Protein AF-0000000066929109 (afdb_homodimer)

Sequence (754 aa):
MVSIEKGKKKDKMALNTTTTSNSHLFMMFAVGGIIIHLLLTFYFVPSYQVCSEEYQYNDTKLSNIIRHSNGDYEYKIAVITDLDHHSKVKDSKKPKWESYMRYGKLIINKDKSLAKVFWDEDVISITSDISAGGRGMELSDLKVFDGNLVTIDDRTGLLYKIKKNKAYPWVFLNDGSGDTLKGIKGEWITVKDKHLYVGGLGKEWTTTEGVFVNHHPMFVKVISPSGSVKHVNWTDNFINIRKSVGIIYPGYMIHESVQWSDIHQKWFFMPRRASNETYTEATDEFMGTNYMIIANEDFTKIEYKQIGSRGDGARGYSAFQFVPETDDDIIVTLKSEEKDGVPVASYLSVYSLSNEKALLNETPLSGTFKYEGIEFVMVSIEKGKKKDKMALNTTTTSNSHLFMMFAVGGIIIHLLLTFYFVPSYQVCSEEYQYNDTKLSNIIRHSNGDYEYKIAVITDLDHHSKVKDSKKPKWESYMRYGKLIINKDKSLAKVFWDEDVISITSDISAGGRGMELSDLKVFDGNLVTIDDRTGLLYKIKKNKAYPWVFLNDGSGDTLKGIKGEWITVKDKHLYVGGLGKEWTTTEGVFVNHHPMFVKVISPSGSVKHVNWTDNFINIRKSVGIIYPGYMIHESVQWSDIHQKWFFMPRRASNETYTEATDEFMGTNYMIIANEDFTKIEYKQIGSRGDGARGYSAFQFVPETDDDIIVTLKSEEKDGVPVASYLSVYSLSNEKALLNETPLSGTFKYEGIEFV

Radius of gyration: 35.95 Å; Cα contacts (8 Å, |Δi|>4): 1919; chains: 2; bounding box: 114×108×117 Å

pLDDT: mean 87.83, std 21.03, range [16.97, 98.94]

Secondary structure (DSSP, 8-state):
---------------S-GGGGHHHHHHHHHHHHHHHHHHHHHHHS-S-----------------EEE-TTS-EEEEEEEEE--GGGGBPTT-SS--EEEEEEEEEEEE-TTSS-EEEEEEEEEEEEEESEEETTB---EEEEEEETTEEEEEETTT-EEEEEETTEEEEEEE-BSTTS-SSSB----EEEEETTEEEEE---S-EE-TT--EEESGGGEEEEE-TT--EEEEE-HHHHHHHHHTTT--TTSEEE-S-EEEETTTTEEEE--SEEESSPP-HHHHTT-B--EEEEEETTSSSEEEEE-S--TTS-EEEEEEEEPTTTTT-EEEEEEEEEETTEEEEEEEEEEETTTTEEEEEEEEPSSS--EEEEEE-/---------------SGGGGGHHHHHHHHHHHHHHHHHHHHHHHS-S-----------------EEE-TTS-EEEEEEEEE--GGGGBPTT-SS--EEEEEEEEEEEE-TTSS-EEEEEEEEEEEEEESEEETTB---EEEEEEETTEEEEEETTT-EEEEEETTEEEEEEE-BSTTS-SSSB----EEEEETTEEEEE---S-EE-TT--EEESGGGEEEEE-TT--EEEEE-HHHHHHHHHTTT--TTSEEE-S-EEEETTTTEEEE--SEEESSPP-HHHHTT-B--EEEEEETTSSSEEEEE-S--TTS-EEEEEEEEPTTTTT-EEEEEEEEEETTEEEEEEEEEEETTTTEEEEEEEEPSSS--EEEEEE-

Nearest PDB structures (foldseek):
  1s1d-assembly2_B  TM=9.808E-01  e=3.689E-43  Homo sapiens
  2h2u-assembly1_A  TM=9.792E-01  e=1.980E-42  Homo sapiens
  6v8i-assembly1_FH  TM=2.679E-01  e=2.490E-05  Dubowvirus dv80alpha
  6ww7-assembly1_A  TM=2.827E-01  e=1.375E-03  Homo sapiens
  7txr-assembly1_A  TM=2.826E-01  e=1.958E-02  Homo sapiens

Solvent-accessible surface area (backbone atoms only — not comparable to full-atom values): 38379 Å² total; per-residue (Å²): 138,95,76,83,84,77,80,79,87,82,83,77,85,79,79,78,83,76,74,75,68,59,61,63,52,51,51,48,46,50,52,46,48,51,49,48,49,52,48,45,53,60,63,64,43,66,72,74,50,77,60,68,71,73,80,76,81,38,80,58,75,61,58,44,75,46,75,43,94,85,48,26,38,36,34,30,34,38,36,28,19,33,45,61,86,66,7,56,49,78,91,48,95,49,53,34,14,29,23,45,34,37,42,31,40,40,36,33,40,61,83,68,62,40,44,50,77,49,70,52,87,64,72,42,71,33,52,44,39,50,26,26,51,79,34,23,40,28,26,19,25,36,37,80,52,65,55,32,43,32,34,29,18,32,51,45,13,35,28,27,38,53,55,94,72,34,42,27,54,55,41,44,38,41,19,33,83,54,81,34,75,47,34,20,50,32,22,24,45,33,57,56,93,80,23,41,38,37,29,20,40,40,35,70,38,50,48,82,84,48,48,82,75,48,58,40,34,19,25,33,39,41,29,43,87,56,43,26,61,44,60,41,83,36,51,67,55,41,50,51,56,40,42,70,76,72,29,51,85,67,16,47,43,35,35,20,18,45,41,55,35,85,81,77,53,30,38,40,35,27,36,17,27,50,38,70,50,65,62,36,77,79,62,51,48,44,21,18,38,29,46,38,37,39,22,38,82,85,58,82,50,72,48,72,48,73,51,84,76,42,78,83,8,42,39,17,29,22,22,56,41,62,39,85,95,45,81,67,33,33,34,39,38,27,27,27,27,50,56,96,88,35,57,54,28,19,27,39,31,28,37,31,63,86,75,69,40,66,29,24,67,79,37,75,50,89,62,57,50,28,42,17,15,42,36,65,51,132,89,71,79,77,75,89,88,82,85,94,85,78,90,70,77,78,79,70,70,68,60,62,60,54,53,50,48,51,51,51,47,49,51,49,47,49,51,48,45,54,60,62,65,42,67,71,75,50,77,61,68,70,72,80,78,81,39,81,58,74,60,57,44,75,46,74,44,94,85,47,27,38,36,33,32,32,38,36,29,20,33,46,61,85,66,7,56,50,78,92,49,96,49,53,34,14,28,23,46,34,38,43,31,39,39,36,33,40,63,83,67,64,41,45,50,77,46,70,53,88,63,72,41,71,33,53,44,39,52,25,27,51,79,35,22,40,27,27,19,26,37,36,81,53,65,55,33,42,33,35,29,18,32,50,46,13,36,28,26,37,52,55,93,72,33,42,26,52,54,39,43,37,41,18,34,82,53,82,33,76,47,34,21,50,31,21,23,48,33,58,56,93,82,22,41,36,37,29,20,40,40,35,71,38,50,49,82,85,48,48,83,76,48,59,40,34,20,24,33,38,40,29,43,87,56,43,26,58,44,60,40,84,36,52,67,55,39,51,51,55,39,40,69,76,71,29,50,83,67,16,46,42,33,36,20,17,45,40,54,35,82,80,77,53,28,38,40,36,28,37,18,29,50,38,70,50,66,60,37,78,79,62,51,48,43,21,19,38,30,47,38,36,39,23,38,82,85,58,84,48,70,47,72,48,74,51,85,75,41,78,84,7,40,39,17,30,22,21,59,41,62,40,83,95,45,81,67,35,33,35,40,37,28,26,27,29,49,57,97,86,35,56,54,26,19,30,39,31,28,36,30,63,87,74,69,41,66,29,24,66,78,37,74,49,89,62,57,50,30,42,16,14,41,37,66,50

Structure (mmCIF, N/CA/C/O backbone):
data_AF-0000000066929109-model_v1
#
loop_
_entity.id
_entity.type
_entity.pdbx_description
1 polymer Apyrase
#
loop_
_atom_site.group_PDB
_atom_site.id
_atom_site.type_symbol
_atom_site.label_atom_id
_atom_site.label_alt_id
_atom_site.label_comp_id
_atom_site.label_asym_id
_atom_site.label_entity_id
_atom_site.label_seq_id
_atom_site.pdbx_PDB_ins_code
_atom_site.Cartn_x
_atom_site.Cartn_y
_atom_site.Cartn_z
_atom_site.occupancy
_atom_site.B_iso_or_equiv
_atom_site.auth_seq_id
_atom_site.auth_comp_id
_atom_site.auth_asym_id
_atom_site.auth_atom_id
_atom_site.pdbx_PDB_model_num
ATOM 1 N N . MET A 1 1 ? -87.812 -70.875 49.156 1 21.67 1 MET A N 1
ATOM 2 C CA . MET A 1 1 ? -88.25 -69.5 48.969 1 21.67 1 MET A CA 1
ATOM 3 C C . MET A 1 1 ? -87.062 -68.625 48.656 1 21.67 1 MET A C 1
ATOM 5 O O . MET A 1 1 ? -86.375 -68.125 49.562 1 21.67 1 MET A O 1
ATOM 9 N N . VAL A 1 2 ? -86.125 -68.75 47.656 1 23.39 2 VAL A N 1
ATOM 10 C CA . VAL A 1 2 ? -84.75 -68.625 47.25 1 23.39 2 VAL A CA 1
ATOM 11 C C . VAL A 1 2 ? -84.5 -67.25 46.688 1 23.39 2 VAL A C 1
ATOM 13 O O . VAL A 1 2 ? -85.062 -66.875 45.625 1 23.39 2 VAL A O 1
ATOM 16 N N . SER A 1 3 ? -84.188 -66.062 47.469 1 19.03 3 SER A N 1
ATOM 17 C CA . SER A 1 3 ? -84.188 -64.625 47.688 1 19.03 3 SER A CA 1
ATOM 18 C C . SER A 1 3 ? -83.188 -63.906 46.844 1 19.03 3 SER A C 1
ATOM 20 O O . SER A 1 3 ? -83.5 -62.906 46.188 1 19.03 3 SER A O 1
ATOM 22 N N . ILE A 1 4 ? -81.75 -63.844 47.031 1 19.91 4 ILE A N 1
ATOM 23 C CA . ILE A 1 4 ? -81 -62.688 47.469 1 19.91 4 ILE A CA 1
ATOM 24 C C . ILE A 1 4 ? -80.312 -62.031 46.25 1 19.91 4 ILE A C 1
ATOM 26 O O . ILE A 1 4 ? -79.25 -61.406 46.375 1 19.91 4 ILE A O 1
ATOM 30 N N . GLU A 1 5 ? -80.812 -62.031 45 1 20.17 5 GLU A N 1
ATOM 31 C CA . GLU A 1 5 ? -79.938 -61.844 43.812 1 20.17 5 GLU A CA 1
ATOM 32 C C . GLU A 1 5 ? -79.688 -60.375 43.531 1 20.17 5 GLU A C 1
ATOM 34 O O . GLU A 1 5 ? -80.5 -59.656 43 1 20.17 5 GLU A O 1
ATOM 39 N N . LYS A 1 6 ? -78.875 -59.531 44.406 1 22.86 6 LYS A N 1
ATOM 40 C CA . LYS A 1 6 ? -78.812 -58.125 44.688 1 22.86 6 LYS A CA 1
ATOM 41 C C . LYS A 1 6 ? -78 -57.375 43.625 1 22.86 6 LYS A C 1
ATOM 43 O O . LYS A 1 6 ? -77.625 -56.219 43.812 1 22.86 6 LYS A O 1
ATOM 48 N N . GLY A 1 7 ? -77.562 -57.844 42.344 1 19.78 7 GLY A N 1
ATOM 49 C CA . GLY A 1 7 ? -76.375 -57.406 41.625 1 19.78 7 GLY A CA 1
ATOM 50 C C . GLY A 1 7 ? -76.562 -56.125 40.844 1 19.78 7 GLY A C 1
ATOM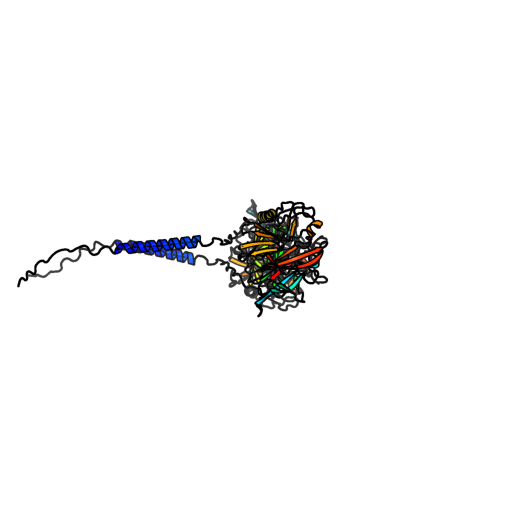 51 O O . GLY A 1 7 ? -76.062 -55.969 39.75 1 19.78 7 GLY A O 1
ATOM 52 N N . LYS A 1 8 ? -77.438 -55.125 41.25 1 21.33 8 LYS A N 1
ATOM 53 C CA . LYS A 1 8 ? -77.938 -54.25 40.156 1 21.33 8 LYS A CA 1
ATOM 54 C C . LYS A 1 8 ? -76.75 -53.562 39.469 1 21.33 8 LYS A C 1
ATOM 56 O O . LYS A 1 8 ? -75.688 -53.438 40 1 21.33 8 LYS A O 1
ATOM 61 N N . LYS A 1 9 ? -76.75 -52.062 39.031 1 22.72 9 LYS A N 1
ATOM 62 C CA . LYS A 1 9 ? -77.125 -51.281 37.844 1 22.72 9 LYS A CA 1
ATOM 63 C C . LYS A 1 9 ? -76 -50.281 37.5 1 22.72 9 LYS A C 1
ATOM 65 O O . LYS A 1 9 ? -75.875 -49.25 38.094 1 22.72 9 LYS A O 1
ATOM 70 N N . LYS A 1 10 ? -74.625 -50.719 37.094 1 19.73 10 LYS A N 1
ATOM 71 C CA . LYS A 1 10 ? -73.375 -49.938 37.125 1 19.73 10 LYS A CA 1
ATOM 72 C C . LYS A 1 10 ? -73.438 -48.781 36.156 1 19.73 10 LYS A C 1
ATOM 74 O O . LYS A 1 10 ? -72.938 -47.688 36.438 1 19.73 10 LYS A O 1
ATOM 79 N N . ASP A 1 11 ? -73.812 -48.75 34.812 1 20.11 11 ASP A N 1
ATOM 80 C CA . ASP A 1 11 ? -72.875 -48.406 33.781 1 20.11 11 ASP A CA 1
ATOM 81 C C . ASP A 1 11 ? -73 -46.938 33.344 1 20.11 11 ASP A C 1
ATOM 83 O O . ASP A 1 11 ? -72.5 -46.531 32.312 1 20.11 11 ASP A O 1
ATOM 87 N N . LYS A 1 12 ? -73.812 -45.969 33.969 1 20.91 12 LYS A N 1
ATOM 88 C CA . LYS A 1 12 ? -74.375 -44.938 33.062 1 20.91 12 LYS A CA 1
ATOM 89 C C . LYS A 1 12 ? -73.25 -44.094 32.531 1 20.91 12 LYS A C 1
ATOM 91 O O . LYS A 1 12 ? -73.188 -43.812 31.312 1 20.91 12 LYS A O 1
ATOM 96 N N . MET A 1 13 ? -72.562 -43 33.219 1 20.2 13 MET A N 1
ATOM 97 C CA . MET A 1 13 ? -72.75 -41.562 32.906 1 20.2 13 MET A CA 1
ATOM 98 C C . MET A 1 13 ? -71.5 -41 32.219 1 20.2 13 MET A C 1
ATOM 100 O O . MET A 1 13 ? -70.562 -40.594 32.906 1 20.2 13 MET A O 1
ATOM 104 N N . ALA A 1 14 ? -70.688 -41.594 31.406 1 23.89 14 ALA A N 1
ATOM 105 C CA . ALA A 1 14 ? -69.312 -41.094 31.125 1 23.89 14 ALA A CA 1
ATOM 106 C C . ALA A 1 14 ? -69.375 -39.875 30.188 1 23.89 14 ALA A C 1
ATOM 108 O O . ALA A 1 14 ? -68.375 -39.594 29.5 1 23.89 14 ALA A O 1
ATOM 109 N N . LEU A 1 15 ? -70.375 -39.031 30.031 1 21.59 15 LEU A N 1
ATOM 110 C CA . LEU A 1 15 ? -70.438 -38.312 28.75 1 21.59 15 LEU A CA 1
ATOM 111 C C . LEU A 1 15 ? -69.312 -37.25 28.703 1 21.59 15 LEU A C 1
ATOM 113 O O . LEU A 1 15 ? -68.688 -37.094 27.672 1 21.59 15 LEU A O 1
ATOM 117 N N . ASN A 1 16 ? -69.25 -36.25 29.641 1 22.45 16 ASN A N 1
ATOM 118 C CA . ASN A 1 16 ? -69.25 -34.875 29.188 1 22.45 16 ASN A CA 1
ATOM 119 C C . ASN A 1 16 ? -67.875 -34.344 28.797 1 22.45 16 ASN A C 1
ATOM 121 O O . ASN A 1 16 ? -67.75 -33.688 27.781 1 22.45 16 ASN A O 1
ATOM 125 N N . THR A 1 17 ? -66.812 -34.156 29.703 1 25.39 17 THR A N 1
ATOM 126 C CA . THR A 1 17 ? -66.125 -32.844 29.891 1 25.39 17 THR A CA 1
ATOM 127 C C . THR A 1 17 ? -64.938 -32.719 29 1 25.39 17 THR A C 1
ATOM 129 O O . THR A 1 17 ? -64.062 -31.875 29.234 1 25.39 17 THR A O 1
ATOM 132 N N . THR A 1 18 ? -64.625 -33.438 27.906 1 26.64 18 THR A N 1
ATOM 133 C CA . THR A 1 18 ? -63.219 -33.594 27.547 1 26.64 18 THR A CA 1
ATOM 134 C C . THR A 1 18 ? -62.688 -32.375 26.781 1 26.64 18 THR A C 1
ATOM 136 O O . THR A 1 18 ? -61.562 -32.344 26.328 1 26.64 18 THR A O 1
ATOM 139 N N . THR A 1 19 ? -63.5 -31.266 26.453 1 29.94 19 THR A N 1
ATOM 140 C CA . THR A 1 19 ? -63.031 -30.641 25.219 1 29.94 19 THR A CA 1
ATOM 141 C C . THR A 1 19 ? -61.906 -29.672 25.5 1 29.94 19 THR A C 1
ATOM 143 O O . THR A 1 19 ? -61.312 -29.109 24.562 1 29.94 19 THR A O 1
ATOM 146 N N . THR A 1 20 ? -61.719 -29.141 26.75 1 31.92 20 THR A N 1
ATOM 147 C CA . THR A 1 20 ? -61.094 -27.812 26.797 1 31.92 20 THR A CA 1
ATOM 148 C C . THR A 1 20 ? -59.594 -27.922 26.641 1 31.92 20 THR A C 1
ATOM 150 O O . THR A 1 20 ? -58.875 -26.906 26.672 1 31.92 20 THR A O 1
ATOM 153 N N . SER A 1 21 ? -58.969 -29.141 26.719 1 37.78 21 SER A N 1
ATOM 154 C CA . SER A 1 21 ? -57.531 -29.172 27.016 1 37.78 21 SER A CA 1
ATOM 155 C C . SER A 1 21 ? -56.719 -28.859 25.766 1 37.78 21 SER A C 1
ATOM 157 O O . SER A 1 21 ? -55.469 -28.875 25.812 1 37.78 21 SER A O 1
ATOM 159 N N . ASN A 1 22 ? -57.469 -28.734 24.547 1 42.78 22 ASN A N 1
ATOM 160 C CA . ASN A 1 22 ? -56.625 -28.828 23.344 1 42.78 22 ASN A CA 1
ATOM 161 C C . ASN A 1 22 ? -55.938 -27.516 23.031 1 42.78 22 ASN A C 1
ATOM 163 O O . ASN A 1 22 ? -55 -27.469 22.219 1 42.78 22 ASN A O 1
ATOM 167 N N . SER A 1 23 ? -56.531 -26.406 23.625 1 50.28 23 SER A N 1
ATOM 168 C CA . SER A 1 23 ? -56.031 -25.141 23.094 1 50.28 23 SER A CA 1
ATOM 169 C C . SER A 1 23 ? -54.656 -24.797 23.703 1 50.28 23 SER A C 1
ATOM 171 O O . SER A 1 23 ? -53.812 -24.203 23.047 1 50.28 23 SER A O 1
ATOM 173 N N . HIS A 1 24 ? -54.469 -25.281 24.969 1 50.16 24 HIS A N 1
ATOM 174 C CA . HIS A 1 24 ? -53.219 -24.938 25.625 1 50.16 24 HIS A CA 1
ATOM 175 C C . HIS A 1 24 ? -52.062 -25.719 25 1 50.16 24 HIS A C 1
ATOM 177 O O . HIS A 1 24 ? -50.906 -25.234 25 1 50.16 24 HIS A O 1
ATOM 183 N N . LEU A 1 25 ? -52.406 -26.938 24.438 1 52.41 25 LEU A N 1
ATOM 184 C CA . LEU A 1 25 ? -51.375 -27.781 23.844 1 52.41 25 LEU A CA 1
ATOM 185 C C . LEU A 1 25 ? -50.906 -27.188 22.531 1 52.41 25 LEU A C 1
ATOM 187 O O . LEU A 1 25 ? -49.688 -27.203 22.25 1 52.41 25 LEU A O 1
ATOM 191 N N . PHE A 1 26 ? -51.906 -26.547 21.891 1 57.62 26 PHE A N 1
ATOM 192 C CA . PHE A 1 26 ? -51.531 -25.969 20.594 1 57.62 26 PHE A CA 1
ATOM 193 C C . PHE A 1 26 ? -50.625 -24.75 20.797 1 57.62 26 PHE A C 1
ATOM 195 O O . PHE A 1 26 ? -49.688 -24.547 20.031 1 57.62 26 PHE A O 1
ATOM 202 N N . MET A 1 27 ? -50.938 -24.016 21.891 1 57.47 27 MET A N 1
ATOM 203 C CA . MET A 1 27 ? -50.125 -22.828 22.156 1 57.47 27 MET A CA 1
ATOM 204 C C . MET A 1 27 ? -48.719 -23.203 22.625 1 57.47 27 MET A C 1
ATOM 206 O O . MET A 1 27 ? -47.75 -22.562 22.266 1 57.47 27 MET A O 1
ATOM 210 N N . MET A 1 28 ? -48.656 -24.328 23.297 1 58.12 28 MET A N 1
ATOM 211 C CA . MET A 1 28 ? -47.375 -24.812 23.75 1 58.12 28 MET A CA 1
ATOM 212 C C . MET A 1 28 ? -46.531 -25.312 22.562 1 58.12 28 MET A C 1
ATOM 214 O O . MET A 1 28 ? -45.344 -25.078 22.5 1 58.12 28 MET A O 1
ATOM 218 N N . PHE A 1 29 ? -47.25 -25.922 21.625 1 61.75 29 PHE A N 1
ATOM 219 C CA . PHE A 1 29 ? -46.531 -26.406 20.453 1 61.75 29 PHE A CA 1
ATOM 220 C C . PHE A 1 29 ? -46.094 -25.234 19.578 1 61.75 29 PHE A C 1
ATOM 222 O O . PHE A 1 29 ? -45 -25.25 19.016 1 61.75 29 PHE A O 1
ATOM 229 N N . ALA A 1 30 ? -47 -24.234 19.547 1 60.62 30 ALA A N 1
ATOM 230 C CA . ALA A 1 30 ? -46.625 -23.062 18.75 1 60.62 30 ALA A CA 1
ATOM 231 C C . ALA A 1 30 ? -45.438 -22.312 19.375 1 60.62 30 ALA A C 1
ATOM 233 O O . ALA A 1 30 ? -44.5 -21.922 18.672 1 60.62 30 ALA A O 1
ATOM 234 N N . VAL A 1 31 ? -45.5 -22.219 20.719 1 61.34 31 VAL A N 1
ATOM 235 C CA . VAL A 1 31 ? -44.406 -21.547 21.422 1 61.34 31 VAL A CA 1
ATOM 236 C C . VAL A 1 31 ? -43.125 -22.406 21.344 1 61.34 31 VAL A C 1
ATOM 238 O O . VAL A 1 31 ? -42.031 -21.906 21.109 1 61.34 31 VAL A O 1
ATOM 241 N N . GLY A 1 32 ? -43.312 -23.766 21.438 1 60.75 32 GLY A N 1
ATOM 242 C CA . GLY A 1 32 ? -42.188 -24.656 21.266 1 60.75 32 GLY A CA 1
ATOM 243 C C . GLY A 1 32 ? -41.625 -24.641 19.875 1 60.75 32 GLY A C 1
ATOM 244 O O . GLY A 1 32 ? -40.406 -24.688 19.703 1 60.75 32 GLY A O 1
ATOM 245 N N . GLY A 1 33 ? -42.5 -24.594 18.891 1 61.09 33 GLY A N 1
ATOM 246 C CA . GLY A 1 33 ? -42.031 -24.484 17.516 1 61.09 33 GLY A CA 1
ATOM 247 C C . GLY A 1 33 ? -41.281 -23.188 17.234 1 61.09 33 GLY A C 1
ATOM 248 O O . GLY A 1 33 ? -40.25 -23.203 16.531 1 61.09 33 GLY A O 1
ATOM 249 N N . ILE A 1 34 ? -41.812 -22.094 17.812 1 62.97 34 ILE A N 1
ATOM 250 C CA . ILE A 1 34 ? -41.125 -20.812 17.656 1 62.97 34 ILE A CA 1
ATOM 251 C C . ILE A 1 34 ? -39.781 -20.844 18.391 1 62.97 34 ILE A C 1
ATOM 253 O O . ILE A 1 34 ? -38.781 -20.375 17.859 1 62.97 34 ILE A O 1
ATOM 257 N N . ILE A 1 35 ? -39.75 -21.5 19.562 1 62.03 35 ILE A N 1
ATOM 258 C CA . ILE A 1 35 ? -38.5 -21.625 20.297 1 62.03 35 ILE A CA 1
ATOM 259 C C . ILE A 1 35 ? -37.531 -22.531 19.531 1 62.03 35 ILE A C 1
ATOM 261 O O . ILE A 1 35 ? -36.344 -22.219 19.391 1 62.03 35 ILE A O 1
ATOM 265 N N . ILE A 1 36 ? -38.062 -23.609 18.984 1 62.66 36 ILE A N 1
ATOM 266 C CA . ILE A 1 36 ? -37.219 -24.5 18.203 1 62.66 36 ILE A CA 1
ATOM 267 C C . ILE A 1 36 ? -36.75 -23.797 16.922 1 62.66 36 ILE A C 1
ATOM 269 O O . ILE A 1 36 ? -35.594 -23.906 16.531 1 62.66 36 ILE A O 1
ATOM 273 N N . HIS A 1 37 ? -37.656 -23.109 16.266 1 61.06 37 HIS A N 1
ATOM 274 C CA . HIS A 1 37 ? -37.281 -22.328 15.102 1 61.06 37 HIS A CA 1
ATOM 275 C C . HIS A 1 37 ? -36.25 -21.266 15.469 1 61.06 37 HIS A C 1
ATOM 277 O O . HIS A 1 37 ? -35.281 -21.062 14.734 1 61.06 37 HIS A O 1
ATOM 283 N N . LEU A 1 38 ? -36.406 -20.578 16.562 1 55.53 38 LEU A N 1
ATOM 284 C CA . LEU A 1 38 ? -35.438 -19.609 17.047 1 55.53 38 LEU A CA 1
ATOM 285 C C . LEU A 1 38 ? -34.125 -20.312 17.406 1 55.53 38 LEU A C 1
ATOM 287 O O . LEU A 1 38 ? -33.031 -19.812 17.078 1 55.53 38 LEU A O 1
ATOM 291 N N . LEU A 1 39 ? -34.219 -21.453 18.016 1 55.69 39 LEU A N 1
ATOM 292 C CA . LEU A 1 39 ? -33.031 -22.203 18.344 1 55.69 39 LEU A CA 1
ATOM 293 C C . LEU A 1 39 ? -32.344 -22.75 17.078 1 55.69 39 LEU A C 1
ATOM 295 O O . LEU A 1 39 ? -31.125 -22.719 16.953 1 55.69 39 LEU A O 1
ATOM 299 N N . LEU A 1 40 ? -33.094 -23.25 16.141 1 52.56 40 LEU A N 1
ATOM 300 C CA . LEU A 1 40 ? -32.562 -23.734 14.875 1 52.56 40 LEU A CA 1
ATOM 301 C C . LEU A 1 40 ? -31.969 -22.594 14.047 1 52.56 40 LEU A C 1
ATOM 303 O O . LEU A 1 40 ? -30.922 -22.734 13.414 1 52.56 40 LEU A O 1
ATOM 307 N N . THR A 1 41 ? -32.688 -21.484 13.961 1 49.31 41 THR A N 1
ATOM 308 C CA . THR A 1 41 ? -32.094 -20.312 13.312 1 49.31 41 THR A CA 1
ATOM 309 C C . THR A 1 41 ? -30.797 -19.891 14.008 1 49.31 41 THR A C 1
ATOM 311 O O . THR A 1 41 ? -29.812 -19.531 13.344 1 49.31 41 THR A O 1
ATOM 314 N N . PHE A 1 42 ? -30.797 -19.969 15.32 1 47.12 42 PHE A N 1
ATOM 315 C CA . PHE A 1 42 ? -29.562 -19.656 16.031 1 47.12 42 PHE A CA 1
ATOM 316 C C . PHE A 1 42 ? -28.516 -20.75 15.781 1 47.12 42 PHE A C 1
ATOM 318 O O . PHE A 1 42 ? -27.328 -20.453 15.695 1 47.12 42 PHE A O 1
ATOM 325 N N . TYR A 1 43 ? -28.922 -21.984 15.758 1 41.94 43 TYR A N 1
ATOM 326 C CA . TYR A 1 43 ? -27.984 -23.094 15.547 1 41.94 43 TYR A CA 1
ATOM 327 C C . TYR A 1 43 ? -27.5 -23.109 14.102 1 41.94 43 TYR A C 1
ATOM 329 O O . TYR A 1 43 ? -26.359 -23.5 13.836 1 41.94 43 TYR A O 1
ATOM 337 N N . PHE A 1 44 ? -28.391 -23.016 13.133 1 39.56 44 PHE A N 1
ATOM 338 C CA . PHE A 1 44 ? -27.969 -23.125 11.742 1 39.56 44 PHE A CA 1
ATOM 339 C C . PHE A 1 44 ? -27.422 -21.797 11.242 1 39.56 44 PHE A C 1
ATOM 341 O O . PHE A 1 44 ? -27.156 -21.641 10.047 1 39.56 44 PHE A O 1
ATOM 348 N N . VAL A 1 45 ? -27.594 -20.703 11.953 1 35.44 45 VAL A N 1
ATOM 349 C CA . VAL A 1 45 ? -26.766 -19.594 11.516 1 35.44 45 VAL A CA 1
ATOM 350 C C . VAL A 1 45 ? -25.297 -20.016 11.484 1 35.44 45 VAL A C 1
ATOM 352 O O . VAL A 1 45 ? -24.734 -20.344 12.523 1 35.44 45 VAL A O 1
ATOM 355 N N . PRO A 1 46 ? -24.953 -20.703 10.43 1 33.16 46 PRO A N 1
ATOM 356 C CA . PRO A 1 46 ? -23.5 -20.906 10.398 1 33.16 46 PRO A CA 1
ATOM 357 C C . PRO A 1 46 ? -22.734 -19.719 10.984 1 33.16 46 PRO A C 1
ATOM 359 O O . PRO A 1 46 ? -23.109 -18.562 10.766 1 33.16 46 PRO A O 1
ATOM 362 N N . SER A 1 47 ? -22.266 -19.875 12.234 1 31.75 47 SER A N 1
ATOM 363 C CA . SER A 1 47 ? -21.266 -19 12.844 1 31.75 47 SER A CA 1
ATOM 364 C C . SER A 1 47 ? -20.188 -18.594 11.836 1 31.75 47 SER A C 1
ATOM 366 O O . SER A 1 47 ? -19.156 -18.047 12.211 1 31.75 47 SER A O 1
ATOM 368 N N . TYR A 1 48 ? -20.203 -19.234 10.609 1 32.22 48 TYR A N 1
ATOM 369 C CA . TYR A 1 48 ? -19.062 -18.75 9.836 1 32.22 48 TYR A CA 1
ATOM 370 C C . TYR A 1 48 ? -19.141 -17.234 9.664 1 32.22 48 TYR A C 1
ATOM 372 O O . TYR A 1 48 ? -19.391 -16.734 8.57 1 32.22 48 TYR A O 1
ATOM 380 N N . GLN A 1 49 ? -20.031 -16.578 10.344 1 31.38 49 GLN A N 1
ATOM 381 C CA . GLN A 1 49 ? -19.766 -15.156 10.25 1 31.38 49 GLN A CA 1
ATOM 382 C C . GLN A 1 49 ? -18.281 -14.859 10.438 1 31.38 49 GLN A C 1
ATOM 384 O O . GLN A 1 49 ? -17.719 -15.141 11.492 1 31.38 49 GLN A O 1
ATOM 389 N N . VAL A 1 50 ? -17.438 -15.188 9.492 1 35.12 50 VAL A N 1
ATOM 390 C CA . VAL A 1 50 ? -16.203 -14.422 9.648 1 35.12 50 VAL A CA 1
ATOM 391 C C . VAL A 1 50 ? -16.484 -13.18 10.492 1 35.12 50 VAL A C 1
ATOM 393 O O . VAL A 1 50 ? -17.188 -12.266 10.055 1 35.12 50 VAL A O 1
ATOM 396 N N . CYS A 1 51 ? -17.078 -13.312 1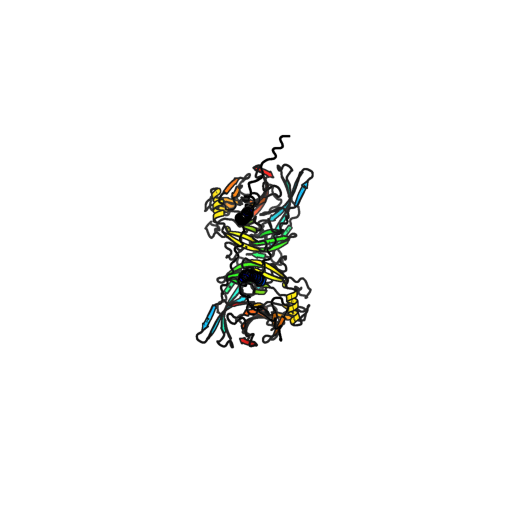1.648 1 35.31 51 CYS A N 1
ATOM 397 C CA . CYS A 1 51 ? -17.141 -12.195 12.586 1 35.31 51 CYS A CA 1
ATOM 398 C C . CYS A 1 51 ? -15.992 -11.219 12.352 1 35.31 51 CYS A C 1
ATOM 400 O O . CYS A 1 51 ? -14.82 -11.586 12.492 1 35.31 51 CYS A O 1
ATOM 402 N N . SER A 1 52 ? -16.078 -10.477 11.359 1 45.78 52 SER A N 1
ATOM 403 C CA . SER A 1 52 ? -15.133 -9.367 11.344 1 45.78 52 SER A CA 1
ATOM 404 C C . SER A 1 52 ? -14.688 -9 12.758 1 45.78 52 SER A C 1
ATOM 406 O O . SER A 1 52 ? -15.516 -8.633 13.594 1 45.78 52 SER A O 1
ATOM 408 N N . GLU A 1 53 ? -14.039 -9.914 13.453 1 52.31 53 GLU A N 1
ATOM 409 C CA . GLU A 1 53 ? -13.469 -9.398 14.688 1 52.31 53 GLU A CA 1
ATOM 410 C C . GLU A 1 53 ? -13.32 -7.879 14.641 1 52.31 53 GLU A C 1
ATOM 412 O O . GLU A 1 53 ? -12.68 -7.344 13.734 1 52.31 53 GLU A O 1
ATOM 417 N N . GLU A 1 54 ? -14.359 -7.246 15.039 1 65.62 54 GLU A N 1
ATOM 418 C CA . GLU A 1 54 ? -14.344 -5.793 15.172 1 65.62 54 GLU A CA 1
ATOM 419 C C . GLU A 1 54 ? -12.984 -5.293 15.641 1 65.62 54 GLU A C 1
ATOM 421 O O . GLU A 1 54 ? -12.453 -5.766 16.656 1 65.62 54 GLU A O 1
ATOM 426 N N . TYR A 1 55 ? -12.203 -4.816 14.75 1 81.62 55 TYR A N 1
ATOM 427 C CA . TYR A 1 55 ? -10.922 -4.219 15.109 1 81.62 55 TYR A CA 1
ATOM 428 C C . TYR A 1 55 ? -11.07 -3.295 16.312 1 81.62 55 TYR A C 1
ATOM 430 O O . TYR A 1 55 ? -11.969 -2.453 16.359 1 81.62 55 TYR A O 1
ATOM 438 N N . GLN A 1 56 ? -10.414 -3.66 17.391 1 87.31 56 GLN A N 1
ATOM 439 C CA . GLN A 1 56 ? -10.391 -2.779 18.562 1 87.31 56 GLN A CA 1
ATOM 440 C C . GLN A 1 56 ? -9.383 -1.65 18.375 1 87.31 56 GLN A C 1
ATOM 442 O O . GLN A 1 56 ? -8.18 -1.897 18.297 1 87.31 56 GLN A O 1
ATOM 447 N N . TYR A 1 57 ? -9.891 -0.451 18.312 1 94.5 57 TYR A N 1
ATOM 448 C CA . TYR A 1 57 ? -9.055 0.729 18.141 1 94.5 57 TYR A CA 1
ATOM 449 C C . TYR A 1 57 ? -8.141 0.932 19.344 1 94.5 57 TYR A C 1
ATOM 451 O O . TYR A 1 57 ? -8.594 0.868 20.5 1 94.5 57 TYR A O 1
ATOM 459 N N . ASN A 1 58 ? -6.832 1.101 19.125 1 95.25 58 ASN A N 1
ATOM 460 C CA . ASN A 1 58 ? -5.863 1.411 20.172 1 95.25 58 ASN A CA 1
ATOM 461 C C . ASN A 1 58 ? -5.836 2.904 20.484 1 95.25 58 ASN A C 1
ATOM 463 O O . ASN A 1 58 ? -5.23 3.686 19.75 1 95.25 58 ASN A O 1
ATOM 467 N N . ASP A 1 59 ? -6.336 3.305 21.609 1 92.12 59 ASP A N 1
ATOM 468 C CA . ASP A 1 59 ? -6.484 4.719 21.938 1 92.12 59 ASP A CA 1
ATOM 469 C C . ASP A 1 59 ? -5.289 5.219 22.75 1 92.12 59 ASP A C 1
ATOM 471 O O . ASP A 1 59 ? -5.34 6.301 23.328 1 92.12 59 ASP A O 1
ATOM 475 N N . THR A 1 60 ? -4.238 4.41 22.75 1 89.75 60 THR A N 1
ATOM 476 C CA . THR A 1 60 ? -3.049 4.832 23.469 1 89.75 60 THR A CA 1
ATOM 477 C C . THR A 1 60 ? -2.541 6.172 22.953 1 89.75 60 THR A C 1
ATOM 479 O O . THR A 1 60 ? -2.363 6.344 21.734 1 89.75 60 THR A O 1
ATOM 482 N N . LYS A 1 61 ? -2.381 7.125 23.906 1 89.06 61 LYS A N 1
ATOM 483 C CA . LYS A 1 61 ? -1.775 8.406 23.547 1 89.06 61 LYS A CA 1
ATOM 484 C C . LYS A 1 61 ? -0.252 8.32 23.594 1 89.06 61 LYS A C 1
ATOM 486 O O . LYS A 1 61 ? 0.319 7.684 24.469 1 89.06 61 LYS A O 1
ATOM 491 N N . LEU A 1 62 ? 0.393 8.836 22.656 1 93.81 62 LEU A N 1
ATOM 492 C CA . LEU A 1 62 ? 1.851 8.789 22.609 1 93.81 62 LEU A CA 1
ATOM 493 C C . LEU A 1 62 ? 2.449 10.031 23.266 1 93.81 62 LEU A C 1
ATOM 495 O O . LEU A 1 62 ? 3.646 10.078 23.547 1 93.81 62 LEU A O 1
ATOM 499 N N . SER A 1 63 ? 1.604 10.992 23.578 1 94 63 SER A N 1
ATOM 500 C CA . SER A 1 63 ? 2.102 12.25 24.109 1 94 63 SER A CA 1
ATOM 501 C C . SER A 1 63 ? 2.648 12.078 25.516 1 94 63 SER A C 1
ATOM 503 O O . SER A 1 63 ? 1.994 11.477 26.375 1 94 63 SER A O 1
ATOM 505 N N . ASN A 1 64 ? 3.811 12.531 25.703 1 94.06 64 ASN A N 1
ATOM 506 C CA . ASN A 1 64 ? 4.422 12.641 27.031 1 94.06 64 ASN A CA 1
ATOM 507 C C . ASN A 1 64 ? 4.309 14.062 27.578 1 94.06 64 ASN A C 1
ATOM 509 O O . ASN A 1 64 ? 4.879 15 27.016 1 94.06 64 ASN A O 1
ATOM 513 N N . ILE A 1 65 ? 3.609 14.188 28.656 1 96.62 65 ILE A N 1
ATOM 514 C CA . ILE A 1 65 ? 3.367 15.484 29.281 1 96.62 65 ILE A CA 1
ATOM 515 C C . ILE A 1 65 ? 3.904 15.484 30.719 1 96.62 65 ILE A C 1
ATOM 517 O O . ILE A 1 65 ? 3.555 14.609 31.516 1 96.62 65 ILE A O 1
ATOM 521 N N . ILE A 1 66 ? 4.781 16.406 31 1 97.62 66 ILE A N 1
ATOM 522 C CA . ILE A 1 66 ? 5.328 16.562 32.344 1 97.62 66 ILE A CA 1
ATOM 523 C C . ILE A 1 66 ? 4.836 17.875 32.938 1 97.62 66 ILE A C 1
ATOM 525 O O . ILE A 1 66 ? 4.938 18.938 32.312 1 97.62 66 ILE A O 1
ATOM 529 N N . ARG A 1 67 ? 4.344 17.797 34.094 1 96.94 67 ARG A N 1
ATOM 530 C CA . ARG A 1 67 ? 3.996 19 34.875 1 96.94 67 ARG A CA 1
ATOM 531 C C . ARG A 1 67 ? 5.082 19.328 35.875 1 96.94 67 ARG A C 1
ATOM 533 O O . ARG A 1 67 ? 5.328 18.562 36.812 1 96.94 67 ARG A O 1
ATOM 540 N N . HIS A 1 68 ? 5.594 20.5 35.719 1 97.06 68 HIS A N 1
ATOM 541 C CA . HIS A 1 68 ? 6.668 20.906 36.594 1 97.06 68 HIS A CA 1
ATOM 542 C C . HIS A 1 68 ? 6.113 21.469 37.906 1 97.06 68 HIS A C 1
ATOM 544 O O . HIS A 1 68 ? 4.934 21.828 37.969 1 97.06 68 HIS A O 1
ATOM 550 N N . SER A 1 69 ? 7.023 21.547 38.812 1 96.75 69 SER A N 1
ATOM 551 C CA . SER A 1 69 ? 6.633 22.016 40.156 1 96.75 69 SER A CA 1
ATOM 552 C C . SER A 1 69 ? 6.129 23.453 40.094 1 96.75 69 SER A C 1
ATOM 554 O O . SER A 1 69 ? 5.262 23.828 40.906 1 96.75 69 SER A O 1
ATOM 556 N N . ASN A 1 70 ? 6.602 24.156 39.219 1 96.75 70 ASN A N 1
ATOM 557 C CA . ASN A 1 70 ? 6.207 25.562 39.125 1 96.75 70 ASN A CA 1
ATOM 558 C C . ASN A 1 70 ? 4.898 25.719 38.344 1 96.75 70 ASN A C 1
ATOM 560 O O . ASN A 1 70 ? 4.422 26.844 38.156 1 96.75 70 ASN A O 1
ATOM 564 N N . GLY A 1 71 ? 4.355 24.641 37.844 1 96.88 71 GLY A N 1
ATOM 565 C CA . GLY A 1 71 ? 3.07 24.672 37.188 1 96.88 71 GLY A CA 1
ATOM 566 C C . GLY A 1 71 ? 3.197 24.641 35.656 1 96.88 71 GLY A C 1
ATOM 567 O O . GLY A 1 71 ? 2.195 24.516 34.969 1 96.88 71 GLY A O 1
ATOM 568 N N . ASP A 1 72 ? 4.355 24.719 35.156 1 97.81 72 ASP A N 1
ATOM 569 C CA . ASP A 1 72 ? 4.59 24.688 33.719 1 97.81 72 ASP A CA 1
ATOM 570 C C . ASP A 1 72 ? 4.32 23.297 33.125 1 97.81 72 ASP A C 1
ATOM 572 O O . ASP A 1 72 ? 4.434 22.297 33.844 1 97.81 72 ASP A O 1
ATOM 576 N N . TYR A 1 73 ? 3.898 23.312 31.891 1 98.19 73 TYR A N 1
ATOM 577 C CA . TYR A 1 73 ? 3.713 22.062 31.172 1 98.19 73 TYR A CA 1
ATOM 578 C C . TYR A 1 73 ? 4.812 21.859 30.141 1 98.19 73 TYR A C 1
ATOM 580 O O . TYR A 1 73 ? 5.176 22.797 29.422 1 98.19 73 TYR A O 1
ATOM 588 N N . GLU A 1 74 ? 5.332 20.656 30.141 1 98.56 74 GLU A N 1
ATOM 589 C CA . GLU A 1 74 ? 6.328 20.266 29.141 1 98.56 74 GLU A CA 1
ATOM 590 C C . GLU A 1 74 ? 5.805 19.141 28.25 1 98.56 74 GLU A C 1
ATOM 592 O O . GLU A 1 74 ? 5.297 18.141 28.75 1 98.56 74 GLU A O 1
ATOM 597 N N . TYR A 1 75 ? 5.879 19.391 26.969 1 98.62 75 TYR A N 1
ATOM 598 C CA . TYR A 1 75 ? 5.434 18.422 25.969 1 98.62 75 TYR A CA 1
ATOM 599 C C . TYR A 1 75 ? 6.598 17.953 25.109 1 98.62 75 TYR A C 1
ATOM 601 O O . TYR A 1 75 ? 7.441 18.75 24.703 1 98.62 75 TYR A O 1
ATOM 609 N N . LYS A 1 76 ? 6.633 16.672 24.859 1 98.56 76 LYS A N 1
ATOM 610 C CA . LYS A 1 76 ? 7.57 16.172 23.859 1 98.56 76 LYS A CA 1
ATOM 611 C C . LYS A 1 76 ? 6.969 16.234 22.453 1 98.56 76 LYS A C 1
ATOM 613 O O . LYS A 1 76 ? 5.82 15.828 22.25 1 98.56 76 LYS A O 1
ATOM 618 N N . ILE A 1 77 ? 7.758 16.766 21.516 1 98.19 77 ILE A N 1
ATOM 619 C CA . ILE A 1 77 ? 7.254 16.875 20.141 1 98.19 77 ILE A CA 1
ATOM 620 C C . ILE A 1 77 ? 8.227 16.219 19.172 1 98.19 77 ILE A C 1
ATOM 622 O O . ILE A 1 77 ? 9.422 16.094 19.469 1 98.19 77 ILE A O 1
ATOM 626 N N . ALA A 1 78 ? 7.715 15.727 18.109 1 98.19 78 ALA A N 1
ATOM 627 C CA . ALA A 1 78 ? 8.469 15.227 16.969 1 98.19 78 ALA A CA 1
ATOM 628 C C . ALA A 1 78 ? 8.133 16 15.703 1 98.19 78 ALA A C 1
ATOM 630 O O . ALA A 1 78 ? 6.973 16.344 15.469 1 98.19 78 ALA A O 1
ATOM 631 N N . VAL A 1 79 ? 9.156 16.312 14.922 1 97.88 79 VAL A N 1
ATOM 632 C CA . VAL A 1 79 ? 8.969 16.922 13.609 1 97.88 79 VAL A CA 1
ATOM 633 C C . VAL A 1 79 ? 9.656 16.078 12.547 1 97.88 79 VAL A C 1
ATOM 635 O O . VAL A 1 79 ? 10.57 15.305 12.852 1 97.88 79 VAL A O 1
ATOM 638 N N . ILE A 1 80 ? 9.188 16.172 11.305 1 97.88 80 ILE A N 1
ATOM 639 C CA . ILE A 1 80 ? 9.727 15.344 10.227 1 97.88 80 ILE A CA 1
ATOM 640 C C . ILE A 1 80 ? 9.867 16.188 8.961 1 97.88 80 ILE A C 1
ATOM 642 O O . ILE A 1 80 ? 9.125 17.156 8.766 1 97.88 80 ILE A O 1
ATOM 646 N N . THR A 1 81 ? 10.805 15.773 8.047 1 96.88 81 THR A N 1
ATOM 647 C CA . THR A 1 81 ? 11.141 16.641 6.918 1 96.88 81 THR A CA 1
ATOM 648 C C . THR A 1 81 ? 10.609 16.062 5.613 1 96.88 81 THR A C 1
ATOM 650 O O . THR A 1 81 ? 10.391 14.844 5.512 1 96.88 81 THR A O 1
ATOM 653 N N . ASP A 1 82 ? 10.367 16.844 4.715 1 96.31 82 ASP A N 1
ATOM 654 C CA . ASP A 1 82 ? 10.344 16.609 3.275 1 96.31 82 ASP A CA 1
ATOM 655 C C . ASP A 1 82 ? 11.57 17.219 2.596 1 96.31 82 ASP A C 1
ATOM 657 O O . ASP A 1 82 ? 11.695 18.438 2.516 1 96.31 82 ASP A O 1
ATOM 661 N N . LEU A 1 83 ? 12.398 16.359 2.045 1 93.75 83 LEU A N 1
ATOM 662 C CA . LEU A 1 83 ? 13.648 16.844 1.467 1 93.75 83 LEU A CA 1
ATOM 663 C C . LEU A 1 83 ? 13.547 16.938 -0.052 1 93.75 83 LEU A C 1
ATOM 665 O O . LEU A 1 83 ? 14.547 17.172 -0.734 1 93.75 83 LEU A O 1
ATOM 669 N N . ASP A 1 84 ? 12.383 16.719 -0.565 1 92.25 84 ASP A N 1
ATOM 670 C CA . ASP A 1 84 ? 12.164 16.719 -2.008 1 92.25 84 ASP A CA 1
ATOM 671 C C . ASP A 1 84 ? 13.203 15.852 -2.713 1 92.25 84 ASP A C 1
ATOM 673 O O . ASP A 1 84 ? 13.383 14.68 -2.367 1 92.25 84 ASP A O 1
ATOM 677 N N . HIS A 1 85 ? 13.938 16.375 -3.645 1 90.62 85 HIS A N 1
ATOM 678 C CA . HIS A 1 85 ? 14.891 15.617 -4.445 1 90.62 85 HIS A CA 1
ATOM 679 C C . HIS A 1 85 ? 16.094 15.195 -3.613 1 90.62 85 HIS A C 1
ATOM 681 O O . HIS A 1 85 ? 16.812 14.266 -3.982 1 90.62 85 HIS A O 1
ATOM 687 N N . HIS A 1 86 ? 16.266 15.805 -2.523 1 91.31 86 HIS A N 1
ATOM 688 C CA . HIS A 1 86 ? 17.438 15.508 -1.694 1 91.31 86 HIS A CA 1
ATOM 689 C C . HIS A 1 86 ? 17.156 14.328 -0.771 1 91.31 86 HIS A C 1
ATOM 691 O O . HIS A 1 86 ? 18.031 13.922 0.002 1 91.31 86 HIS A O 1
ATOM 697 N N . SER A 1 87 ? 15.984 13.742 -0.919 1 95.88 87 SER A N 1
ATOM 698 C CA . SER A 1 87 ? 15.641 12.594 -0.086 1 95.88 87 SER A CA 1
ATOM 699 C C . SER A 1 87 ? 16.422 11.352 -0.502 1 95.88 87 SER A C 1
ATOM 701 O O . SER A 1 87 ? 16.547 10.406 0.275 1 95.88 87 SER A O 1
ATOM 703 N N . LYS A 1 88 ? 16.875 11.289 -1.712 1 96.69 88 LYS A N 1
ATOM 704 C CA . LYS A 1 88 ? 17.625 10.125 -2.184 1 96.69 88 LYS A CA 1
ATOM 705 C C . LYS A 1 88 ? 18.969 10.016 -1.464 1 96.69 88 LYS A C 1
ATOM 707 O O . LYS A 1 88 ? 19.719 10.984 -1.39 1 96.69 88 LYS A O 1
ATOM 712 N N . VAL A 1 89 ? 19.219 8.844 -0.885 1 96.88 89 VAL A N 1
ATOM 713 C CA . VAL A 1 89 ? 20.484 8.602 -0.201 1 96.88 89 VAL A CA 1
ATOM 714 C C . VAL A 1 89 ? 21.578 8.32 -1.226 1 96.88 89 VAL A C 1
ATOM 716 O O . VAL A 1 89 ? 21.484 7.363 -1.997 1 96.88 89 VAL A O 1
ATOM 719 N N . LYS A 1 90 ? 22.609 9.031 -1.068 1 92.06 90 LYS A N 1
ATOM 720 C CA . LYS A 1 90 ? 23.719 8.891 -2.012 1 92.06 90 LYS A CA 1
ATOM 721 C C . LYS A 1 90 ? 24.578 7.684 -1.661 1 92.06 90 LYS A C 1
ATOM 723 O O . LYS A 1 90 ? 24.734 7.344 -0.486 1 92.06 90 LYS A O 1
ATOM 728 N N . ASP A 1 91 ? 25.156 6.949 -2.553 1 88.69 91 ASP A N 1
ATOM 729 C CA . ASP A 1 91 ? 26.172 5.914 -2.438 1 88.69 91 ASP A CA 1
ATOM 730 C C . ASP A 1 91 ? 25.625 4.668 -1.749 1 88.69 91 ASP A C 1
ATOM 732 O O . ASP A 1 91 ? 26.375 3.943 -1.082 1 88.69 91 ASP A O 1
ATOM 736 N N . SER A 1 92 ? 24.328 4.613 -1.645 1 90.88 92 SER A N 1
ATOM 737 C CA . SER A 1 92 ? 23.75 3.377 -1.129 1 90.88 92 SER A CA 1
ATOM 738 C C . SER A 1 92 ? 23.812 2.262 -2.166 1 90.88 92 SER A C 1
ATOM 740 O O . SER A 1 92 ? 23.672 2.514 -3.365 1 90.88 92 SER A O 1
ATOM 742 N N . LYS A 1 93 ? 24.078 1.046 -1.748 1 90.69 93 LYS A N 1
ATOM 743 C CA . LYS A 1 93 ? 24.125 -0.104 -2.646 1 90.69 93 LYS A CA 1
ATOM 744 C C . LYS A 1 93 ? 22.812 -0.271 -3.4 1 90.69 93 LYS A C 1
ATOM 746 O O . LYS A 1 93 ? 22.797 -0.407 -4.625 1 90.69 93 LYS A O 1
ATOM 751 N N . LYS A 1 94 ? 21.719 -0.24 -2.66 1 93.19 94 LYS A N 1
ATOM 752 C CA . LYS A 1 94 ? 20.375 -0.212 -3.232 1 93.19 94 LYS A CA 1
ATOM 753 C C . LYS A 1 94 ? 19.719 1.149 -3.027 1 93.19 94 LYS A C 1
ATOM 755 O O . LYS A 1 94 ? 19.953 1.813 -2.016 1 93.19 94 LYS A O 1
ATOM 760 N N . PRO A 1 95 ? 19 1.523 -4.051 1 95.62 95 PRO A N 1
ATOM 761 C CA . PRO A 1 95 ? 18.359 2.832 -3.898 1 95.62 95 PRO A CA 1
ATOM 762 C C . PRO A 1 95 ? 17.531 2.936 -2.621 1 95.62 95 PRO A C 1
ATOM 764 O O . PRO A 1 95 ? 16.766 2.023 -2.305 1 95.62 95 PRO A O 1
ATOM 767 N N . LYS A 1 96 ? 17.75 3.992 -1.914 1 97.19 96 LYS A N 1
ATOM 768 C CA . LYS A 1 96 ? 16.984 4.293 -0.706 1 97.19 96 LYS A CA 1
ATOM 769 C C . LYS A 1 96 ? 16.766 5.797 -0.553 1 97.19 96 LYS A C 1
ATOM 771 O O . LYS A 1 96 ? 17.469 6.598 -1.168 1 97.19 96 LYS A O 1
ATOM 776 N N . TRP A 1 97 ? 15.875 6.168 0.181 1 98.5 97 TRP A N 1
ATOM 777 C CA . TRP A 1 97 ? 15.492 7.551 0.453 1 98.5 97 TRP A CA 1
ATOM 778 C C . TRP A 1 97 ? 15.336 7.789 1.951 1 98.5 97 TRP A C 1
ATOM 780 O O . TRP A 1 97 ? 15.125 6.848 2.717 1 98.5 97 TRP A O 1
ATOM 790 N N . GLU A 1 98 ? 15.484 9.008 2.324 1 98.25 98 GLU A N 1
ATOM 791 C CA . GLU A 1 98 ? 15.43 9.266 3.76 1 98.25 98 GLU A CA 1
ATOM 792 C C . GLU A 1 98 ? 14.719 10.586 4.051 1 98.25 98 GLU A C 1
ATOM 794 O O . GLU A 1 98 ? 14.602 11.445 3.174 1 98.25 98 GLU A O 1
ATOM 799 N N . SER A 1 99 ? 14.125 10.719 5.148 1 98 99 SER A N 1
ATOM 800 C CA . SER A 1 99 ? 13.648 11.914 5.832 1 98 99 SER A CA 1
ATOM 801 C C . SER A 1 99 ? 14.305 12.07 7.203 1 98 99 SER A C 1
ATOM 803 O O . SER A 1 99 ? 14.859 11.109 7.738 1 98 99 SER A O 1
ATOM 805 N N . TYR A 1 100 ? 14.312 13.273 7.68 1 97.12 100 TYR A N 1
ATOM 806 C CA . TYR A 1 100 ? 14.891 13.516 8.992 1 97.12 100 TYR A CA 1
ATOM 807 C C . TYR A 1 100 ? 13.812 13.805 10.023 1 97.12 100 TYR A C 1
ATOM 809 O O . TYR A 1 100 ? 12.883 14.57 9.766 1 97.12 100 TYR A O 1
ATOM 817 N N . MET A 1 101 ? 13.969 13.164 11.141 1 97.38 101 MET A N 1
ATOM 818 C CA . MET A 1 101 ? 13.102 13.406 12.297 1 97.38 101 MET A CA 1
ATOM 819 C C . MET A 1 101 ? 13.883 14.016 13.445 1 97.38 101 MET A C 1
ATOM 821 O O . MET A 1 101 ? 15.039 13.656 13.68 1 97.38 101 MET A O 1
ATOM 825 N N . ARG A 1 102 ? 13.305 14.914 14.094 1 96.62 102 ARG A N 1
ATOM 826 C CA . ARG A 1 102 ? 13.898 15.578 15.25 1 96.62 102 ARG A CA 1
ATOM 827 C C . ARG A 1 102 ? 12.891 15.68 16.391 1 96.62 102 ARG A C 1
ATOM 829 O O . ARG A 1 102 ? 11.703 15.891 16.156 1 96.62 102 ARG A O 1
ATOM 836 N N . TYR A 1 103 ? 13.383 15.508 17.578 1 97.19 103 TYR A N 1
ATOM 837 C CA . TYR A 1 103 ? 12.547 15.648 18.766 1 97.19 103 TYR A CA 1
ATOM 838 C C . TYR A 1 103 ? 12.836 16.969 19.484 1 97.19 103 TYR A C 1
ATOM 840 O O . TYR A 1 103 ? 13.898 17.562 19.297 1 97.19 103 TYR A O 1
ATOM 848 N N . GLY A 1 104 ? 11.883 17.391 20.219 1 97.19 104 GLY A N 1
ATOM 849 C CA . GLY A 1 104 ? 12.039 18.594 21.031 1 97.19 104 GLY A CA 1
ATOM 850 C C . GLY A 1 104 ? 11.086 18.641 22.219 1 97.19 104 GLY A C 1
ATOM 851 O O . GLY A 1 104 ? 10.336 17.703 22.453 1 97.19 104 GLY A O 1
ATOM 852 N N . LYS A 1 105 ? 11.266 19.734 22.953 1 97.94 105 LYS A N 1
ATOM 853 C CA . LYS A 1 105 ? 10.422 20 24.109 1 9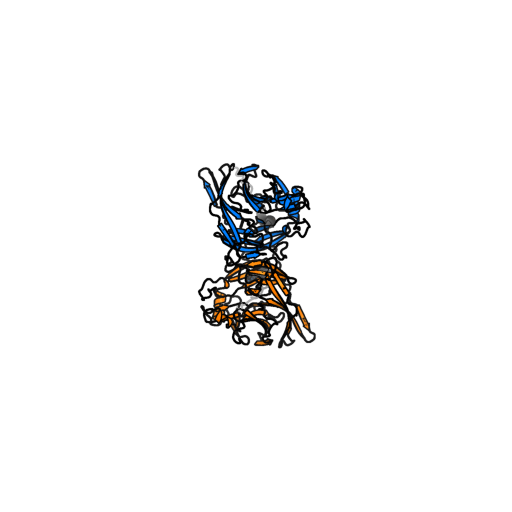7.94 105 LYS A CA 1
ATOM 854 C C . LYS A 1 105 ? 9.727 21.359 23.984 1 97.94 105 LYS A C 1
ATOM 856 O O . LYS A 1 105 ? 10.375 22.375 23.719 1 97.94 105 LYS A O 1
ATOM 861 N N . LEU A 1 106 ? 8.438 21.297 24.062 1 98.56 106 LEU A N 1
ATOM 862 C CA . LEU A 1 106 ? 7.629 22.5 24.156 1 98.56 106 LEU A CA 1
ATOM 863 C C . LEU A 1 106 ? 7.199 22.781 25.594 1 98.56 106 LEU A C 1
ATOM 865 O O . LEU A 1 106 ? 6.605 21.906 26.234 1 98.56 106 LEU A O 1
ATOM 869 N N . ILE A 1 107 ? 7.547 23.922 26.109 1 98.69 107 ILE A N 1
ATOM 870 C CA . ILE A 1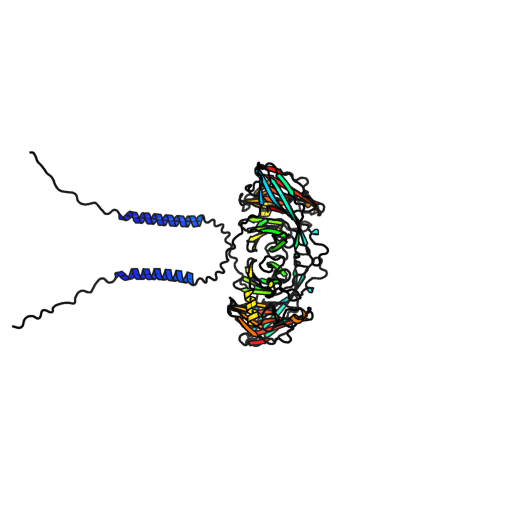 107 ? 7.18 24.297 27.469 1 98.69 107 ILE A CA 1
ATOM 871 C C . ILE A 1 107 ? 6.168 25.438 27.422 1 98.69 107 ILE A C 1
ATOM 873 O O . ILE A 1 107 ? 6.418 26.469 26.797 1 98.69 107 ILE A O 1
ATOM 877 N N . ILE A 1 108 ? 5.082 25.234 28.031 1 98.56 108 ILE A N 1
ATOM 878 C CA . ILE A 1 108 ? 4.066 26.281 28.188 1 98.56 108 ILE A CA 1
ATOM 879 C C . ILE A 1 108 ? 3.92 26.625 29.672 1 98.56 108 ILE A C 1
ATOM 881 O O . ILE A 1 108 ? 3.779 25.734 30.516 1 98.56 108 ILE A O 1
ATOM 885 N N . ASN A 1 109 ? 3.932 27.875 29.953 1 98.06 109 ASN A N 1
ATOM 886 C CA . ASN A 1 109 ? 3.91 28.281 31.359 1 98.06 109 ASN A CA 1
ATOM 887 C C . ASN A 1 109 ? 2.533 28.062 31.984 1 98.06 109 ASN A C 1
ATOM 889 O O . ASN A 1 109 ? 1.553 27.844 31.266 1 98.06 109 ASN A O 1
ATOM 893 N N . LYS A 1 110 ? 2.436 28.141 33.219 1 96.19 110 LYS A N 1
ATOM 894 C CA . LYS A 1 110 ? 1.269 27.797 34.031 1 96.19 110 LYS A CA 1
ATOM 895 C C . LYS A 1 110 ? 0.04 28.578 33.594 1 96.19 110 LYS A C 1
ATOM 897 O O . LYS A 1 110 ? -1.055 28.031 33.469 1 96.19 110 LYS A O 1
ATOM 902 N N . ASP A 1 111 ? 0.226 29.812 33.281 1 94.88 111 ASP A N 1
ATOM 903 C CA . ASP A 1 111 ? -0.908 30.672 32.938 1 94.88 111 ASP A CA 1
ATOM 904 C C . ASP A 1 111 ? -1.218 30.641 31.453 1 94.88 111 ASP A C 1
ATOM 906 O O . ASP A 1 111 ? -2.102 31.359 30.969 1 94.88 111 ASP A O 1
ATOM 910 N N . LYS A 1 112 ? -0.417 29.828 30.703 1 96.19 112 LYS A N 1
ATOM 911 C CA . LYS A 1 112 ? -0.621 29.641 29.266 1 96.19 112 LYS A CA 1
ATOM 912 C C . LYS A 1 112 ? -0.498 30.969 28.516 1 96.19 112 LYS A C 1
ATOM 914 O O . LYS A 1 112 ? -1.327 31.281 27.656 1 96.19 112 LYS A O 1
ATOM 919 N N . SER A 1 113 ? 0.484 31.766 28.922 1 96.38 113 SER A N 1
ATOM 920 C CA . SER A 1 113 ? 0.714 33.062 28.281 1 96.38 113 SER A CA 1
ATOM 921 C C . SER A 1 113 ? 2.018 33.062 27.5 1 96.38 113 SER A C 1
ATOM 923 O O . SER A 1 113 ? 2.238 33.938 26.656 1 96.38 113 SER A O 1
ATOM 925 N N . LEU A 1 114 ? 2.836 32.188 27.844 1 97.94 114 LEU A N 1
ATOM 926 C CA . LEU A 1 114 ? 4.145 32.125 27.203 1 97.94 114 LEU A CA 1
ATOM 927 C C . LEU A 1 114 ? 4.527 30.672 26.906 1 97.94 114 LEU A C 1
ATOM 929 O O . LEU A 1 114 ? 4.219 29.766 27.688 1 97.94 114 LEU A O 1
ATOM 933 N N . ALA A 1 115 ? 5.27 30.516 25.781 1 98.62 115 ALA A N 1
ATOM 934 C CA . ALA A 1 115 ? 5.785 29.203 25.406 1 98.62 115 ALA A CA 1
ATOM 935 C C . ALA A 1 115 ? 7.238 29.297 24.938 1 98.62 115 ALA A C 1
ATOM 937 O O . ALA A 1 115 ? 7.695 30.359 24.531 1 98.62 115 ALA A O 1
ATOM 938 N N . LYS A 1 116 ? 7.973 28.188 25.125 1 98.12 116 LYS A N 1
ATOM 939 C CA . LYS A 1 116 ? 9.344 28.016 24.641 1 98.12 116 LYS A CA 1
ATOM 940 C C . LYS A 1 116 ? 9.539 26.641 24.031 1 98.12 116 LYS A C 1
ATOM 942 O O . LYS A 1 116 ? 8.859 25.688 24.406 1 98.12 116 LYS A O 1
ATOM 947 N N . VAL A 1 117 ? 10.484 26.609 23.062 1 97.94 117 VAL A N 1
ATOM 948 C CA . VAL A 1 117 ? 10.758 25.312 22.422 1 97.94 117 VAL A CA 1
ATOM 949 C C . VAL A 1 117 ? 12.266 25.047 22.438 1 97.94 117 VAL A C 1
ATOM 951 O O . VAL A 1 117 ? 13.062 25.969 22.234 1 97.94 117 VAL A O 1
ATOM 954 N N . PHE A 1 118 ? 12.625 23.781 22.766 1 96.94 118 PHE A N 1
ATOM 955 C CA . PHE A 1 118 ? 13.992 23.297 22.734 1 96.94 118 PHE A CA 1
ATOM 956 C C . PHE A 1 118 ? 14.102 22.062 21.844 1 96.94 118 PHE A C 1
ATOM 958 O O . PHE A 1 118 ? 13.242 21.188 21.875 1 96.94 118 PHE A O 1
ATOM 965 N N . TRP A 1 119 ? 15.117 22.016 21.094 1 96.06 119 TRP A N 1
ATOM 966 C CA . TRP A 1 119 ? 15.273 20.891 20.172 1 96.06 119 TRP A CA 1
ATOM 967 C C . TRP A 1 119 ? 16.438 20 20.609 1 96.06 119 TRP A C 1
ATOM 969 O O . TRP A 1 119 ? 17.484 20.5 21.047 1 96.06 119 TRP A O 1
ATOM 979 N N . ASP A 1 120 ? 16.203 18.719 20.422 1 95.19 120 ASP A N 1
ATOM 980 C CA . ASP A 1 120 ? 17.312 17.766 20.625 1 95.19 120 ASP A CA 1
ATOM 981 C C . ASP A 1 120 ? 18.406 17.969 19.594 1 95.19 120 ASP A C 1
ATOM 983 O O . ASP A 1 120 ? 18.125 18.391 18.469 1 95.19 120 ASP A O 1
ATOM 987 N N . GLU A 1 121 ? 19.609 17.594 19.969 1 93 121 GLU A N 1
ATOM 988 C CA . GLU A 1 121 ? 20.734 17.75 19.047 1 93 121 GLU A CA 1
ATOM 989 C C . GLU A 1 121 ? 20.719 16.672 17.969 1 93 121 GLU A C 1
ATOM 991 O O . GLU A 1 121 ? 21.094 16.938 16.828 1 93 121 GLU A O 1
ATOM 996 N N . ASP A 1 122 ? 20.234 15.594 18.312 1 93.75 122 ASP A N 1
ATOM 997 C CA . ASP A 1 122 ? 20.266 14.453 17.391 1 93.75 122 ASP A CA 1
ATOM 998 C C . ASP A 1 122 ? 19.188 14.586 16.312 1 93.75 122 ASP A C 1
ATOM 1000 O O . ASP A 1 122 ? 18.031 14.914 16.609 1 93.75 122 ASP A O 1
ATOM 1004 N N . VAL A 1 123 ? 19.562 14.461 15.086 1 95.12 123 VAL A N 1
ATOM 1005 C CA . VAL A 1 123 ? 18.656 14.344 13.945 1 95.12 123 VAL A CA 1
ATOM 1006 C C . VAL A 1 123 ? 18.641 12.898 13.453 1 95.12 123 VAL A C 1
ATOM 1008 O O . VAL A 1 123 ? 19.688 12.32 13.156 1 95.12 123 VAL A O 1
ATOM 1011 N N . ILE A 1 124 ? 17.516 12.344 13.406 1 97.19 124 ILE A N 1
ATOM 1012 C CA . ILE A 1 124 ? 17.359 10.922 13.117 1 97.19 124 ILE A CA 1
ATOM 1013 C C . ILE A 1 124 ? 16.984 10.734 11.656 1 97.19 124 ILE A C 1
ATOM 1015 O O . ILE A 1 124 ? 16.031 11.344 11.172 1 97.19 124 ILE A O 1
ATOM 1019 N N . SER A 1 125 ? 17.688 9.867 10.992 1 97.19 125 SER A N 1
ATOM 1020 C CA . SER A 1 125 ? 17.375 9.508 9.617 1 97.19 125 SER A CA 1
ATOM 1021 C C . SER A 1 125 ? 16.375 8.352 9.562 1 97.19 125 SER A C 1
ATOM 1023 O O . SER A 1 125 ? 16.625 7.281 10.133 1 97.19 125 SER A O 1
ATOM 1025 N N . ILE A 1 126 ? 15.242 8.609 8.977 1 97.81 126 ILE A N 1
ATOM 1026 C CA . ILE A 1 126 ? 14.227 7.59 8.719 1 97.81 126 ILE A CA 1
ATOM 1027 C C . ILE A 1 126 ? 14.25 7.199 7.242 1 97.81 126 ILE A C 1
ATOM 1029 O O . ILE A 1 126 ? 14.086 8.055 6.367 1 97.81 126 ILE A O 1
ATOM 1033 N N . THR A 1 127 ? 14.398 5.84 6.941 1 98.25 127 THR A N 1
ATOM 1034 C CA . THR A 1 127 ? 14.695 5.461 5.566 1 98.25 127 THR A CA 1
ATOM 1035 C C . THR A 1 127 ? 13.695 4.43 5.059 1 98.25 127 THR A C 1
ATOM 1037 O O . THR A 1 127 ? 13.023 3.764 5.855 1 98.25 127 THR A O 1
ATOM 1040 N N . SER A 1 128 ? 13.523 4.375 3.791 1 98.56 128 SER A N 1
ATOM 1041 C CA . SER A 1 128 ? 12.797 3.344 3.061 1 98.56 128 SER A CA 1
ATOM 1042 C C . SER A 1 128 ? 13.398 3.113 1.68 1 98.56 128 SER A C 1
ATOM 1044 O O . SER A 1 128 ? 14.031 4.012 1.112 1 98.56 128 SER A O 1
ATOM 1046 N N . ASP A 1 129 ? 13.242 1.954 1.168 1 98.06 129 ASP A N 1
ATOM 1047 C CA . ASP A 1 129 ? 13.742 1.672 -0.175 1 98.06 129 ASP A CA 1
ATOM 1048 C C . ASP A 1 129 ? 12.609 1.719 -1.2 1 98.06 129 ASP A C 1
ATOM 1050 O O . ASP A 1 129 ? 12.812 1.399 -2.373 1 98.06 129 ASP A O 1
ATOM 1054 N N . ILE A 1 130 ? 11.398 2.074 -0.771 1 98.69 130 ILE A N 1
ATOM 1055 C CA . ILE A 1 130 ? 10.258 2.158 -1.672 1 98.69 130 ILE A CA 1
ATOM 1056 C C . ILE A 1 130 ? 10.18 3.555 -2.285 1 98.69 130 ILE A C 1
ATOM 1058 O O . ILE A 1 130 ? 10.336 4.559 -1.583 1 98.69 130 ILE A O 1
ATOM 1062 N N . SER A 1 131 ? 10.008 3.6 -3.609 1 98.31 131 SER A N 1
ATOM 1063 C CA . SER A 1 131 ? 9.938 4.887 -4.293 1 98.31 131 SER A CA 1
ATOM 1064 C C . SER A 1 131 ? 8.961 4.84 -5.461 1 98.31 131 SER A C 1
ATOM 1066 O O . SER A 1 131 ? 8.516 3.762 -5.867 1 98.31 131 SER A O 1
ATOM 1068 N N . ALA A 1 132 ? 8.523 5.922 -5.914 1 98.25 132 ALA A N 1
ATOM 1069 C CA . ALA A 1 132 ? 7.762 6.133 -7.141 1 98.25 132 ALA A CA 1
ATOM 1070 C C . ALA A 1 132 ? 8.422 7.184 -8.031 1 98.25 132 ALA A C 1
ATOM 1072 O O . ALA A 1 132 ? 8.656 8.312 -7.59 1 98.25 132 ALA A O 1
ATOM 1073 N N . GLY A 1 133 ? 8.742 6.816 -9.203 1 96.56 133 GLY A N 1
ATOM 1074 C CA . GLY A 1 133 ? 9.391 7.738 -10.125 1 96.56 133 GLY A CA 1
ATOM 1075 C C . GLY A 1 133 ? 10.773 8.172 -9.656 1 96.56 133 GLY A C 1
ATOM 1076 O O . GLY A 1 133 ? 11.211 9.281 -9.945 1 96.56 133 GLY A O 1
ATOM 1077 N N . GLY A 1 134 ? 11.336 7.395 -8.859 1 96.06 134 GLY A N 1
ATOM 1078 C CA . GLY A 1 134 ? 12.68 7.688 -8.398 1 96.06 134 GLY A CA 1
ATOM 1079 C C . GLY A 1 134 ? 12.719 8.578 -7.172 1 96.06 134 GLY A C 1
ATOM 1080 O O . GLY A 1 134 ? 13.773 9.102 -6.809 1 96.06 134 GLY A O 1
ATOM 1081 N N . ARG A 1 135 ? 11.578 8.758 -6.559 1 97.5 135 ARG A N 1
ATOM 1082 C CA . ARG A 1 135 ? 11.5 9.602 -5.367 1 97.5 135 ARG A CA 1
ATOM 1083 C C . ARG A 1 135 ? 10.766 8.875 -4.238 1 97.5 135 ARG A C 1
ATOM 1085 O O . ARG A 1 135 ? 9.914 8.023 -4.492 1 97.5 135 ARG A O 1
ATOM 1092 N N . GLY A 1 136 ? 11.203 9.188 -3.02 1 98.25 136 GLY A N 1
ATOM 1093 C CA . GLY A 1 136 ? 10.602 8.57 -1.854 1 98.25 136 GLY A CA 1
ATOM 1094 C C . GLY A 1 136 ? 10.984 9.242 -0.55 1 98.25 136 GLY A C 1
ATOM 1095 O O . GLY A 1 136 ? 11.906 10.062 -0.517 1 98.25 136 GLY A O 1
ATOM 1096 N N . MET A 1 137 ? 10.203 8.992 0.459 1 98.62 137 MET A N 1
ATOM 1097 C CA . MET A 1 137 ? 10.414 9.461 1.827 1 98.62 137 MET A CA 1
ATOM 1098 C C . MET A 1 137 ? 10.32 10.977 1.9 1 98.62 137 MET A C 1
ATOM 1100 O O . MET A 1 137 ? 11.07 11.617 2.641 1 98.62 137 MET A O 1
ATOM 1104 N N . GLU A 1 138 ? 9.516 11.57 1.055 1 98.06 138 GLU A N 1
ATOM 1105 C CA . GLU A 1 138 ? 9.125 12.969 1.203 1 98.06 138 GLU A CA 1
ATOM 1106 C C . GLU A 1 138 ? 7.895 13.102 2.098 1 98.06 138 GLU A C 1
ATOM 1108 O O . GLU A 1 138 ? 6.77 13.242 1.605 1 98.06 138 GLU A O 1
ATOM 1113 N N . LEU A 1 139 ? 8.133 13.094 3.383 1 98.56 139 LEU A N 1
ATOM 1114 C CA . LEU A 1 139 ? 7.078 12.922 4.375 1 98.56 139 LEU A CA 1
ATOM 1115 C C . LEU A 1 139 ? 6.43 14.25 4.719 1 98.56 139 LEU A C 1
ATOM 1117 O O . LEU A 1 139 ? 7.121 15.25 4.918 1 98.56 139 LEU A O 1
ATOM 1121 N N . SER A 1 140 ? 5.074 14.273 4.809 1 97.81 140 SER A N 1
ATOM 1122 C CA . SER A 1 140 ? 4.348 15.539 4.75 1 97.81 140 SER A CA 1
ATOM 1123 C C . SER A 1 140 ? 3.68 15.859 6.082 1 97.81 140 SER A C 1
ATOM 1125 O O . SER A 1 140 ? 3.258 16.984 6.316 1 97.81 140 SER A O 1
ATOM 1127 N N . ASP A 1 141 ? 3.482 14.945 6.996 1 98.38 141 ASP A N 1
ATOM 1128 C CA . ASP A 1 141 ? 2.771 15.188 8.25 1 98.38 141 ASP A CA 1
ATOM 1129 C C . ASP A 1 141 ? 2.955 14.023 9.219 1 98.38 141 ASP A C 1
ATOM 1131 O O . ASP A 1 141 ? 3.518 12.992 8.859 1 98.38 141 ASP A O 1
ATOM 1135 N N . LEU A 1 142 ? 2.576 14.297 10.477 1 98.75 142 LEU A N 1
ATOM 1136 C CA . LEU A 1 142 ? 2.609 13.297 11.539 1 98.75 142 LEU A CA 1
ATOM 1137 C C . LEU A 1 142 ? 1.295 13.289 12.312 1 98.75 142 LEU A C 1
ATOM 1139 O O . LEU A 1 142 ? 0.706 14.344 12.562 1 98.75 142 LEU A O 1
ATOM 1143 N N . LYS A 1 143 ? 0.897 12.102 12.695 1 98.69 143 LYS A N 1
ATOM 1144 C CA . LYS A 1 143 ? -0.302 11.984 13.516 1 98.69 143 LYS A CA 1
ATOM 1145 C C . LYS A 1 143 ? -0.305 10.672 14.305 1 98.69 143 LYS A C 1
ATOM 1147 O O . LYS A 1 143 ? 0.132 9.641 13.797 1 98.69 143 LYS A O 1
ATOM 1152 N N . VAL A 1 144 ? -0.695 10.781 15.562 1 98.5 144 VAL A N 1
ATOM 1153 C CA . VAL A 1 144 ? -0.9 9.57 16.344 1 98.5 144 VAL A CA 1
ATOM 1154 C C . VAL A 1 144 ? -2.25 8.945 15.984 1 98.5 144 VAL A C 1
ATOM 1156 O O . VAL A 1 144 ? -3.289 9.602 16.094 1 98.5 144 VAL A O 1
ATOM 1159 N N . PHE A 1 145 ? -2.275 7.727 15.531 1 98.44 145 PHE A N 1
ATOM 1160 C CA . PHE A 1 145 ? -3.459 6.984 15.117 1 98.44 145 PHE A CA 1
ATOM 1161 C C . PHE A 1 145 ? -3.342 5.516 15.508 1 98.44 145 PHE A C 1
ATOM 1163 O O . PHE A 1 145 ? -2.359 4.852 15.164 1 98.44 145 PHE A O 1
ATOM 1170 N N . ASP A 1 146 ? -4.324 5.027 16.219 1 97.75 146 ASP A N 1
ATOM 1171 C CA . ASP A 1 146 ? -4.391 3.621 16.594 1 97.75 146 ASP A CA 1
ATOM 1172 C C . ASP A 1 146 ? -3.129 3.195 17.344 1 97.75 146 ASP A C 1
ATOM 1174 O O . ASP A 1 146 ? -2.568 2.133 17.062 1 97.75 146 ASP A O 1
ATOM 1178 N N . GLY A 1 147 ? -2.686 4.082 18.156 1 97.25 147 GLY A N 1
ATOM 1179 C CA . GLY A 1 147 ? -1.549 3.816 19.031 1 97.25 147 GLY A CA 1
ATOM 1180 C C . GLY A 1 147 ? -0.215 3.914 18.312 1 97.25 147 GLY A C 1
ATOM 1181 O O . GLY A 1 147 ? 0.815 3.5 18.844 1 97.25 147 GLY A O 1
ATOM 1182 N N . ASN A 1 148 ? -0.198 4.426 17.094 1 98.06 148 ASN A N 1
ATOM 1183 C CA . ASN A 1 148 ? 1.021 4.527 16.297 1 98.06 148 ASN A CA 1
ATOM 1184 C C . ASN A 1 148 ? 1.264 5.957 15.82 1 98.06 148 ASN A C 1
ATOM 1186 O O . ASN A 1 148 ? 0.314 6.715 15.617 1 98.06 148 ASN A O 1
ATOM 1190 N N . LEU A 1 149 ? 2.551 6.344 15.758 1 98.62 149 LEU A N 1
ATOM 1191 C CA . LEU A 1 149 ? 2.902 7.547 15.008 1 98.62 149 LEU A CA 1
ATOM 1192 C C . LEU A 1 149 ? 2.908 7.27 13.508 1 98.62 149 LEU A C 1
ATOM 1194 O O . LEU A 1 149 ? 3.646 6.402 13.039 1 98.62 149 LEU A O 1
ATOM 1198 N N . VAL A 1 150 ? 2.061 7.973 12.789 1 98.81 150 VAL A N 1
ATOM 1199 C CA . VAL A 1 150 ? 1.862 7.707 11.367 1 98.81 150 VAL A CA 1
ATOM 1200 C C . VAL A 1 150 ? 2.295 8.922 10.547 1 98.81 150 VAL A C 1
ATOM 1202 O O . VAL A 1 150 ? 2.178 10.055 11.008 1 98.81 150 VAL A O 1
ATOM 1205 N N . THR A 1 151 ? 2.859 8.664 9.398 1 98.88 151 THR A N 1
ATOM 1206 C CA . THR A 1 151 ? 3.209 9.695 8.438 1 98.88 151 THR A CA 1
ATOM 1207 C C . THR A 1 151 ? 2.818 9.281 7.023 1 98.88 151 THR A C 1
ATOM 1209 O O . THR A 1 151 ? 2.389 8.141 6.801 1 98.88 151 THR A O 1
ATOM 1212 N N . ILE A 1 152 ? 2.867 10.211 6.047 1 98.81 152 ILE A N 1
ATOM 1213 C CA . ILE A 1 152 ? 2.49 9.953 4.66 1 98.81 152 ILE A CA 1
ATOM 1214 C C . ILE A 1 152 ? 3.584 10.461 3.725 1 98.81 152 ILE A C 1
ATOM 1216 O O . ILE A 1 152 ? 4.152 11.531 3.945 1 98.81 152 ILE A O 1
ATOM 1220 N N . ASP A 1 153 ? 3.988 9.641 2.799 1 98.75 153 ASP A N 1
ATOM 1221 C CA . ASP A 1 153 ? 4.902 10.016 1.725 1 98.75 153 ASP A CA 1
ATOM 1222 C C . ASP A 1 153 ? 4.145 10.617 0.541 1 98.75 153 ASP A C 1
ATOM 1224 O O . ASP A 1 153 ? 3.355 9.922 -0.109 1 98.75 153 ASP A O 1
ATOM 1228 N N . ASP A 1 154 ? 4.406 11.844 0.196 1 97.75 154 ASP A N 1
ATOM 1229 C CA . ASP A 1 154 ? 3.594 12.531 -0.804 1 97.75 154 ASP A CA 1
ATOM 1230 C C . ASP A 1 154 ? 4.035 12.164 -2.219 1 97.75 154 ASP A C 1
ATOM 1232 O O . ASP A 1 154 ? 3.488 12.68 -3.197 1 97.75 154 ASP A O 1
ATOM 1236 N N . ARG A 1 155 ? 4.98 11.242 -2.367 1 97.88 155 ARG A N 1
ATOM 1237 C CA . ARG A 1 155 ? 5.41 10.773 -3.68 1 97.88 155 ARG A CA 1
ATOM 1238 C C . ARG A 1 155 ? 4.871 9.375 -3.969 1 97.88 155 ARG A C 1
ATOM 1240 O O . ARG A 1 155 ? 4.332 9.125 -5.051 1 97.88 155 ARG A O 1
ATOM 1247 N N . THR A 1 156 ? 4.98 8.547 -3.006 1 98.44 156 THR A N 1
ATOM 1248 C CA . THR A 1 156 ? 4.562 7.164 -3.221 1 98.44 156 THR A CA 1
ATOM 1249 C C . THR A 1 156 ? 3.092 6.984 -2.861 1 98.44 156 THR A C 1
ATOM 1251 O O . THR A 1 156 ? 2.438 6.059 -3.344 1 98.44 156 THR A O 1
ATOM 1254 N N . GLY A 1 157 ? 2.586 7.832 -1.995 1 98.69 157 GLY A N 1
ATOM 1255 C CA . GLY A 1 157 ? 1.243 7.629 -1.475 1 98.69 157 GLY A CA 1
ATOM 1256 C C . GLY A 1 157 ? 1.184 6.602 -0.359 1 98.69 157 GLY A C 1
ATOM 1257 O O . GLY A 1 157 ? 0.101 6.148 0.017 1 98.69 157 GLY A O 1
ATOM 1258 N N . LEU A 1 158 ? 2.332 6.258 0.192 1 98.81 158 LEU A N 1
ATOM 1259 C CA . LEU A 1 158 ? 2.387 5.223 1.217 1 98.81 158 LEU A CA 1
ATOM 1260 C C . LEU A 1 158 ? 2.35 5.836 2.613 1 98.81 158 LEU A C 1
ATOM 1262 O O . LEU A 1 158 ? 3.057 6.809 2.887 1 98.81 158 LEU A O 1
ATOM 1266 N N . LEU A 1 159 ? 1.5 5.289 3.469 1 98.88 159 LEU A N 1
ATOM 1267 C CA . LEU A 1 159 ? 1.536 5.57 4.898 1 98.88 159 LEU A CA 1
ATOM 1268 C C . LEU A 1 159 ? 2.572 4.695 5.598 1 98.88 159 LEU A C 1
ATOM 1270 O O . LEU A 1 159 ? 2.684 3.504 5.305 1 98.88 159 LEU A O 1
ATOM 1274 N N . TYR A 1 160 ? 3.291 5.32 6.508 1 98.88 160 TYR A N 1
ATOM 1275 C CA . TYR A 1 160 ? 4.25 4.605 7.344 1 98.88 160 TYR A CA 1
ATOM 1276 C C . TYR A 1 160 ? 3.895 4.746 8.82 1 98.88 160 TYR A C 1
ATOM 1278 O O . TYR A 1 160 ? 3.443 5.805 9.258 1 98.88 160 TYR A O 1
ATOM 1286 N N . LYS A 1 161 ? 4.07 3.709 9.531 1 98.62 161 LYS A N 1
ATOM 1287 C CA . LYS A 1 161 ? 4.172 3.785 10.984 1 98.62 161 LYS A CA 1
ATOM 1288 C C . LYS A 1 161 ? 5.621 3.969 11.43 1 98.62 161 LYS A C 1
ATOM 1290 O O . LYS A 1 161 ? 6.508 3.248 10.969 1 98.62 161 LYS A O 1
ATOM 1295 N N . ILE A 1 162 ? 5.816 4.941 12.211 1 98.44 162 ILE A N 1
ATOM 1296 C CA . ILE A 1 162 ? 7.16 5.184 12.727 1 98.44 162 ILE A CA 1
ATOM 1297 C C . ILE A 1 162 ? 7.301 4.566 14.117 1 98.44 162 ILE A C 1
ATOM 1299 O O . ILE A 1 162 ? 6.617 4.977 15.055 1 98.44 162 ILE A O 1
ATOM 1303 N N . LYS A 1 163 ? 8.148 3.607 14.242 1 96.62 163 LYS A N 1
ATOM 1304 C CA . LYS A 1 163 ? 8.453 2.934 15.5 1 96.62 163 LYS A CA 1
ATOM 1305 C C . LYS A 1 163 ? 9.961 2.744 15.672 1 96.62 163 LYS A C 1
ATOM 1307 O O . LYS A 1 163 ? 10.633 2.25 14.766 1 96.62 163 LYS A O 1
ATOM 1312 N N . LYS A 1 164 ? 10.484 3.211 16.766 1 95.25 164 LYS A N 1
ATOM 1313 C CA . LYS A 1 164 ? 11.914 3.088 17.078 1 95.25 164 LYS A CA 1
ATOM 1314 C C . LYS A 1 164 ? 12.766 3.65 15.938 1 95.25 164 LYS A C 1
ATOM 1316 O O . LYS A 1 164 ? 13.703 3.002 15.484 1 95.25 164 LYS A O 1
ATOM 1321 N N . ASN A 1 165 ? 12.344 4.711 15.398 1 94.5 165 ASN A N 1
ATOM 1322 C CA . ASN A 1 165 ? 13.062 5.488 14.398 1 94.5 165 ASN A CA 1
ATOM 1323 C C . ASN A 1 165 ? 13.164 4.738 13.07 1 94.5 165 ASN A C 1
ATOM 1325 O O . ASN A 1 165 ? 14.141 4.895 12.336 1 94.5 165 ASN A O 1
ATOM 1329 N N . LYS A 1 166 ? 12.242 3.859 12.859 1 98.12 166 LYS A N 1
ATOM 1330 C CA . LYS A 1 166 ? 12.133 3.164 11.578 1 98.12 166 LYS A CA 1
ATOM 1331 C C . LYS A 1 166 ? 10.75 3.371 10.969 1 98.12 166 LYS A C 1
ATOM 1333 O O . LYS A 1 166 ? 9.758 3.533 11.688 1 98.12 166 LYS A O 1
ATOM 1338 N N . ALA A 1 167 ? 10.758 3.369 9.68 1 98.44 167 ALA A N 1
ATOM 1339 C CA . ALA A 1 167 ? 9.508 3.549 8.961 1 98.44 167 ALA A CA 1
ATOM 1340 C C . ALA A 1 167 ? 8.953 2.211 8.477 1 98.44 167 ALA A C 1
ATOM 1342 O O . ALA A 1 167 ? 9.531 1.581 7.586 1 98.44 167 ALA A O 1
ATOM 1343 N N . TYR A 1 168 ? 7.863 1.806 9.047 1 98.69 168 TYR A N 1
ATOM 1344 C CA . TYR A 1 168 ? 7.172 0.589 8.641 1 98.69 168 TYR A CA 1
ATOM 1345 C C . TYR A 1 168 ? 6.051 0.903 7.656 1 98.69 168 TYR A C 1
ATOM 1347 O O . TYR A 1 168 ? 5.055 1.531 8.023 1 98.69 168 TYR A O 1
ATOM 1355 N N . PRO A 1 169 ? 6.242 0.448 6.352 1 98.75 169 PRO A N 1
ATOM 1356 C CA . PRO A 1 169 ? 5.164 0.731 5.402 1 98.75 169 PRO A CA 1
ATOM 1357 C C . PRO A 1 169 ? 3.854 0.04 5.777 1 98.75 169 PRO A C 1
ATOM 1359 O O . PRO A 1 169 ? 3.867 -1.099 6.25 1 98.75 169 PRO A O 1
ATOM 1362 N N . TRP A 1 170 ? 2.648 0.721 5.547 1 98.44 170 TRP A N 1
ATOM 1363 C CA . TRP A 1 170 ? 1.394 0.206 6.082 1 98.44 170 TRP A CA 1
ATOM 1364 C C . TRP A 1 170 ? 0.31 0.189 5.008 1 98.44 170 TRP A C 1
ATOM 1366 O O . TRP A 1 170 ? 0.029 -0.856 4.418 1 98.44 170 TRP A O 1
ATOM 1376 N N . VAL A 1 171 ? -0.152 1.335 4.594 1 98.75 171 VAL A N 1
ATOM 1377 C CA . VAL A 1 171 ? -1.269 1.414 3.66 1 98.75 171 VAL A CA 1
ATOM 1378 C C . VAL A 1 171 ? -0.871 2.26 2.451 1 98.75 171 VAL A C 1
ATOM 1380 O O . VAL A 1 171 ? -0.251 3.314 2.602 1 98.75 171 VAL A O 1
ATOM 1383 N N . PHE A 1 172 ? -1.189 1.76 1.273 1 98.88 172 PHE A N 1
ATOM 1384 C CA . PHE A 1 172 ? -1.047 2.547 0.054 1 98.88 172 PHE A CA 1
ATOM 1385 C C . PHE A 1 172 ? -2.326 3.32 -0.244 1 98.88 172 PHE A C 1
ATOM 1387 O O . PHE A 1 172 ? -3.42 2.754 -0.211 1 98.88 172 PHE A O 1
ATOM 1394 N N . LEU A 1 173 ? -2.184 4.57 -0.518 1 98.88 173 LEU A N 1
ATOM 1395 C CA . LEU A 1 173 ? -3.32 5.414 -0.872 1 98.88 173 LEU A CA 1
ATOM 1396 C C . LEU A 1 173 ? -3.244 5.844 -2.334 1 98.88 173 LEU A C 1
ATOM 1398 O O . LEU A 1 173 ? -2.342 6.59 -2.719 1 98.88 173 LEU A O 1
ATOM 1402 N N . ASN A 1 174 ? -4.203 5.414 -3.088 1 98.69 174 ASN A N 1
ATOM 1403 C CA . ASN A 1 174 ? -4.281 5.785 -4.496 1 98.69 174 ASN A CA 1
ATOM 1404 C C . ASN A 1 174 ? -4.781 7.215 -4.672 1 98.69 174 ASN A C 1
ATOM 1406 O O . ASN A 1 174 ? -5.59 7.695 -3.879 1 98.69 174 ASN A O 1
ATOM 1410 N N . ASP A 1 175 ? -4.367 7.887 -5.711 1 98.5 175 ASP A N 1
ATOM 1411 C CA . ASP A 1 175 ? -4.773 9.258 -6 1 98.5 175 ASP A CA 1
ATOM 1412 C C . ASP A 1 175 ? -6.211 9.312 -6.512 1 98.5 175 ASP A C 1
ATOM 1414 O O . ASP A 1 175 ? -6.777 8.281 -6.887 1 98.5 175 ASP A O 1
ATOM 1418 N N . GLY A 1 176 ? -6.82 10.469 -6.422 1 98.25 176 GLY A N 1
ATOM 1419 C CA . GLY A 1 176 ? -8.148 10.688 -6.973 1 98.25 176 GLY A CA 1
ATOM 1420 C C . GLY A 1 176 ? -9.195 9.773 -6.375 1 98.25 176 GLY A C 1
ATOM 1421 O O . GLY A 1 176 ? -9.258 9.602 -5.156 1 98.25 176 GLY A O 1
ATOM 1422 N N . SER A 1 177 ? -10.039 9.219 -7.262 1 97.81 177 SER A N 1
ATOM 1423 C CA . SER A 1 177 ? -11.172 8.398 -6.836 1 97.81 177 SER A CA 1
ATOM 1424 C C . SER A 1 177 ? -10.742 6.953 -6.602 1 97.81 177 SER A C 1
ATOM 1426 O O . SER A 1 177 ? -11.586 6.066 -6.441 1 97.81 177 SER A O 1
ATOM 1428 N N . GLY A 1 178 ? -9.484 6.711 -6.605 1 97 178 GLY A N 1
ATOM 1429 C CA . GLY A 1 178 ? -9 5.363 -6.344 1 97 178 GLY A CA 1
ATOM 1430 C C . GLY A 1 178 ? -8.688 4.582 -7.605 1 97 178 GLY A C 1
ATOM 1431 O O . GLY A 1 178 ? -8.398 3.385 -7.547 1 97 178 GLY A O 1
ATOM 1432 N N . ASP A 1 179 ? -8.711 5.188 -8.742 1 96.19 179 ASP A N 1
ATOM 1433 C CA . ASP A 1 179 ? -8.492 4.523 -10.031 1 96.19 179 ASP A CA 1
ATOM 1434 C C . ASP A 1 179 ? -7.488 5.301 -10.883 1 96.19 179 ASP A C 1
ATOM 1436 O O . ASP A 1 179 ? -7.758 5.598 -12.047 1 96.19 179 ASP A O 1
ATOM 1440 N N . THR A 1 180 ? -6.383 5.609 -10.297 1 97.88 180 THR A N 1
ATOM 1441 C CA . THR A 1 180 ? -5.277 6.273 -10.977 1 97.88 180 THR A CA 1
ATOM 1442 C C . THR A 1 180 ? -4.027 5.398 -10.961 1 97.88 180 THR A C 1
ATOM 1444 O O . THR A 1 180 ? -3.99 4.371 -10.281 1 97.88 180 THR A O 1
ATOM 1447 N N . LEU A 1 181 ? -3.045 5.789 -11.727 1 97.94 181 LEU A N 1
ATOM 1448 C CA . LEU A 1 181 ? -1.848 4.973 -11.883 1 97.94 181 LEU A CA 1
ATOM 1449 C C . LEU A 1 181 ? -0.785 5.359 -10.859 1 97.94 181 LEU A C 1
ATOM 1451 O O . LEU A 1 181 ? 0.335 4.844 -10.898 1 97.94 181 LEU A O 1
ATOM 1455 N N . LYS A 1 182 ? -1.129 6.254 -9.93 1 97.62 182 LYS A N 1
ATOM 1456 C CA . LYS A 1 182 ? -0.162 6.758 -8.961 1 97.62 182 LYS A CA 1
ATOM 1457 C C . LYS A 1 182 ? -0.793 6.898 -7.574 1 97.62 182 LYS A C 1
ATOM 1459 O O . LYS A 1 182 ? -2.016 6.812 -7.434 1 97.62 182 LYS A O 1
ATOM 1464 N N . GLY A 1 183 ? 0.048 7.074 -6.574 1 98.5 183 GLY A N 1
ATOM 1465 C CA . GLY A 1 183 ? -0.42 7.348 -5.223 1 98.5 183 GLY A CA 1
ATOM 1466 C C . GLY A 1 183 ? -0.808 8.797 -5.012 1 98.5 183 GLY A C 1
ATOM 1467 O O . GLY A 1 183 ? -0.464 9.664 -5.82 1 98.5 183 GLY A O 1
ATOM 1468 N N . ILE A 1 184 ? -1.464 9.016 -3.961 1 98.69 184 ILE A N 1
ATOM 1469 C CA . ILE A 1 184 ? -1.894 10.359 -3.59 1 98.69 184 ILE A CA 1
ATOM 1470 C C . ILE A 1 184 ? -0.677 11.203 -3.227 1 98.69 184 ILE A C 1
ATOM 1472 O O . ILE A 1 184 ? 0.276 10.703 -2.623 1 98.69 184 ILE A O 1
ATOM 1476 N N . LYS A 1 185 ? -0.747 12.422 -3.645 1 98.19 185 LYS A N 1
ATOM 1477 C CA . LYS A 1 185 ? 0.147 13.406 -3.043 1 98.19 185 LYS A CA 1
ATOM 1478 C C . LYS A 1 185 ? -0.372 13.859 -1.681 1 98.19 185 LYS A C 1
ATOM 1480 O O . LYS A 1 185 ? -0.91 14.961 -1.551 1 98.19 185 LYS A O 1
ATOM 1485 N N . GLY A 1 186 ? -0.237 13.023 -0.641 1 98.56 186 GLY A N 1
ATOM 1486 C CA . GLY A 1 186 ? -0.751 13.305 0.689 1 98.56 186 GLY A CA 1
ATOM 1487 C C . GLY A 1 186 ? 0.024 14.398 1.407 1 98.56 186 GLY A C 1
ATOM 1488 O O . GLY A 1 186 ? 1.24 14.289 1.582 1 98.56 186 GLY A O 1
ATOM 1489 N N . GLU A 1 187 ? -0.692 15.438 1.854 1 98.56 187 GLU A N 1
ATOM 1490 C CA . GLU A 1 187 ? -0.036 16.609 2.422 1 98.56 187 GLU A CA 1
ATOM 1491 C C . GLU A 1 187 ? -0.366 16.766 3.904 1 98.56 187 GLU A C 1
ATOM 1493 O O . GLU A 1 187 ? 0.377 17.406 4.648 1 98.56 187 GLU A O 1
ATOM 1498 N N . TRP A 1 188 ? -1.476 16.219 4.32 1 98.81 188 TRP A N 1
ATOM 1499 C CA . TRP A 1 188 ? -1.894 16.359 5.711 1 98.81 188 TRP A CA 1
ATOM 1500 C C . TRP A 1 188 ? -2.641 15.125 6.188 1 98.81 188 TRP A C 1
ATOM 1502 O O . TRP A 1 188 ? -3.201 14.383 5.375 1 98.81 188 TRP A O 1
ATOM 1512 N N . ILE A 1 189 ? -2.586 14.875 7.453 1 98.81 189 ILE A N 1
ATOM 1513 C CA . ILE A 1 189 ? -3.262 13.758 8.102 1 98.81 189 ILE A CA 1
ATOM 1514 C C . ILE A 1 189 ? -3.951 14.242 9.375 1 98.81 189 ILE A C 1
ATOM 1516 O O . ILE A 1 189 ? -3.436 15.117 10.078 1 98.81 189 ILE A O 1
ATOM 1520 N N . THR A 1 190 ? -5.113 13.742 9.672 1 98.81 190 THR A N 1
ATOM 1521 C CA . THR A 1 190 ? -5.816 13.977 10.922 1 98.81 190 THR A CA 1
ATOM 1522 C C . THR A 1 190 ? -6.684 12.773 11.289 1 98.81 190 THR A C 1
ATOM 1524 O O . THR A 1 190 ? -6.738 11.789 10.539 1 98.81 190 THR A O 1
ATOM 1527 N N . VAL A 1 191 ? -7.203 12.773 12.484 1 98.62 191 VAL A N 1
ATOM 1528 C CA . VAL A 1 191 ? -8.016 11.656 12.953 1 98.62 191 VAL A CA 1
ATOM 1529 C C . VAL A 1 191 ? -9.422 12.148 13.305 1 98.62 191 VAL A C 1
ATOM 1531 O O . VAL A 1 191 ? -9.578 13.164 13.977 1 98.62 191 VAL A O 1
ATOM 1534 N N . LYS A 1 192 ? -10.375 11.516 12.789 1 98.44 192 LYS A N 1
ATOM 1535 C CA . LYS A 1 192 ? -11.781 11.734 13.109 1 98.44 192 LYS A CA 1
ATOM 1536 C C . LYS A 1 192 ? -12.531 10.414 13.219 1 98.44 192 LYS A C 1
ATOM 1538 O O . LYS A 1 192 ? -12.422 9.555 12.344 1 98.44 192 LYS A O 1
ATOM 1543 N N . ASP A 1 193 ? -13.273 10.156 14.234 1 97 193 ASP A N 1
ATOM 1544 C CA . ASP A 1 193 ? -14.109 8.977 14.43 1 97 193 ASP A CA 1
ATOM 1545 C C . ASP A 1 193 ? -13.289 7.699 14.312 1 97 193 ASP A C 1
ATOM 1547 O O . ASP A 1 193 ? -13.695 6.754 13.633 1 97 193 ASP A O 1
ATOM 1551 N N . LYS A 1 194 ? -12.117 7.742 14.867 1 96.94 194 LYS A N 1
ATOM 1552 C CA . LYS A 1 194 ? -11.219 6.594 14.922 1 96.94 194 LYS A CA 1
ATOM 1553 C C . LYS A 1 194 ? -10.789 6.164 13.523 1 96.94 194 LYS A C 1
ATOM 1555 O O . LYS A 1 194 ? -10.461 5 13.297 1 96.94 194 LYS A O 1
ATOM 1560 N N . HIS A 1 195 ? -10.859 7.105 12.602 1 98.44 195 HIS A N 1
ATOM 1561 C CA . HIS A 1 195 ? -10.336 6.91 11.258 1 98.44 195 HIS A CA 1
ATOM 1562 C C . HIS A 1 195 ? -9.289 7.965 10.906 1 98.44 195 HIS A C 1
ATOM 1564 O O . HIS A 1 195 ? -9.375 9.102 11.383 1 98.44 195 HIS A O 1
ATOM 1570 N N . LEU A 1 196 ? -8.367 7.52 10.188 1 98.75 196 LEU A N 1
ATOM 1571 C CA . LEU A 1 196 ? -7.359 8.445 9.672 1 98.75 196 LEU A CA 1
ATOM 1572 C C . LEU A 1 196 ? -7.863 9.148 8.414 1 98.75 196 LEU A C 1
ATOM 1574 O O . LEU A 1 196 ? -8.422 8.508 7.52 1 98.75 196 LEU A O 1
ATOM 1578 N N . TYR A 1 197 ? -7.777 10.445 8.375 1 98.94 197 TYR A N 1
ATOM 1579 C CA . TYR A 1 197 ? -8.07 11.25 7.191 1 98.94 197 TYR A CA 1
ATOM 1580 C C . TYR A 1 197 ? -6.793 11.797 6.57 1 98.94 197 TYR A C 1
ATOM 1582 O O . TYR A 1 197 ? -5.941 12.352 7.27 1 98.94 197 TYR A O 1
ATOM 1590 N N . VAL A 1 198 ? -6.633 11.547 5.297 1 98.94 198 VAL A N 1
ATOM 1591 C CA . VAL A 1 198 ? -5.477 12.039 4.559 1 98.94 198 VAL A CA 1
ATOM 1592 C C . VAL A 1 198 ? -5.938 12.859 3.357 1 98.94 198 VAL A C 1
ATOM 1594 O O . VAL A 1 198 ? -6.789 12.414 2.586 1 98.94 198 VAL A O 1
ATOM 1597 N N . GLY A 1 199 ? -5.391 14.016 3.205 1 98.81 199 GLY A N 1
ATOM 1598 C CA . GLY A 1 199 ? -5.723 14.844 2.055 1 98.81 199 GLY A CA 1
ATOM 1599 C C . GLY A 1 199 ? -4.5 15.398 1.351 1 98.81 199 GLY A C 1
ATOM 1600 O O . GLY A 1 199 ? -3.379 15.289 1.854 1 98.81 199 GLY A O 1
ATOM 1601 N N . GLY A 1 200 ? -4.723 15.906 0.162 1 98.06 200 GLY A N 1
ATOM 1602 C CA . GLY A 1 200 ? -3.678 16.516 -0.643 1 98.06 200 GLY A CA 1
ATOM 1603 C C . GLY A 1 200 ? -3.768 18.031 -0.688 1 98.06 200 GLY A C 1
ATOM 1604 O O . GLY A 1 200 ? -4.074 18.672 0.321 1 98.06 200 GLY A O 1
ATOM 1605 N N . LEU A 1 201 ? -3.465 18.594 -1.84 1 97.88 201 LEU A N 1
ATOM 1606 C CA . LEU A 1 201 ? -3.35 20.047 -2.023 1 97.88 201 LEU A CA 1
ATOM 1607 C C . LEU A 1 201 ? -4.707 20.719 -1.876 1 97.88 201 LEU A C 1
ATOM 1609 O O . LEU A 1 201 ? -4.785 21.891 -1.501 1 97.88 201 LEU A O 1
ATOM 1613 N N . GLY A 1 202 ? -5.762 20 -2.221 1 98.38 202 GLY A N 1
ATOM 1614 C CA . GLY A 1 202 ? -7.105 20.547 -2.078 1 98.38 202 GLY A CA 1
ATOM 1615 C C . GLY A 1 202 ? -7.441 21.594 -3.119 1 98.38 202 GLY A C 1
ATOM 1616 O O . GLY A 1 202 ? -8.289 22.453 -2.887 1 98.38 202 GLY A O 1
ATOM 1617 N N . LYS A 1 203 ? -6.738 21.594 -4.207 1 97.25 203 LYS A N 1
ATOM 1618 C CA . LYS A 1 203 ? -7.035 22.453 -5.348 1 97.25 203 LYS A CA 1
ATOM 1619 C C . LYS A 1 203 ? -7.027 21.656 -6.652 1 97.25 203 LYS A C 1
ATOM 1621 O O . LYS A 1 203 ? -6.605 20.5 -6.676 1 97.25 203 LYS A O 1
ATOM 1626 N N . GLU A 1 204 ? -7.48 22.297 -7.754 1 96.69 204 GLU A N 1
ATOM 1627 C CA . GLU A 1 204 ? -7.449 21.672 -9.07 1 96.69 204 GLU A CA 1
ATOM 1628 C C . GLU A 1 204 ? -6.02 21.328 -9.484 1 96.69 204 GLU A C 1
ATOM 1630 O O . GLU A 1 204 ? -5.094 22.109 -9.234 1 96.69 204 GLU A O 1
ATOM 1635 N N . TRP A 1 205 ? -5.887 20.203 -10.039 1 95.5 205 TRP A N 1
ATOM 1636 C CA . TRP A 1 205 ? -4.621 19.906 -10.703 1 95.5 205 TRP A CA 1
ATOM 1637 C C . TRP A 1 205 ? -4.516 20.656 -12.023 1 95.5 205 TRP A C 1
ATOM 1639 O O . TRP A 1 205 ? -5.402 20.562 -12.883 1 95.5 205 TRP A O 1
ATOM 1649 N N . THR A 1 206 ? -3.467 21.406 -12.133 1 91.56 206 THR A N 1
ATOM 1650 C CA . THR A 1 206 ? -3.238 22.203 -13.336 1 91.56 206 THR A CA 1
ATOM 1651 C C . THR A 1 206 ? -1.844 21.953 -13.898 1 91.56 206 THR A C 1
ATOM 1653 O O . THR A 1 206 ? -0.968 21.438 -13.195 1 91.56 206 THR A O 1
ATOM 1656 N N . THR A 1 207 ? -1.682 22.25 -15.125 1 88.12 207 THR A N 1
ATOM 1657 C CA . THR A 1 207 ? -0.335 22.297 -15.688 1 88.12 207 THR A CA 1
ATOM 1658 C C . THR A 1 207 ? 0.458 23.469 -15.102 1 88.12 207 THR A C 1
ATOM 1660 O O . THR A 1 207 ? -0.084 24.266 -14.344 1 88.12 207 THR A O 1
ATOM 1663 N N . THR A 1 208 ? 1.725 23.516 -15.5 1 82.75 208 THR A N 1
ATOM 1664 C CA . THR A 1 208 ? 2.58 24.594 -15.008 1 82.75 208 THR A CA 1
ATOM 1665 C C . THR A 1 208 ? 2.092 25.953 -15.516 1 82.75 208 THR A C 1
ATOM 1667 O O . THR A 1 208 ? 2.434 27 -14.953 1 82.75 208 THR A O 1
ATOM 1670 N N . GLU A 1 209 ? 1.261 25.906 -16.609 1 81.12 209 GLU A N 1
ATOM 1671 C CA . GLU A 1 209 ? 0.715 27.125 -17.188 1 81.12 209 GLU A CA 1
ATOM 1672 C C . GLU A 1 209 ? -0.649 27.453 -16.594 1 81.12 209 GLU A C 1
ATOM 1674 O O . GLU A 1 209 ? -1.275 28.438 -16.984 1 81.12 209 GLU A O 1
ATOM 1679 N N . GLY A 1 210 ? -1.127 26.594 -15.711 1 82.12 210 GLY A N 1
ATOM 1680 C CA . GLY A 1 210 ? -2.363 26.891 -15.008 1 82.12 210 GLY A CA 1
ATOM 1681 C C . GLY A 1 210 ? -3.59 26.312 -15.68 1 82.12 210 GLY A C 1
ATOM 1682 O O . GLY A 1 210 ? -4.723 26.641 -15.312 1 82.12 210 GLY A O 1
ATOM 1683 N N . VAL A 1 211 ? -3.375 25.406 -16.672 1 89.5 211 VAL A N 1
ATOM 1684 C CA . VAL A 1 211 ? -4.5 24.797 -17.391 1 89.5 211 VAL A CA 1
ATOM 1685 C C . VAL A 1 211 ? -5.074 23.656 -16.562 1 89.5 211 VAL A C 1
ATOM 1687 O O . VAL A 1 211 ? -4.332 22.766 -16.109 1 89.5 211 VAL A O 1
ATOM 1690 N N . PHE A 1 212 ? -6.457 23.672 -16.406 1 94.62 212 PHE A N 1
ATOM 1691 C CA . PHE A 1 212 ? -7.156 22.672 -15.617 1 94.62 212 PHE A CA 1
ATOM 1692 C C . PHE A 1 212 ? -6.941 21.281 -16.203 1 94.62 212 PHE A C 1
ATOM 1694 O O . PHE A 1 212 ? -7.043 21.094 -17.422 1 94.62 212 PHE A O 1
ATOM 1701 N N . VAL A 1 213 ? -6.68 20.203 -15.352 1 96.38 213 VAL A N 1
ATOM 1702 C CA . VAL A 1 213 ? -6.527 18.812 -15.789 1 96.38 213 VAL A CA 1
ATOM 1703 C C . VAL A 1 213 ? -7.582 17.938 -15.117 1 96.38 213 VAL A C 1
ATOM 1705 O O . VAL A 1 213 ? -8.375 17.281 -15.797 1 96.38 213 VAL A O 1
ATOM 1708 N N . ASN A 1 214 ? -7.633 17.922 -13.766 1 97.44 214 ASN A N 1
ATOM 1709 C CA . ASN A 1 214 ? -8.609 17.109 -13.031 1 97.44 214 ASN A CA 1
ATOM 1710 C C . ASN A 1 214 ? -8.742 17.578 -11.586 1 97.44 214 ASN A C 1
ATOM 1712 O O . ASN A 1 214 ? -8.086 18.547 -11.172 1 97.44 214 ASN A O 1
ATOM 1716 N N . HIS A 1 215 ? -9.602 16.969 -10.781 1 98.06 215 HIS A N 1
ATOM 1717 C CA . HIS A 1 215 ? -9.844 17.312 -9.383 1 98.06 215 HIS A CA 1
ATOM 1718 C C . HIS A 1 215 ? -9.227 16.281 -8.445 1 98.06 215 HIS A C 1
ATOM 1720 O O . HIS A 1 215 ? -9.586 16.219 -7.266 1 98.06 215 HIS A O 1
ATOM 1726 N N . HIS A 1 216 ? -8.227 15.5 -8.875 1 98.38 216 HIS A N 1
ATOM 1727 C CA . HIS A 1 216 ? -7.707 14.398 -8.078 1 98.38 216 HIS A CA 1
ATOM 1728 C C . HIS A 1 216 ? -7.168 14.891 -6.738 1 98.38 216 HIS A C 1
ATOM 1730 O O . HIS A 1 216 ? -7.418 14.273 -5.699 1 98.38 216 HIS A O 1
ATOM 1736 N N . PRO A 1 217 ? -6.531 16.078 -6.68 1 98.31 217 PRO A N 1
ATOM 1737 C CA . PRO A 1 217 ? -5.98 16.531 -5.398 1 98.31 217 PRO A CA 1
ATOM 1738 C C . PRO A 1 217 ? -7.062 16.938 -4.402 1 98.31 217 PRO A C 1
ATOM 1740 O O . PRO A 1 217 ? -6.754 17.312 -3.27 1 98.31 217 PRO A O 1
ATOM 1743 N N . MET A 1 218 ? -8.336 16.891 -4.824 1 98.69 218 MET A N 1
ATOM 1744 C CA . MET A 1 218 ? -9.43 17.344 -3.969 1 98.69 218 MET A CA 1
ATOM 1745 C C . MET A 1 218 ? -10.164 16.156 -3.361 1 98.69 218 MET A C 1
ATOM 1747 O O . MET A 1 218 ? -11.195 16.328 -2.707 1 98.69 218 MET A O 1
ATOM 1751 N N . PHE A 1 219 ? -9.633 14.961 -3.574 1 98.81 219 PHE A N 1
ATOM 1752 C CA . PHE A 1 219 ? -10.133 13.781 -2.877 1 98.81 219 PHE A CA 1
ATOM 1753 C C . PHE A 1 219 ? -9.438 13.617 -1.53 1 98.81 219 PHE A C 1
ATOM 1755 O O . PHE A 1 219 ? -8.25 13.945 -1.392 1 98.81 219 PHE A O 1
ATOM 1762 N N . VAL A 1 220 ? -10.188 13.133 -0.548 1 98.88 220 VAL A N 1
ATOM 1763 C CA . VAL A 1 220 ? -9.688 12.797 0.78 1 98.88 220 VAL A CA 1
ATOM 1764 C C . VAL A 1 220 ? -9.82 11.297 1.014 1 98.88 220 VAL A C 1
ATOM 1766 O O . VAL A 1 220 ? -10.805 10.68 0.603 1 98.88 220 VAL A O 1
ATOM 1769 N N . LYS A 1 221 ? -8.805 10.711 1.603 1 98.88 221 LYS A N 1
ATOM 1770 C CA . LYS A 1 221 ? -8.797 9.289 1.924 1 98.88 221 LYS A CA 1
ATOM 1771 C C . LYS A 1 221 ? -9.164 9.055 3.385 1 98.88 221 LYS A C 1
ATOM 1773 O O . LYS A 1 221 ? -8.656 9.742 4.277 1 98.88 221 LYS A O 1
ATOM 1778 N N . VAL A 1 222 ? -10.078 8.195 3.617 1 98.81 222 VAL A N 1
ATOM 1779 C CA . VAL A 1 222 ? -10.469 7.789 4.965 1 98.81 222 VAL A CA 1
ATOM 1780 C C . VAL A 1 222 ? -10.031 6.348 5.215 1 98.81 222 VAL A C 1
ATOM 1782 O O . VAL A 1 222 ? -10.438 5.434 4.492 1 98.81 222 VAL A O 1
ATOM 1785 N N . ILE A 1 223 ? -9.203 6.133 6.18 1 98.56 223 ILE A N 1
ATOM 1786 C CA . ILE A 1 223 ? -8.57 4.84 6.41 1 98.56 223 ILE A CA 1
ATOM 1787 C C . ILE A 1 223 ? -8.992 4.293 7.773 1 98.56 223 ILE A C 1
ATOM 1789 O O . ILE A 1 223 ? -8.898 4.992 8.781 1 98.56 223 ILE A O 1
ATOM 1793 N N . SER A 1 224 ? -9.43 3.107 7.84 1 97.38 224 SER A N 1
ATOM 1794 C CA . SER A 1 224 ? -9.75 2.434 9.094 1 97.38 224 SER A CA 1
ATOM 1795 C C . SER A 1 224 ? -8.492 1.893 9.766 1 97.38 224 SER A C 1
ATOM 1797 O O . SER A 1 224 ? -7.434 1.801 9.133 1 97.38 224 SER A O 1
ATOM 1799 N N . PRO A 1 225 ? -8.609 1.557 11.055 1 96.75 225 PRO A N 1
ATOM 1800 C CA . PRO A 1 225 ? -7.453 0.973 11.742 1 96.75 225 PRO A CA 1
ATOM 1801 C C . PRO A 1 225 ? -6.961 -0.311 11.078 1 96.75 225 PRO A C 1
ATOM 1803 O O . PRO A 1 225 ? -5.773 -0.636 11.164 1 96.75 225 PRO A O 1
ATOM 1806 N N . SER A 1 226 ? -7.84 -1.013 10.352 1 94.44 226 SER A N 1
ATOM 1807 C CA . SER A 1 226 ? -7.457 -2.26 9.695 1 94.44 226 SER A CA 1
ATOM 1808 C C . SER A 1 226 ? -6.891 -2.002 8.305 1 94.44 226 SER A C 1
ATOM 1810 O O . SER A 1 226 ? -6.453 -2.934 7.621 1 94.44 226 SER A O 1
ATOM 1812 N N . GLY A 1 227 ? -6.988 -0.77 7.863 1 96.31 227 GLY A N 1
ATOM 1813 C CA . GLY A 1 227 ? -6.332 -0.415 6.617 1 96.31 227 GLY A CA 1
ATOM 1814 C C . GLY A 1 227 ? -7.293 -0.308 5.445 1 96.31 227 GLY A C 1
ATOM 1815 O O . GLY A 1 227 ? -6.867 -0.146 4.301 1 96.31 227 GLY A O 1
ATOM 1816 N N . SER A 1 228 ? -8.594 -0.432 5.727 1 96.69 228 SER A N 1
ATOM 1817 C CA . SER A 1 228 ? -9.539 -0.176 4.645 1 96.69 228 SER A CA 1
ATOM 1818 C C . SER A 1 228 ? -9.492 1.283 4.203 1 96.69 228 SER A C 1
ATOM 1820 O O . SER A 1 228 ? -9.352 2.184 5.035 1 96.69 228 SER A O 1
ATOM 1822 N N . VAL A 1 229 ? -9.656 1.53 2.896 1 98.06 229 VAL A N 1
ATOM 1823 C CA . VAL A 1 229 ? -9.531 2.883 2.365 1 98.06 229 VAL A CA 1
ATOM 1824 C C . VAL A 1 229 ? -10.82 3.27 1.639 1 98.06 229 VAL A C 1
ATOM 1826 O O . VAL A 1 229 ?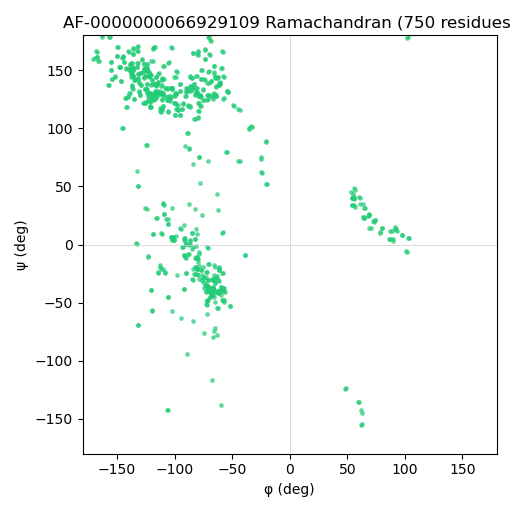 -11.305 2.527 0.78 1 98.06 229 VAL A O 1
ATOM 1829 N N . LYS A 1 230 ? -11.352 4.359 1.984 1 97.88 230 LYS A N 1
ATOM 1830 C CA . LYS A 1 230 ? -12.438 5.004 1.251 1 97.88 230 LYS A CA 1
ATOM 1831 C C . LYS A 1 230 ? -11.961 6.289 0.583 1 97.88 230 LYS A C 1
ATOM 1833 O O . LYS A 1 230 ? -11.258 7.09 1.199 1 97.88 230 LYS A O 1
ATOM 1838 N N . HIS A 1 231 ? -12.242 6.445 -0.667 1 98.25 231 HIS A N 1
ATOM 1839 C CA . HIS A 1 231 ? -11.945 7.664 -1.413 1 98.25 231 HIS A CA 1
ATOM 1840 C C . HIS A 1 231 ? -13.141 8.617 -1.412 1 98.25 231 HIS A C 1
ATOM 1842 O O . HIS A 1 231 ? -14.18 8.312 -2.004 1 98.25 231 HIS A O 1
ATOM 1848 N N . VAL A 1 232 ? -12.969 9.766 -0.818 1 98.62 232 VAL A N 1
ATOM 1849 C CA . VAL A 1 232 ? -14.102 10.664 -0.637 1 98.62 232 VAL A CA 1
ATOM 1850 C C . VAL A 1 232 ? -13.891 11.938 -1.451 1 98.62 232 VAL A C 1
ATOM 1852 O O . VAL A 1 232 ? -12.852 12.586 -1.337 1 98.62 232 VAL A O 1
ATOM 1855 N N . ASN A 1 233 ? -14.859 12.32 -2.244 1 98.62 233 ASN A N 1
ATOM 1856 C CA . ASN A 1 233 ? -14.781 13.523 -3.059 1 98.62 233 ASN A CA 1
ATOM 1857 C C . ASN A 1 233 ? -15.086 14.773 -2.234 1 98.62 233 ASN A C 1
ATOM 1859 O O . ASN A 1 233 ? -16.234 15.008 -1.853 1 98.62 233 ASN A O 1
ATOM 1863 N N . TRP A 1 234 ? -14.102 15.656 -1.935 1 98.81 234 TRP A N 1
ATOM 1864 C CA . TRP A 1 234 ? -14.242 16.875 -1.154 1 98.81 234 TRP A CA 1
ATOM 1865 C C . TRP A 1 234 ? -14.188 18.109 -2.057 1 98.81 234 TRP A C 1
ATOM 1867 O O . TRP A 1 234 ? -13.961 19.219 -1.581 1 98.81 234 TRP A O 1
ATOM 1877 N N . THR A 1 235 ? -14.383 17.953 -3.352 1 98.62 235 THR A N 1
ATOM 1878 C CA . THR A 1 235 ? -14.273 19.047 -4.301 1 98.62 235 THR A CA 1
ATOM 1879 C C . THR A 1 235 ? -15.125 20.234 -3.848 1 98.62 235 THR A C 1
ATOM 1881 O O . THR A 1 235 ? -14.625 21.344 -3.705 1 98.62 235 THR A O 1
ATOM 1884 N N . ASP A 1 236 ? -16.391 20 -3.58 1 98.44 236 ASP A N 1
ATOM 1885 C CA . ASP A 1 236 ? -17.266 21.078 -3.166 1 98.44 236 ASP A CA 1
ATOM 1886 C C . ASP A 1 236 ? -16.812 21.703 -1.849 1 98.44 236 ASP A C 1
ATOM 1888 O O . ASP A 1 236 ? -16.875 22.922 -1.666 1 98.44 236 ASP A O 1
ATOM 1892 N N . ASN A 1 237 ? -16.375 20.875 -0.936 1 98.75 237 ASN A N 1
ATOM 1893 C CA . ASN A 1 237 ? -15.891 21.359 0.348 1 98.75 237 ASN A CA 1
ATOM 1894 C C . ASN A 1 237 ? -14.727 22.328 0.171 1 98.75 237 ASN A C 1
ATOM 1896 O O . ASN A 1 237 ? -14.734 23.422 0.731 1 98.75 237 ASN A O 1
ATOM 1900 N N . PHE A 1 238 ? -13.742 21.953 -0.657 1 98.75 238 PHE A N 1
ATOM 1901 C CA . PHE A 1 238 ? -12.57 22.797 -0.862 1 98.75 238 PHE A CA 1
ATOM 1902 C C . PHE A 1 238 ? -12.945 24.078 -1.582 1 98.75 238 PHE A C 1
ATOM 1904 O O . PHE A 1 238 ? -12.391 25.141 -1.292 1 98.75 238 PHE A O 1
ATOM 1911 N N . ILE A 1 239 ? -13.844 23.984 -2.539 1 98.19 239 ILE A N 1
ATOM 1912 C CA . ILE A 1 239 ? -14.305 25.172 -3.246 1 98.19 239 ILE A CA 1
ATOM 1913 C C . ILE A 1 239 ? -14.992 26.125 -2.266 1 98.19 239 ILE A C 1
ATOM 1915 O O . ILE A 1 239 ? -14.742 27.328 -2.287 1 98.19 239 ILE A O 1
ATOM 1919 N N . ASN A 1 240 ? -15.797 25.578 -1.365 1 98.12 240 ASN A N 1
ATOM 1920 C CA . ASN A 1 240 ? -16.484 26.391 -0.371 1 98.12 240 ASN A CA 1
ATOM 1921 C C . ASN A 1 240 ? -15.5 27.031 0.606 1 98.12 240 ASN A C 1
ATOM 1923 O O . ASN A 1 240 ? -15.695 28.172 1.04 1 98.12 240 ASN A O 1
ATOM 1927 N N . ILE A 1 241 ? -14.492 26.328 0.956 1 98.56 241 ILE A N 1
ATOM 1928 C CA . ILE A 1 241 ? -13.461 26.828 1.863 1 98.56 241 ILE A CA 1
ATOM 1929 C C . ILE A 1 241 ? -12.766 28.031 1.236 1 98.56 241 ILE A C 1
ATOM 1931 O O . ILE A 1 241 ? -12.648 29.094 1.865 1 98.56 241 ILE A O 1
ATOM 1935 N N . ARG A 1 242 ? -12.227 27.906 0.029 1 97.44 242 ARG A N 1
ATOM 1936 C CA . ARG A 1 242 ? -11.523 29.047 -0.573 1 97.44 242 ARG A CA 1
ATOM 1937 C C . ARG A 1 242 ? -12.484 30.188 -0.872 1 97.44 242 ARG A C 1
ATOM 1939 O O . ARG A 1 242 ? -12.125 31.359 -0.762 1 97.44 242 ARG A O 1
ATOM 1946 N N . LYS A 1 243 ? -13.773 29.891 -1.169 1 97.38 243 LYS A N 1
ATOM 1947 C CA . LYS A 1 243 ? -14.773 30.922 -1.414 1 97.38 243 LYS A CA 1
ATOM 1948 C C . LYS A 1 243 ? -15.031 31.75 -0.156 1 97.38 243 LYS A C 1
ATOM 1950 O O . LYS A 1 243 ? -15.328 32.938 -0.242 1 97.38 243 LYS A O 1
ATOM 1955 N N . SER A 1 244 ? -14.922 31.109 0.934 1 96.94 244 SER A N 1
ATOM 1956 C CA . SER A 1 244 ? -15.195 31.766 2.205 1 96.94 244 SER A CA 1
ATOM 1957 C C . SER A 1 244 ? -14.242 32.938 2.436 1 96.94 244 SER A C 1
ATOM 1959 O O . SER A 1 244 ? -14.531 33.812 3.236 1 96.94 244 SER A O 1
ATOM 1961 N N . VAL A 1 245 ? -13.133 32.969 1.765 1 97.06 245 VAL A N 1
ATOM 1962 C CA . VAL A 1 245 ? -12.188 34.062 1.911 1 97.06 245 VAL A CA 1
ATOM 1963 C C . VAL A 1 245 ? -12.156 34.906 0.627 1 97.06 245 VAL A C 1
ATOM 1965 O O . VAL A 1 245 ? -11.219 35.656 0.398 1 97.06 245 VAL A O 1
ATOM 1968 N N . GLY A 1 246 ? -13.078 34.625 -0.264 1 97.06 246 GLY A N 1
ATOM 1969 C CA . GLY A 1 246 ? -13.242 35.438 -1.449 1 97.06 246 GLY A CA 1
ATOM 1970 C C . GLY A 1 246 ? -12.43 34.938 -2.635 1 97.06 246 GLY A C 1
ATOM 1971 O O . GLY A 1 246 ? -12.234 35.688 -3.602 1 97.06 246 GLY A O 1
ATOM 1972 N N . ILE A 1 247 ? -11.914 33.781 -2.6 1 98.06 247 ILE A N 1
ATOM 1973 C CA . ILE A 1 247 ? -11.094 33.25 -3.691 1 98.06 247 ILE A CA 1
ATOM 1974 C C . ILE A 1 247 ? -11.93 32.312 -4.562 1 98.06 247 ILE A C 1
ATOM 1976 O O . ILE A 1 247 ? -12.547 31.375 -4.062 1 98.06 247 ILE A O 1
ATOM 1980 N N . ILE A 1 248 ? -11.906 32.594 -5.871 1 96.81 248 ILE A N 1
ATOM 1981 C CA . ILE A 1 248 ? -12.633 31.781 -6.848 1 96.81 248 ILE A CA 1
ATOM 1982 C C . ILE A 1 248 ? -11.68 31.344 -7.957 1 96.81 248 ILE A C 1
ATOM 1984 O O . ILE A 1 248 ? -10.742 32.062 -8.305 1 96.81 248 ILE A O 1
ATOM 1988 N N . TYR A 1 249 ? -11.945 30.188 -8.5 1 94.06 249 TYR A N 1
ATOM 1989 C CA . TYR A 1 249 ? -11.141 29.719 -9.625 1 94.06 249 TYR A CA 1
ATOM 1990 C C . TYR A 1 249 ? -11.109 30.766 -10.742 1 94.06 249 TYR A C 1
ATOM 1992 O O . TYR A 1 249 ? -12.148 31.344 -11.086 1 94.06 249 TYR A O 1
ATOM 2000 N N . PRO A 1 250 ? -9.922 31.094 -11.273 1 94.94 250 PRO A N 1
ATOM 2001 C CA . PRO A 1 250 ? -8.672 30.344 -11.328 1 94.94 250 PRO A CA 1
ATOM 2002 C C . PRO A 1 250 ? -7.758 30.641 -10.141 1 94.94 250 PRO A C 1
ATOM 2004 O O . PRO A 1 250 ? -6.621 30.156 -10.102 1 94.94 250 PRO A O 1
ATOM 2007 N N . GLY A 1 251 ? -8.234 31.469 -9.164 1 96.5 251 GLY A N 1
ATOM 2008 C CA . GLY A 1 251 ? -7.52 31.531 -7.902 1 96.5 251 GLY A CA 1
ATOM 2009 C C . GLY A 1 251 ? -7.418 30.188 -7.207 1 96.5 251 GLY A C 1
ATOM 2010 O O . GLY A 1 251 ? -8.062 29.219 -7.617 1 96.5 251 GLY A O 1
ATOM 2011 N N . TYR A 1 252 ? -6.547 30.125 -6.215 1 96.56 252 TYR A N 1
ATOM 2012 C CA . TYR A 1 252 ? -6.324 28.797 -5.641 1 96.56 252 TYR A CA 1
ATOM 2013 C C . TYR A 1 252 ? -5.945 28.906 -4.168 1 96.56 252 TYR A C 1
ATOM 2015 O O . TYR A 1 252 ? -5.641 29.984 -3.676 1 96.56 252 TYR A O 1
ATOM 2023 N N . MET A 1 253 ? -6.078 27.828 -3.523 1 98 253 MET A N 1
ATOM 2024 C CA . MET A 1 253 ? -5.656 27.641 -2.139 1 98 253 MET A CA 1
ATOM 2025 C C . MET A 1 253 ? -5.035 26.25 -1.941 1 98 253 MET A C 1
ATOM 2027 O O . MET A 1 253 ? -5.617 25.25 -2.34 1 98 253 MET A O 1
ATOM 2031 N N . ILE A 1 254 ? -3.828 26.219 -1.379 1 97.69 254 ILE A N 1
ATOM 2032 C CA . ILE A 1 254 ? -3.098 24.969 -1.19 1 97.69 254 ILE A CA 1
ATOM 2033 C C . ILE A 1 254 ? -3.129 24.562 0.283 1 97.69 254 ILE A C 1
ATOM 2035 O O . ILE A 1 254 ? -2.756 25.359 1.155 1 97.69 254 ILE A O 1
ATOM 2039 N N . HIS A 1 255 ? -3.588 23.391 0.553 1 98.56 255 H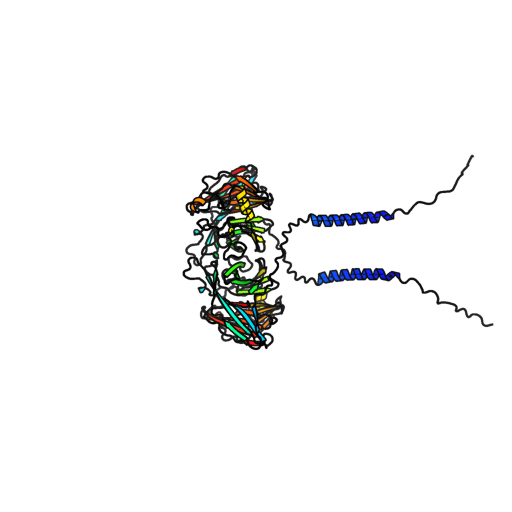IS A N 1
ATOM 2040 C CA . HIS A 1 255 ? -3.713 22.906 1.921 1 98.56 255 HIS A CA 1
ATOM 2041 C C . HIS A 1 255 ? -2.613 21.906 2.25 1 98.56 255 HIS A C 1
ATOM 2043 O O . HIS A 1 255 ? -2.439 20.906 1.538 1 98.56 255 HIS A O 1
ATOM 2049 N N . GLU A 1 256 ? -1.883 22.109 3.328 1 98.12 256 GLU A N 1
ATOM 2050 C CA . GLU A 1 256 ? -0.878 21.172 3.838 1 98.12 256 GLU A CA 1
ATOM 2051 C C . GLU A 1 256 ? -1.031 20.969 5.344 1 98.12 256 GLU A C 1
ATOM 2053 O O . GLU A 1 256 ? -0.315 20.156 5.938 1 98.12 256 GLU A O 1
ATOM 2058 N N . SER A 1 257 ? -1.995 21.609 5.926 1 98.38 257 SER A N 1
ATOM 2059 C CA . SER A 1 257 ? -2.209 21.578 7.371 1 98.38 257 SER A CA 1
ATOM 2060 C C . SER A 1 257 ? -3.695 21.625 7.711 1 98.38 257 SER A C 1
ATOM 2062 O O . SER A 1 257 ? -4.309 22.688 7.707 1 98.38 257 SER A O 1
ATOM 2064 N N . VAL A 1 258 ? -4.273 20.531 8.008 1 98.88 258 VAL A N 1
ATOM 2065 C CA . VAL A 1 258 ? -5.688 20.375 8.312 1 98.88 258 VAL A CA 1
ATOM 2066 C C . VAL A 1 258 ? -5.855 19.453 9.523 1 98.88 258 VAL A C 1
ATOM 2068 O O . VAL A 1 258 ? -5.199 18.422 9.617 1 98.88 258 VAL A O 1
ATOM 2071 N N . GLN A 1 259 ? -6.707 19.844 10.469 1 98.88 259 GLN A N 1
ATOM 2072 C CA . GLN A 1 259 ? -7.004 19.016 11.625 1 98.88 259 GLN A CA 1
ATOM 2073 C C . GLN A 1 259 ? -8.5 19.016 11.938 1 98.88 259 GLN A C 1
ATOM 2075 O O . GLN A 1 259 ? -9.188 20.016 11.719 1 98.88 259 GLN A O 1
ATOM 2080 N N . TRP A 1 260 ? -8.977 17.922 12.414 1 98.88 260 TRP A N 1
ATOM 2081 C CA . TRP A 1 260 ? -10.281 17.797 13.047 1 98.88 260 TRP A CA 1
ATOM 2082 C C . TRP A 1 260 ? -10.164 17.906 14.57 1 98.88 260 TRP A C 1
ATOM 2084 O O . TRP A 1 260 ? -9.242 17.328 15.164 1 98.88 260 TRP A O 1
ATOM 2094 N N . SER A 1 261 ? -11.062 18.609 15.18 1 98.75 261 SER A N 1
ATOM 2095 C CA . SER A 1 261 ? -11.125 18.672 16.641 1 98.75 261 SER A CA 1
ATOM 2096 C C . SER A 1 261 ? -12.383 17.984 17.172 1 98.75 261 SER A C 1
ATOM 2098 O O . SER A 1 261 ? -13.492 18.484 16.953 1 98.75 261 SER A O 1
ATOM 2100 N N . ASP A 1 262 ? -12.211 16.938 17.859 1 97.31 262 ASP A N 1
ATOM 2101 C CA . ASP A 1 262 ? -13.336 16.266 18.5 1 97.31 262 ASP A CA 1
ATOM 2102 C C . ASP A 1 262 ? -13.984 17.156 19.562 1 97.31 262 ASP A C 1
ATOM 2104 O O . ASP A 1 262 ? -15.18 17.031 19.844 1 97.31 262 ASP A O 1
ATOM 2108 N N . ILE A 1 263 ? -13.195 18.016 20.109 1 97.94 263 ILE A N 1
ATOM 2109 C CA . ILE A 1 263 ? -13.672 18.922 21.156 1 97.94 263 ILE A CA 1
ATOM 2110 C C . ILE A 1 263 ? -14.586 19.969 20.547 1 97.94 263 ILE A C 1
ATOM 2112 O O . ILE A 1 263 ? -15.727 20.156 21 1 97.94 263 ILE A O 1
ATOM 2116 N N . HIS A 1 264 ? -14.102 20.594 19.547 1 98.19 264 HIS A N 1
ATOM 2117 C CA . HIS A 1 264 ? -14.875 21.641 18.891 1 98.19 264 HIS A CA 1
ATOM 2118 C C . HIS A 1 264 ? -15.891 21.062 17.922 1 98.19 264 HIS A C 1
ATOM 2120 O O . HIS A 1 264 ? -16.828 21.734 17.516 1 98.19 264 HIS A O 1
ATOM 2126 N N . GLN A 1 265 ? -15.656 19.828 17.5 1 98.44 265 GLN A N 1
ATOM 2127 C CA . GLN A 1 265 ? -16.438 19.188 16.453 1 98.44 265 GLN A CA 1
ATOM 2128 C C . GLN A 1 265 ? -16.422 20 15.164 1 98.44 265 GLN A C 1
ATOM 2130 O O . GLN A 1 265 ? -17.469 20.281 14.578 1 98.44 265 GLN A O 1
ATOM 2135 N N . LYS A 1 266 ? -15.195 20.406 14.805 1 98.81 266 LYS A N 1
ATOM 2136 C CA . LYS A 1 266 ? -14.992 21.25 13.633 1 98.81 266 LYS A CA 1
ATOM 2137 C C . LYS A 1 266 ? -13.695 20.891 12.914 1 98.81 266 LYS A C 1
ATOM 2139 O O . LYS A 1 266 ? -12.789 20.297 13.508 1 98.81 266 LYS A O 1
ATOM 2144 N N . TRP A 1 267 ? -13.695 21.266 11.625 1 98.88 267 TRP A N 1
ATOM 2145 C CA . TRP A 1 267 ? -12.492 21.203 10.805 1 98.88 267 TRP A CA 1
ATOM 2146 C C . TRP A 1 267 ? -11.703 22.516 10.891 1 98.88 267 TRP A C 1
ATOM 2148 O O . TRP A 1 267 ? -12.289 23.594 10.875 1 98.88 267 TRP A O 1
ATOM 2158 N N . PHE A 1 268 ? -10.398 22.406 11.062 1 98.88 268 PHE A N 1
ATOM 2159 C CA . PHE A 1 268 ? -9.5 23.562 11.07 1 98.88 268 PHE A CA 1
ATOM 2160 C C . PHE A 1 268 ? -8.5 23.469 9.93 1 98.88 268 PHE A C 1
ATOM 2162 O O . PHE A 1 268 ? -7.801 22.469 9.773 1 98.88 268 PHE A O 1
ATOM 2169 N N . PHE A 1 269 ? -8.461 24.531 9.102 1 98.81 269 PHE A N 1
ATOM 2170 C CA . PHE A 1 269 ? -7.547 24.625 7.973 1 98.81 269 PHE A CA 1
ATOM 2171 C C . PHE A 1 269 ? -6.582 25.797 8.164 1 98.81 269 PHE A C 1
ATOM 2173 O O . PHE A 1 269 ? -6.996 26.891 8.531 1 98.81 269 PHE A O 1
ATOM 2180 N N . MET A 1 270 ? -5.332 25.5 7.953 1 98.38 270 MET A N 1
ATOM 2181 C CA . MET A 1 270 ? -4.324 26.547 7.836 1 98.38 270 MET A CA 1
ATOM 2182 C C . MET A 1 270 ? -3.562 26.422 6.52 1 98.38 270 MET A C 1
ATOM 2184 O O . MET A 1 270 ? -2.48 25.828 6.477 1 98.38 270 MET A O 1
ATOM 2188 N N . PRO A 1 271 ? -4.172 27.047 5.48 1 98.44 271 PRO A N 1
ATOM 2189 C CA . PRO A 1 271 ? -3.623 26.844 4.137 1 98.44 271 PRO A CA 1
ATOM 2190 C C . PRO A 1 271 ? -2.189 27.359 4 1 98.44 271 PRO A C 1
ATOM 2192 O O . PRO A 1 271 ? -1.846 28.391 4.566 1 98.44 271 PRO A O 1
ATOM 2195 N N . ARG A 1 272 ? -1.417 26.672 3.236 1 97.69 272 ARG A N 1
ATOM 2196 C CA . ARG A 1 272 ? -0.026 27.031 2.977 1 97.69 272 ARG A CA 1
ATOM 2197 C C . ARG A 1 272 ? 0.067 28.25 2.082 1 97.69 272 ARG A C 1
ATOM 2199 O O . ARG A 1 272 ? 0.874 29.156 2.334 1 97.69 272 ARG A O 1
ATOM 2206 N N . ARG A 1 273 ? -0.688 28.219 0.992 1 97.19 273 ARG A N 1
ATOM 2207 C CA . ARG A 1 273 ? -0.7 29.281 -0.011 1 97.19 273 ARG A CA 1
ATOM 2208 C C . ARG A 1 273 ? -2.125 29.609 -0.444 1 97.19 273 ARG A C 1
ATOM 2210 O O . ARG A 1 273 ? -2.998 28.734 -0.437 1 97.19 273 ARG A O 1
ATOM 2217 N N . ALA A 1 274 ? -2.326 30.844 -0.81 1 97.69 274 ALA A N 1
ATOM 2218 C CA . ALA A 1 274 ? -3.598 31.25 -1.404 1 97.69 274 ALA A CA 1
ATOM 2219 C C . ALA A 1 274 ? -3.422 32.469 -2.297 1 97.69 274 ALA A C 1
ATOM 2221 O O . ALA A 1 274 ? -2.646 33.375 -1.976 1 97.69 274 ALA A O 1
ATOM 2222 N N . SER A 1 275 ? -4.172 32.469 -3.4 1 96.44 275 SER A N 1
ATOM 2223 C CA . SER A 1 275 ? -4.098 33.562 -4.348 1 96.44 275 SER A CA 1
ATOM 2224 C C . SER A 1 275 ? -5.414 33.75 -5.098 1 96.44 275 SER A C 1
ATOM 2226 O O . SER A 1 275 ? -6.09 32.75 -5.41 1 96.44 275 SER A O 1
ATOM 2228 N N . ASN A 1 276 ? -5.73 34.969 -5.375 1 96.81 276 ASN A N 1
ATOM 2229 C CA . ASN A 1 276 ? -6.867 35.25 -6.242 1 96.81 276 ASN A CA 1
ATOM 2230 C C . ASN A 1 276 ? -6.5 35.094 -7.715 1 96.81 276 ASN A C 1
ATOM 2232 O O . ASN A 1 276 ? -7.379 35.062 -8.578 1 96.81 276 ASN A O 1
ATOM 2236 N N . GLU A 1 277 ? -5.215 34.969 -7.965 1 94.69 277 GLU A N 1
ATOM 2237 C CA . GLU A 1 277 ? -4.719 34.844 -9.328 1 94.69 277 GLU A CA 1
ATOM 2238 C C . GLU A 1 277 ? -4.359 33.406 -9.656 1 94.69 277 GLU A C 1
ATOM 2240 O O . GLU A 1 277 ? -4.258 32.562 -8.75 1 94.69 277 GLU A O 1
ATOM 2245 N N . THR A 1 278 ? -4.129 33.25 -10.969 1 93.69 278 THR A N 1
ATOM 2246 C CA . THR A 1 278 ? -3.779 31.922 -11.461 1 93.69 278 THR A CA 1
ATOM 2247 C C . THR A 1 278 ? -2.428 31.484 -10.906 1 93.69 278 THR A C 1
ATOM 2249 O O . THR A 1 278 ? -1.502 32.281 -10.789 1 93.69 278 THR A O 1
ATOM 2252 N N . TYR A 1 279 ? -2.307 30.219 -10.695 1 90.75 279 TYR A N 1
ATOM 2253 C CA . TYR A 1 279 ? -1.09 29.625 -10.156 1 90.75 279 TYR A CA 1
ATOM 2254 C C . TYR A 1 279 ? 0.073 29.781 -11.133 1 90.75 279 TYR A C 1
ATOM 2256 O O . TYR A 1 279 ? -0.064 29.484 -12.32 1 90.75 279 TYR A O 1
ATOM 2264 N N . THR A 1 280 ? 1.14 30.234 -10.664 1 85.94 280 THR A N 1
ATOM 2265 C CA . THR A 1 280 ? 2.455 30.125 -11.281 1 85.94 280 THR A CA 1
ATOM 2266 C C . THR A 1 280 ? 3.514 29.781 -10.242 1 85.94 280 THR A C 1
ATOM 2268 O O . THR A 1 280 ? 3.439 30.234 -9.102 1 85.94 280 THR A O 1
ATOM 2271 N N . GLU A 1 281 ? 4.484 29 -10.578 1 83.19 281 GLU A N 1
ATOM 2272 C CA . GLU A 1 281 ? 5.527 28.609 -9.633 1 83.19 281 GLU A CA 1
ATOM 2273 C C . GLU A 1 281 ? 6.234 29.844 -9.047 1 83.19 281 GLU A C 1
ATOM 2275 O O . GLU A 1 281 ? 6.555 29.859 -7.859 1 83.19 281 GLU A O 1
ATOM 2280 N N . ALA A 1 282 ? 6.418 30.828 -9.852 1 83.75 282 ALA A N 1
ATOM 2281 C CA . ALA A 1 282 ? 7.16 32 -9.445 1 83.75 282 ALA A CA 1
ATOM 2282 C C . ALA A 1 282 ? 6.383 32.812 -8.406 1 83.75 282 ALA A C 1
ATOM 2284 O O . ALA A 1 282 ? 6.938 33.219 -7.379 1 83.75 282 ALA A O 1
ATOM 2285 N N . THR A 1 283 ? 5.145 33.031 -8.594 1 88.5 283 THR A N 1
ATOM 2286 C CA . THR A 1 283 ? 4.387 33.875 -7.688 1 88.5 283 THR A CA 1
ATOM 2287 C C . THR A 1 283 ? 3.922 33.094 -6.465 1 88.5 283 THR A C 1
ATOM 2289 O O . THR A 1 283 ? 3.748 33.656 -5.383 1 88.5 283 THR A O 1
ATOM 2292 N N . ASP A 1 284 ? 3.777 31.797 -6.602 1 90.88 284 ASP A N 1
ATOM 2293 C CA . ASP A 1 284 ? 3.268 30.953 -5.527 1 90.88 284 ASP A CA 1
ATOM 2294 C C . ASP A 1 284 ? 4.184 30.984 -4.309 1 90.88 284 ASP A C 1
ATOM 2296 O O . ASP A 1 284 ? 3.721 30.891 -3.17 1 90.88 284 ASP A O 1
ATOM 2300 N N . GLU A 1 285 ? 5.434 31.172 -4.512 1 90.62 285 GLU A N 1
ATOM 2301 C CA . GLU A 1 285 ? 6.438 31.156 -3.453 1 90.62 285 GLU A CA 1
ATOM 2302 C C . GLU A 1 285 ? 6.168 32.25 -2.428 1 90.62 285 GLU A C 1
ATOM 2304 O O . GLU A 1 285 ? 6.586 32.156 -1.272 1 90.62 285 GLU A O 1
ATOM 2309 N N . PHE A 1 286 ? 5.406 33.312 -2.82 1 93.44 286 PHE A N 1
ATOM 2310 C CA . PHE A 1 286 ? 5.18 34.438 -1.925 1 93.44 286 PHE A CA 1
ATOM 2311 C C . PHE A 1 286 ? 3.703 34.562 -1.566 1 93.44 286 PHE A C 1
ATOM 2313 O O . PHE A 1 286 ? 3.236 35.625 -1.188 1 93.44 286 PHE A O 1
ATOM 2320 N N . MET A 1 287 ? 3.023 33.438 -1.697 1 96.25 287 MET A N 1
ATOM 2321 C CA . MET A 1 287 ? 1.589 33.469 -1.426 1 96.25 287 MET A CA 1
ATOM 2322 C C . MET A 1 287 ? 1.266 32.719 -0.131 1 96.25 287 MET A C 1
ATOM 2324 O O . MET A 1 287 ? 0.172 32.188 0.021 1 96.25 287 MET A O 1
ATOM 2328 N N . GLY A 1 288 ? 2.217 32.656 0.747 1 96.69 288 GLY A N 1
ATOM 2329 C CA . GLY A 1 288 ? 1.949 32.094 2.064 1 96.69 288 GLY A CA 1
ATOM 2330 C C . GLY A 1 288 ? 0.859 32.844 2.814 1 96.69 288 GLY A C 1
ATOM 2331 O O . GLY A 1 288 ? 0.712 34.062 2.664 1 96.69 288 GLY A O 1
ATOM 2332 N N . THR A 1 289 ? 0.148 32.125 3.697 1 97.06 289 THR A N 1
ATOM 2333 C CA . THR A 1 289 ? -0.999 32.75 4.344 1 97.06 289 THR A CA 1
ATOM 2334 C C . THR A 1 289 ? -0.794 32.844 5.855 1 97.06 289 THR A C 1
ATOM 2336 O O . THR A 1 289 ? 0.193 32.312 6.379 1 97.06 289 THR A O 1
ATOM 2339 N N . ASN A 1 290 ? -1.666 33.562 6.512 1 96.75 290 ASN A N 1
ATOM 2340 C CA . ASN A 1 290 ? -1.866 33.531 7.953 1 96.75 290 ASN A CA 1
ATOM 2341 C C . ASN A 1 290 ? -3.322 33.25 8.312 1 96.75 290 ASN A C 1
ATOM 2343 O O . ASN A 1 290 ? -3.824 33.75 9.32 1 96.75 290 ASN A O 1
ATOM 2347 N N . TYR A 1 291 ? -3.959 32.438 7.379 1 97.25 291 TYR A N 1
ATOM 2348 C CA . TYR A 1 291 ? -5.383 32.156 7.523 1 97.25 291 TYR A CA 1
ATOM 2349 C C . TYR A 1 291 ? -5.609 30.984 8.461 1 97.25 291 TYR A C 1
ATOM 2351 O O . TYR A 1 291 ? -4.832 30.016 8.469 1 97.25 291 TYR A O 1
ATOM 2359 N N . MET A 1 292 ? -6.633 31.062 9.227 1 98 292 MET A N 1
ATOM 2360 C CA . MET A 1 292 ? -7.305 29.906 9.828 1 98 292 MET A CA 1
ATOM 2361 C C . MET A 1 292 ? -8.766 29.859 9.406 1 98 292 MET A C 1
ATOM 2363 O O . MET A 1 292 ? -9.516 30.812 9.609 1 98 292 MET A O 1
ATOM 2367 N N . ILE A 1 293 ? -9.078 28.844 8.758 1 98.75 293 ILE A N 1
ATOM 2368 C CA . ILE A 1 293 ? -10.453 28.641 8.305 1 98.75 293 ILE A CA 1
ATOM 2369 C C . ILE A 1 293 ? -11.078 27.5 9.094 1 98.75 293 ILE A C 1
ATOM 2371 O O . ILE A 1 293 ? -10.492 26.422 9.219 1 98.75 293 ILE A O 1
ATOM 2375 N N . ILE A 1 294 ? -12.234 27.734 9.664 1 98.69 294 ILE A N 1
ATOM 2376 C CA . ILE A 1 294 ? -12.914 26.781 10.539 1 98.69 294 ILE A CA 1
ATOM 2377 C C . ILE A 1 294 ? -14.273 26.406 9.945 1 98.69 294 ILE A C 1
ATOM 2379 O O . ILE A 1 294 ? -15.07 27.281 9.609 1 98.69 294 ILE A O 1
ATOM 2383 N N . ALA A 1 295 ? -14.5 25.156 9.789 1 98.81 295 ALA A N 1
ATOM 2384 C CA . ALA A 1 295 ? -15.758 24.672 9.227 1 98.81 295 ALA A CA 1
ATOM 2385 C C . ALA A 1 295 ? -16.422 23.641 10.141 1 98.81 295 ALA A C 1
ATOM 2387 O O . ALA A 1 295 ? -15.727 22.859 10.797 1 98.81 295 ALA A O 1
ATOM 2388 N N . ASN A 1 296 ? -17.719 23.688 10.188 1 98.5 296 ASN A N 1
ATOM 2389 C CA . ASN A 1 296 ? -18.406 22.594 10.875 1 98.5 296 ASN A CA 1
ATOM 2390 C C . ASN A 1 296 ? -18.312 21.297 10.102 1 98.5 296 ASN A C 1
ATOM 2392 O O . ASN A 1 296 ? -17.703 21.25 9.023 1 98.5 296 ASN A O 1
ATOM 2396 N N . GLU A 1 297 ? -18.828 20.266 10.578 1 97.88 297 GLU A N 1
ATOM 2397 C CA . GLU A 1 297 ? -18.594 18.906 10.102 1 97.88 297 GLU A CA 1
ATOM 2398 C C . GLU A 1 297 ? -19.031 18.75 8.648 1 97.88 297 GLU A C 1
ATOM 2400 O O . GLU A 1 297 ? -18.344 18.109 7.855 1 97.88 297 GLU A O 1
ATOM 2405 N N . ASP A 1 298 ? -20.125 19.344 8.312 1 96.62 298 ASP A N 1
ATOM 2406 C CA . ASP A 1 298 ? -20.672 19.125 6.973 1 96.62 298 ASP A CA 1
ATOM 2407 C C . ASP A 1 298 ? -20.375 20.328 6.062 1 96.62 298 ASP A C 1
ATOM 2409 O O . ASP A 1 298 ? -20.922 20.422 4.961 1 96.62 298 ASP A O 1
ATOM 2413 N N . PHE A 1 299 ? -19.594 21.391 6.531 1 98.12 299 PHE A N 1
ATOM 2414 C CA . PHE A 1 299 ? -19.062 22.5 5.758 1 98.12 299 PHE A CA 1
ATOM 2415 C C . PHE A 1 299 ? -20.172 23.484 5.383 1 98.12 299 PHE A C 1
ATOM 2417 O O . PHE A 1 299 ? -20.062 24.219 4.406 1 98.12 299 PHE A O 1
ATOM 2424 N N . THR A 1 300 ? -21.266 23.438 6.078 1 97.31 300 THR A N 1
ATOM 2425 C CA . THR A 1 300 ? -22.359 24.375 5.816 1 97.31 300 THR A CA 1
ATOM 2426 C C . THR A 1 300 ? -22.094 25.734 6.465 1 97.31 300 THR A C 1
ATOM 2428 O O . THR A 1 300 ? -22.641 26.75 6.047 1 97.31 300 THR A O 1
ATOM 2431 N N . LYS A 1 301 ? -21.312 25.688 7.5 1 98.25 301 LYS A N 1
ATOM 2432 C CA . LYS A 1 301 ? -20.875 26.906 8.164 1 98.25 301 LYS A CA 1
ATOM 2433 C C . LYS A 1 301 ? -19.344 27.016 8.156 1 98.25 301 LYS A C 1
ATOM 2435 O O . LYS A 1 301 ? -18.656 26.156 8.711 1 98.25 301 LYS A O 1
ATOM 2440 N N . ILE A 1 302 ? -18.828 28.062 7.523 1 98.56 302 ILE A N 1
ATOM 2441 C CA . ILE A 1 302 ? -17.391 28.266 7.414 1 98.56 302 ILE A CA 1
ATOM 2442 C C . ILE A 1 302 ? -17.031 29.688 7.836 1 98.56 302 ILE A C 1
ATOM 2444 O O . ILE A 1 302 ? -17.688 30.641 7.41 1 98.56 302 ILE A O 1
ATOM 2448 N N . GLU A 1 303 ? -16.109 29.781 8.703 1 97 303 GLU A N 1
ATOM 2449 C CA . GLU A 1 303 ? -15.586 31.062 9.164 1 97 303 GLU A CA 1
ATOM 2450 C C . GLU A 1 303 ? -14.078 31.156 8.961 1 97 303 GLU A C 1
ATOM 2452 O O . GLU A 1 303 ? -13.398 30.141 8.852 1 97 303 GLU A O 1
ATOM 2457 N N . TYR A 1 304 ? -13.523 32.312 8.781 1 94.5 304 TYR A N 1
ATOM 2458 C CA . TYR A 1 304 ? -12.07 32.438 8.656 1 94.5 304 TYR A CA 1
ATOM 2459 C C . TYR A 1 304 ? -11.57 33.625 9.477 1 94.5 304 TYR A C 1
ATOM 2461 O O . TYR A 1 304 ? -12.305 34.594 9.688 1 94.5 304 TYR A O 1
ATOM 2469 N N . LYS A 1 305 ? -10.469 33.5 10.016 1 94.19 305 LYS A N 1
ATOM 2470 C CA . LYS A 1 305 ? -9.742 34.562 10.719 1 94.19 305 LYS A CA 1
ATOM 2471 C C . LYS A 1 305 ? -8.266 34.562 10.344 1 94.19 305 LYS A C 1
ATOM 2473 O O . LYS A 1 305 ? -7.773 33.594 9.766 1 94.19 305 LYS A O 1
ATOM 2478 N N . GLN A 1 306 ? -7.621 35.594 10.625 1 94.19 306 GLN A N 1
ATOM 2479 C CA . GLN A 1 306 ? -6.18 35.688 10.43 1 94.19 306 GLN A CA 1
ATOM 2480 C C . GLN A 1 306 ? -5.434 35.531 11.75 1 94.19 306 GLN A C 1
ATOM 2482 O O . GLN A 1 306 ? -5.875 36.031 12.789 1 94.19 306 GLN A O 1
ATOM 2487 N N . ILE A 1 307 ? -4.453 34.75 11.656 1 92.19 307 ILE A N 1
ATOM 2488 C CA . ILE A 1 307 ? -3.648 34.469 12.844 1 92.19 307 ILE A CA 1
ATOM 2489 C C . ILE A 1 307 ? -2.27 35.094 12.695 1 92.19 307 ILE A C 1
ATOM 2491 O O . ILE A 1 307 ? -1.484 34.719 11.828 1 92.19 307 ILE A O 1
ATOM 2495 N N . GLY A 1 308 ? -1.96 36.031 13.555 1 85.62 308 GLY A N 1
ATOM 2496 C CA . GLY A 1 308 ? -0.649 36.656 13.492 1 85.62 308 GLY A CA 1
ATOM 2497 C C . GLY A 1 308 ? -0.399 37.375 12.18 1 85.62 308 GLY A C 1
ATOM 2498 O O . GLY A 1 308 ? -1.336 37.875 11.555 1 85.62 308 GLY A O 1
ATOM 2499 N N . SER A 1 309 ? 0.948 37.5 11.852 1 87.31 309 SER A N 1
ATOM 2500 C CA . SER A 1 309 ? 1.346 38.25 10.656 1 87.31 309 SER A CA 1
ATOM 2501 C C . SER A 1 309 ? 1.634 37.312 9.492 1 87.31 309 SER A C 1
ATOM 2503 O O . SER A 1 309 ? 2.213 36.219 9.68 1 87.31 309 SER A O 1
ATOM 2505 N N . ARG A 1 310 ? 1.289 37.75 8.367 1 91.94 310 ARG A N 1
ATOM 2506 C CA . ARG A 1 310 ? 1.584 37 7.148 1 91.94 310 ARG A CA 1
ATOM 2507 C C . ARG A 1 310 ? 3.029 37.219 6.711 1 91.94 310 ARG A C 1
ATOM 2509 O O . ARG A 1 310 ? 3.605 36.375 6.02 1 91.94 310 ARG A O 1
ATOM 2516 N N . GLY A 1 311 ? 3.576 38.25 7.156 1 90.06 311 GLY A N 1
ATOM 2517 C CA . GLY A 1 311 ? 4.887 38.656 6.664 1 90.06 311 GLY A CA 1
ATOM 2518 C C . GLY A 1 311 ? 4.902 38.969 5.176 1 90.06 311 GLY A C 1
ATOM 2519 O O . GLY A 1 311 ? 3.973 39.594 4.66 1 90.06 311 GLY A O 1
ATOM 2520 N N . ASP A 1 312 ? 5.977 38.625 4.41 1 91.44 312 ASP A N 1
ATOM 2521 C CA . ASP A 1 312 ? 6.105 38.906 2.984 1 91.44 312 ASP A CA 1
ATOM 2522 C C . ASP A 1 312 ? 5.488 37.781 2.148 1 91.44 312 ASP A C 1
ATOM 2524 O O . ASP A 1 312 ? 5.586 37.781 0.919 1 91.44 312 ASP A O 1
ATOM 2528 N N . GLY A 1 313 ? 4.98 36.812 2.854 1 93.81 313 GLY A N 1
ATOM 2529 C CA . GLY A 1 313 ? 4.289 35.719 2.158 1 93.81 313 GLY A CA 1
ATOM 2530 C C . GLY A 1 313 ? 5.207 34.594 1.781 1 93.81 313 GLY A C 1
ATOM 2531 O O . GLY A 1 313 ? 4.773 33.625 1.144 1 93.81 313 GLY A O 1
ATOM 2532 N N . ALA A 1 314 ? 6.461 34.625 2.16 1 93 314 ALA A N 1
ATOM 2533 C CA . ALA A 1 314 ? 7.43 33.594 1.81 1 93 314 ALA A CA 1
ATOM 2534 C C . ALA A 1 314 ? 7.234 32.344 2.664 1 93 314 ALA A C 1
ATOM 2536 O O . ALA A 1 314 ? 7.625 31.234 2.268 1 93 314 ALA A O 1
ATOM 2537 N N . ARG A 1 315 ? 6.609 32.531 3.809 1 94.25 315 ARG A N 1
ATOM 2538 C CA . ARG A 1 315 ? 6.383 31.422 4.727 1 94.25 315 ARG A CA 1
ATOM 2539 C C . ARG A 1 315 ? 4.941 30.938 4.652 1 94.25 315 ARG A C 1
ATOM 2541 O O . ARG A 1 315 ? 4.012 31.734 4.555 1 94.25 315 ARG A O 1
ATOM 2548 N N . GLY A 1 316 ? 4.758 29.609 4.59 1 95.44 316 GLY A N 1
ATOM 2549 C CA . GLY A 1 316 ? 3.43 29.016 4.598 1 95.44 316 GLY A CA 1
ATOM 2550 C C . GLY A 1 316 ? 3.305 27.859 5.57 1 95.44 316 GLY A C 1
ATOM 2551 O O . GLY A 1 316 ? 4.289 27.172 5.859 1 95.44 316 GLY A O 1
ATOM 2552 N N . TYR A 1 317 ? 2.098 27.641 6.051 1 97.62 317 TYR A N 1
ATOM 2553 C CA . TYR A 1 317 ? 1.847 26.562 7.008 1 97.62 317 TYR A CA 1
ATOM 2554 C C . TYR A 1 317 ? 2.113 25.203 6.375 1 97.62 317 TYR A C 1
ATOM 2556 O O . TYR A 1 317 ? 1.579 24.891 5.309 1 97.62 317 TYR A O 1
ATOM 2564 N N . SER A 1 318 ? 2.906 24.422 7.012 1 97.25 318 SER A N 1
ATOM 2565 C CA . SER A 1 318 ? 3.172 23.047 6.566 1 97.25 318 SER A CA 1
ATOM 2566 C C . SER A 1 318 ? 2.51 22.031 7.488 1 97.25 318 SER A C 1
ATOM 2568 O O . SER A 1 318 ? 2.287 20.891 7.094 1 97.25 318 SER A O 1
ATOM 2570 N N . ALA A 1 319 ? 2.256 22.453 8.75 1 98.44 319 ALA A N 1
ATOM 2571 C CA . ALA A 1 319 ? 1.575 21.562 9.695 1 98.44 319 ALA A CA 1
ATOM 2572 C C . ALA A 1 319 ? 1.096 22.344 10.922 1 98.44 319 ALA A C 1
ATOM 2574 O O . ALA A 1 319 ? 1.603 23.438 11.211 1 98.44 319 ALA A O 1
ATOM 2575 N N . PHE A 1 320 ? 0.146 21.844 11.609 1 98.38 320 PHE A N 1
ATOM 2576 C CA . PHE A 1 320 ? -0.177 22.312 12.953 1 98.38 320 PHE A CA 1
ATOM 2577 C C . PHE A 1 320 ? -0.877 21.219 13.75 1 98.38 320 PHE A C 1
ATOM 2579 O O . PHE A 1 320 ? -1.433 20.281 13.18 1 98.38 320 PHE A O 1
ATOM 2586 N N . GLN A 1 321 ? -0.816 21.312 15.07 1 98.69 321 GLN A N 1
ATOM 2587 C CA . GLN A 1 321 ? -1.462 20.391 16 1 98.69 321 GLN A CA 1
ATOM 2588 C C . GLN A 1 321 ? -2.07 21.125 17.188 1 98.69 321 GLN A C 1
ATOM 2590 O O . GLN A 1 321 ? -1.591 22.203 17.562 1 98.69 321 GLN A O 1
ATOM 2595 N N . PHE A 1 322 ? -3.111 20.562 17.719 1 98.62 322 PHE A N 1
ATOM 2596 C CA . PHE A 1 322 ? -3.621 21.016 19.016 1 98.62 322 PHE A CA 1
ATOM 2597 C C . PHE A 1 322 ? -2.734 20.516 20.156 1 98.62 322 PHE A C 1
ATOM 2599 O O . PHE A 1 322 ? -2.344 19.359 20.172 1 98.62 322 PHE A O 1
ATOM 2606 N N . VAL A 1 323 ? -2.418 21.422 21.031 1 98.62 323 VAL A N 1
ATOM 2607 C CA . VAL A 1 323 ? -1.627 21.047 22.203 1 98.62 323 VAL A CA 1
ATOM 2608 C C . VAL A 1 323 ? -2.479 20.203 23.141 1 98.62 323 VAL A C 1
ATOM 2610 O O . VAL A 1 323 ? -3.584 20.594 23.516 1 98.62 323 VAL A O 1
ATOM 2613 N N . PRO A 1 324 ? -1.942 19.031 23.531 1 97.69 324 PRO A N 1
ATOM 2614 C CA . PRO A 1 324 ? -2.717 18.172 24.422 1 97.69 324 PRO A CA 1
ATOM 2615 C C . PRO A 1 324 ? -3.111 18.859 25.734 1 97.69 324 PRO A C 1
ATOM 2617 O O . PRO A 1 324 ? -2.369 19.703 26.234 1 97.69 324 PRO A O 1
ATOM 2620 N N . GLU A 1 325 ? -4.344 18.531 26.266 1 95.38 325 GLU A N 1
ATOM 2621 C CA . GLU A 1 325 ? -4.871 18.969 27.562 1 95.38 325 GLU A CA 1
ATOM 2622 C C . GLU A 1 325 ? -5.168 20.469 27.562 1 95.38 325 GLU A C 1
ATOM 2624 O O . GLU A 1 325 ? -5.039 21.125 28.594 1 95.38 325 GLU A O 1
ATOM 2629 N N . THR A 1 326 ? -5.422 21.031 26.438 1 97.38 326 THR A N 1
ATOM 2630 C CA . THR A 1 326 ? -5.785 22.453 26.375 1 97.38 326 THR A CA 1
ATOM 2631 C C . THR A 1 326 ? -7.191 22.609 25.797 1 97.38 326 THR A C 1
ATOM 2633 O O . THR A 1 326 ? -7.57 23.719 25.391 1 97.38 326 THR A O 1
ATOM 2636 N N . ASP A 1 327 ? -7.883 21.438 25.641 1 97.62 327 ASP A N 1
ATOM 2637 C CA . ASP A 1 327 ? -9.211 21.422 25.031 1 97.62 327 ASP A CA 1
ATOM 2638 C C . ASP A 1 327 ? -9.18 22.047 23.641 1 97.62 327 ASP A C 1
ATOM 2640 O O . ASP A 1 327 ? -10.07 22.828 23.281 1 97.62 327 ASP A O 1
ATOM 2644 N N . ASP A 1 328 ? -8.047 21.875 22.969 1 98.31 328 ASP A N 1
ATOM 2645 C CA . ASP A 1 328 ? -7.828 22.312 21.594 1 98.31 328 ASP A CA 1
ATOM 2646 C C . ASP A 1 328 ? -7.914 23.844 21.5 1 98.31 328 ASP A C 1
ATOM 2648 O O . ASP A 1 328 ? -8.43 24.375 20.516 1 98.31 328 ASP A O 1
ATOM 2652 N N . ASP A 1 329 ? -7.465 24.531 22.531 1 98.25 329 ASP A N 1
ATOM 2653 C CA . ASP A 1 329 ? -7.402 25.984 22.547 1 98.25 329 ASP A CA 1
ATOM 2654 C C . ASP A 1 329 ? -6.047 26.484 22.047 1 98.25 329 ASP A C 1
ATOM 2656 O O . ASP A 1 329 ? -5.957 27.562 21.453 1 98.25 329 ASP A O 1
ATOM 2660 N N . ILE A 1 330 ? -5.027 25.781 22.406 1 98.5 330 ILE A N 1
ATOM 2661 C CA . ILE A 1 330 ? -3.676 26.172 22 1 98.5 330 ILE A CA 1
ATOM 2662 C C . ILE A 1 330 ? -3.199 25.281 20.859 1 98.5 330 ILE A C 1
ATOM 2664 O O . ILE A 1 330 ? -3.385 24.062 20.891 1 98.5 330 ILE A O 1
ATOM 2668 N N . ILE A 1 331 ? -2.615 25.938 19.844 1 98.44 331 ILE A N 1
ATOM 2669 C CA . ILE A 1 331 ? -2.092 25.172 18.719 1 98.44 331 ILE A CA 1
ATOM 2670 C C . ILE A 1 331 ? -0.6 25.453 18.562 1 98.44 331 ILE A C 1
ATOM 2672 O O . ILE A 1 331 ? -0.129 26.547 18.891 1 98.44 331 ILE A O 1
ATOM 2676 N N . VAL A 1 332 ? 0.115 24.469 18.141 1 98.56 332 VAL A N 1
ATOM 2677 C CA . VAL A 1 332 ? 1.48 24.609 17.641 1 98.56 332 VAL A CA 1
ATOM 2678 C C . VAL A 1 332 ? 1.491 24.547 16.125 1 98.56 332 VAL A C 1
ATOM 2680 O O . VAL A 1 332 ? 0.781 23.719 15.523 1 98.56 332 VAL A O 1
ATOM 2683 N N . THR A 1 333 ? 2.215 25.438 15.445 1 97.81 333 THR A N 1
ATOM 2684 C CA . THR A 1 333 ? 2.227 25.484 13.992 1 97.81 333 THR A CA 1
ATOM 2685 C C . THR A 1 333 ? 3.654 25.406 13.461 1 97.81 333 THR A C 1
ATOM 2687 O O . THR A 1 333 ? 4.602 25.797 14.141 1 97.81 333 THR A O 1
ATOM 2690 N N . LEU A 1 334 ? 3.734 24.859 12.281 1 97.44 334 LEU A N 1
ATOM 2691 C CA . LEU A 1 334 ? 4.961 24.875 11.492 1 97.44 334 LEU A CA 1
ATOM 2692 C C . LEU A 1 334 ? 4.754 25.641 10.188 1 97.44 334 LEU A C 1
ATOM 2694 O O . LEU A 1 334 ? 3.758 25.438 9.492 1 97.44 334 LEU A O 1
ATOM 2698 N N . LYS A 1 335 ? 5.656 26.562 9.93 1 96.06 335 LYS A N 1
ATOM 2699 C CA . LYS A 1 335 ? 5.754 27.188 8.617 1 96.06 335 LYS A CA 1
ATOM 2700 C C . LYS A 1 335 ? 7.098 26.891 7.965 1 96.06 335 LYS A C 1
ATOM 2702 O O . LYS A 1 335 ? 8.133 26.844 8.641 1 96.06 335 LYS A O 1
ATOM 2707 N N . SER A 1 336 ? 7.039 26.625 6.734 1 93 336 SER A N 1
ATOM 2708 C CA . SER A 1 336 ? 8.266 26.422 5.977 1 93 336 SER A CA 1
ATOM 2709 C C . SER A 1 336 ? 8.469 27.5 4.93 1 93 336 SER A C 1
ATOM 2711 O O . SER A 1 336 ? 7.492 28.078 4.426 1 93 336 SER A O 1
ATOM 2713 N N . GLU A 1 337 ? 9.719 27.797 4.727 1 90.56 337 GLU A N 1
ATOM 2714 C CA . GLU A 1 337 ? 10.117 28.812 3.75 1 90.56 337 GLU A CA 1
ATOM 2715 C C . GLU A 1 337 ? 11.023 28.219 2.68 1 90.56 337 GLU A C 1
ATOM 2717 O O . GLU A 1 337 ? 11.906 27.406 2.984 1 90.56 337 GLU A O 1
ATOM 2722 N N . GLU A 1 338 ? 10.602 28.531 1.473 1 83.81 338 GLU A N 1
ATOM 2723 C CA . GLU A 1 338 ? 11.43 28.141 0.338 1 83.81 338 GLU A CA 1
ATOM 2724 C C . GLU A 1 338 ? 11.852 29.359 -0.483 1 83.81 338 GLU A C 1
ATOM 2726 O O . GLU A 1 338 ? 11.133 30.359 -0.526 1 83.81 338 GLU A O 1
ATOM 2731 N N . LYS A 1 339 ? 13.102 29.297 -1.065 1 82.75 339 LYS A N 1
ATOM 2732 C CA . LYS A 1 339 ? 13.586 30.297 -2.014 1 82.75 339 LYS A CA 1
ATOM 2733 C C . LYS A 1 339 ? 14.055 29.641 -3.309 1 82.75 339 LYS A C 1
ATOM 2735 O O . LYS A 1 339 ? 14.961 28.812 -3.297 1 82.75 339 LYS A O 1
ATOM 2740 N N . ASP A 1 340 ? 13.43 30.062 -4.395 1 81.75 340 ASP A N 1
ATOM 2741 C CA . ASP A 1 340 ? 13.734 29.5 -5.707 1 81.75 340 ASP A CA 1
ATOM 2742 C C . ASP A 1 340 ? 13.609 27.969 -5.699 1 81.75 340 ASP A C 1
ATOM 2744 O O . ASP A 1 340 ? 14.5 27.266 -6.191 1 81.75 340 ASP A O 1
ATOM 2748 N N . GLY A 1 341 ? 12.688 27.578 -4.93 1 75.31 341 GLY A N 1
ATOM 2749 C CA . GLY A 1 341 ? 12.391 26.156 -4.898 1 75.31 341 GLY A CA 1
ATOM 2750 C C . GLY A 1 341 ? 13.258 25.391 -3.912 1 75.31 341 GLY A C 1
ATOM 2751 O O . GLY A 1 341 ? 13.164 24.172 -3.812 1 75.31 341 GLY A O 1
ATOM 2752 N N . VAL A 1 342 ? 14.102 26.094 -3.127 1 80.44 342 VAL A N 1
ATOM 2753 C CA . VAL A 1 342 ? 15.023 25.453 -2.191 1 80.44 342 VAL A CA 1
ATOM 2754 C C . VAL A 1 342 ? 14.609 25.781 -0.758 1 80.44 342 VAL A C 1
ATOM 2756 O O . VAL A 1 342 ? 14.352 26.938 -0.429 1 80.44 342 VAL A O 1
ATOM 2759 N N . PRO A 1 343 ? 14.547 24.719 -0.011 1 81.38 343 PRO A N 1
ATOM 2760 C CA . PRO A 1 343 ? 14.219 24.984 1.391 1 81.38 343 PRO A CA 1
ATOM 2761 C C . PRO A 1 343 ? 15.25 25.891 2.078 1 81.38 343 PRO A C 1
ATOM 2763 O O . PRO A 1 343 ? 16.453 25.688 1.894 1 81.38 343 PRO A O 1
ATOM 2766 N N . VAL A 1 344 ? 14.719 26.812 2.91 1 81.56 344 VAL A N 1
ATOM 2767 C CA . VAL A 1 344 ? 15.617 27.75 3.568 1 81.56 344 VAL A CA 1
ATOM 2768 C C . VAL A 1 344 ? 15.492 27.625 5.086 1 81.56 344 VAL A C 1
ATOM 2770 O O . VAL A 1 344 ? 16.484 27.703 5.809 1 81.56 344 VAL A O 1
ATOM 2773 N N . ALA A 1 345 ? 14.273 27.438 5.469 1 90 345 ALA A N 1
ATOM 2774 C CA . ALA A 1 345 ? 14.086 27.391 6.914 1 90 345 ALA A CA 1
ATOM 2775 C C . ALA A 1 345 ? 12.672 26.953 7.273 1 90 345 ALA A C 1
ATOM 2777 O O . ALA A 1 345 ? 11.781 26.953 6.422 1 90 345 ALA A O 1
ATOM 2778 N N . SER A 1 346 ? 12.516 26.484 8.5 1 95.12 346 SER A N 1
ATOM 2779 C CA . SER A 1 346 ? 11.219 26.203 9.109 1 95.12 346 SER A CA 1
ATOM 2780 C C . SER A 1 346 ? 11.047 26.969 10.422 1 95.12 346 SER A C 1
ATOM 2782 O O . SER A 1 346 ? 12.031 27.25 11.109 1 95.12 346 SER A O 1
ATOM 2784 N N . TYR A 1 347 ? 9.836 27.297 10.711 1 95.69 347 TYR A N 1
ATOM 2785 C CA . TYR A 1 347 ? 9.523 28.109 11.883 1 95.69 347 TYR A CA 1
ATOM 2786 C C . TYR A 1 347 ? 8.398 27.484 12.695 1 95.69 347 TYR A C 1
ATOM 2788 O O . TYR A 1 347 ? 7.426 26.969 12.125 1 95.69 347 TYR A O 1
ATOM 2796 N N . LEU A 1 348 ? 8.562 27.547 13.992 1 97.25 348 LEU A N 1
ATOM 2797 C CA . LEU A 1 348 ? 7.531 27.062 14.906 1 97.25 348 LEU A CA 1
ATOM 2798 C C . LEU A 1 348 ? 6.891 28.219 15.664 1 97.25 348 LEU A C 1
ATOM 2800 O O . LEU A 1 348 ? 7.59 29.141 16.109 1 97.25 348 LEU A O 1
ATOM 2804 N N . SER A 1 349 ? 5.594 28.266 15.828 1 97.44 349 SER A N 1
ATOM 2805 C CA . SER A 1 349 ? 4.875 29.219 16.656 1 97.44 349 SER A CA 1
ATOM 2806 C C . SER A 1 349 ? 3.779 28.531 17.469 1 97.44 349 SER A C 1
ATOM 2808 O O . SER A 1 349 ? 3.393 27.406 17.172 1 97.44 349 SER A O 1
ATOM 2810 N N . VAL A 1 350 ? 3.412 29.156 18.562 1 98.44 350 VAL A N 1
ATOM 2811 C CA . VAL A 1 350 ? 2.332 28.688 19.422 1 98.44 350 VAL A CA 1
ATOM 2812 C C . VAL A 1 350 ? 1.295 29.797 19.609 1 98.44 350 VAL A C 1
ATOM 2814 O O . VAL A 1 350 ? 1.648 30.953 19.828 1 98.44 350 VAL A O 1
ATOM 2817 N N . TYR A 1 351 ? 0.028 29.438 19.469 1 97.88 351 TYR A N 1
ATOM 2818 C CA . TYR A 1 351 ? -1.04 30.422 19.453 1 97.88 351 TYR A CA 1
ATOM 2819 C C . TYR A 1 351 ? -2.227 29.953 20.297 1 97.88 351 TYR A C 1
ATOM 2821 O O . TYR A 1 351 ? -2.594 28.781 20.25 1 97.88 351 TYR A O 1
ATOM 2829 N N . SER A 1 352 ? -2.752 30.859 21.062 1 97.75 352 SER A N 1
ATOM 2830 C CA . SER A 1 352 ? -3.996 30.625 21.781 1 97.75 352 SER A CA 1
ATOM 2831 C C . SER A 1 352 ? -5.203 31.109 20.984 1 97.75 352 SER A C 1
ATOM 2833 O O . SER A 1 352 ? -5.293 32.312 20.656 1 97.75 352 SER A O 1
ATOM 2835 N N . LEU A 1 353 ? -6.086 30.234 20.719 1 95.88 353 LEU A N 1
ATOM 2836 C CA . LEU A 1 353 ? -7.254 30.578 19.922 1 95.88 353 LEU A CA 1
ATOM 2837 C C . LEU A 1 353 ? -8.227 31.438 20.703 1 95.88 353 LEU A C 1
ATOM 2839 O O . LEU A 1 353 ? -8.781 32.406 20.172 1 95.88 353 LEU A O 1
ATOM 2843 N N . SER A 1 354 ? -8.453 31.172 21.938 1 95.12 354 SER A N 1
ATOM 2844 C CA . SER A 1 354 ? -9.406 31.906 22.766 1 95.12 354 SER A CA 1
ATOM 2845 C C . SER A 1 354 ? -8.906 33.312 23.078 1 95.12 354 SER A C 1
ATOM 2847 O O . SER A 1 354 ? -9.688 34.25 23.078 1 95.12 354 SER A O 1
ATOM 2849 N N . ASN A 1 355 ? -7.586 33.406 23.328 1 94.75 355 ASN A N 1
ATOM 2850 C CA . ASN A 1 355 ? -7.012 34.719 23.688 1 94.75 355 ASN A CA 1
ATOM 2851 C C . ASN A 1 355 ? -6.539 35.469 22.453 1 94.75 355 ASN A C 1
ATOM 2853 O O . ASN A 1 355 ? -6.184 36.656 22.531 1 94.75 355 ASN A O 1
ATOM 2857 N N . GLU A 1 356 ? -6.512 34.781 21.359 1 94.19 356 GLU A N 1
ATOM 2858 C CA . GLU A 1 356 ? -6.074 35.375 20.094 1 94.19 356 GLU A CA 1
ATOM 2859 C C . GLU A 1 356 ? -4.691 36 20.219 1 94.19 356 GLU A C 1
ATOM 2861 O O . GLU A 1 356 ? -4.48 37.125 19.797 1 94.19 356 GLU A O 1
ATOM 2866 N N . LYS A 1 357 ? -3.848 35.25 20.875 1 95.06 357 LYS A N 1
ATOM 2867 C CA . LYS A 1 357 ? -2.498 35.75 21.094 1 95.06 357 LYS A CA 1
ATOM 2868 C C . LYS A 1 357 ? -1.457 34.656 20.891 1 95.06 357 LYS A C 1
ATOM 2870 O O . LYS A 1 357 ? -1.695 33.5 21.219 1 95.06 357 LYS A O 1
ATOM 2875 N N . ALA A 1 358 ? -0.313 35.156 20.453 1 96.75 358 ALA A N 1
ATOM 2876 C CA . ALA A 1 358 ? 0.822 34.25 20.328 1 96.75 358 ALA A CA 1
ATOM 2877 C C . ALA A 1 358 ? 1.477 34 21.672 1 96.75 358 ALA A C 1
ATOM 2879 O O . ALA A 1 358 ? 1.751 34.938 22.422 1 96.75 358 ALA A O 1
ATOM 2880 N N . LEU A 1 359 ? 1.639 32.719 22.016 1 98.12 359 LEU A N 1
ATOM 2881 C CA . LEU A 1 359 ? 2.432 32.344 23.188 1 98.12 359 LEU A CA 1
ATOM 2882 C C . LEU A 1 359 ? 3.914 32.281 22.828 1 98.12 359 LEU A C 1
ATOM 2884 O O . LEU A 1 359 ? 4.773 32.438 23.703 1 98.12 359 LEU A O 1
ATOM 2888 N N . LEU A 1 360 ? 4.148 31.953 21.641 1 97.94 360 LEU A N 1
ATOM 2889 C CA . LEU A 1 360 ? 5.473 31.922 21.031 1 97.94 360 LEU A CA 1
ATOM 2890 C C . LEU A 1 360 ? 5.418 32.406 19.578 1 97.94 360 LEU A C 1
ATOM 2892 O O . LEU A 1 360 ? 4.75 31.781 18.75 1 97.94 360 LEU A O 1
ATOM 2896 N N . ASN A 1 361 ? 6.137 33.5 19.312 1 96.19 361 ASN A N 1
ATOM 2897 C CA . ASN A 1 361 ? 6.215 33.969 17.938 1 96.19 361 ASN A CA 1
ATOM 2898 C C . ASN A 1 361 ? 7.051 33.031 17.078 1 96.19 361 ASN A C 1
ATOM 2900 O O . ASN A 1 361 ? 7.77 32.188 17.594 1 96.19 361 ASN A O 1
ATOM 2904 N N . GLU A 1 362 ? 6.895 33.188 15.781 1 95.25 362 GLU A N 1
ATOM 2905 C CA . GLU A 1 362 ? 7.633 32.312 14.859 1 95.25 362 GLU A CA 1
ATOM 2906 C C . GLU A 1 362 ? 9.109 32.25 15.227 1 95.25 362 GLU A C 1
ATOM 2908 O O . GLU A 1 362 ? 9.797 33.281 15.242 1 95.25 362 GLU A O 1
ATOM 2913 N N . THR A 1 363 ? 9.523 31.109 15.508 1 94.62 363 THR A N 1
ATOM 2914 C CA . THR A 1 363 ? 10.906 30.828 15.891 1 94.62 363 THR A CA 1
ATOM 2915 C C . THR A 1 363 ? 11.523 29.797 14.945 1 94.62 363 THR A C 1
ATOM 2917 O O . THR A 1 363 ? 10.953 28.734 14.719 1 94.62 363 THR A O 1
ATOM 2920 N N . PRO A 1 364 ? 12.711 30.078 14.422 1 93.56 364 PRO A N 1
ATOM 2921 C CA . PRO A 1 364 ? 13.312 29.156 13.453 1 93.56 364 PRO A CA 1
ATOM 2922 C C . PRO A 1 364 ? 13.805 27.859 14.094 1 93.56 364 PRO A C 1
ATOM 2924 O O . PRO A 1 364 ? 14.312 27.891 15.219 1 93.56 364 PRO A O 1
ATOM 2927 N N . LEU A 1 365 ? 13.547 26.781 13.375 1 91 365 LEU A N 1
ATOM 2928 C CA . LEU A 1 365 ? 14.211 25.516 13.711 1 91 365 LEU A CA 1
ATOM 2929 C C . LEU A 1 365 ? 15.656 25.516 13.211 1 91 365 LEU A C 1
ATOM 2931 O O . LEU A 1 365 ? 15.969 26.172 12.211 1 91 365 LEU A O 1
ATOM 2935 N N . SER A 1 366 ? 16.531 24.969 13.93 1 80.44 366 SER A N 1
ATOM 2936 C CA . SER A 1 366 ? 17.922 24.953 13.492 1 80.44 366 SER A CA 1
ATOM 2937 C C . SER A 1 366 ? 18.078 24.141 12.211 1 80.44 366 SER A C 1
ATOM 2939 O O . SER A 1 366 ? 17.453 23.094 12.047 1 80.44 366 SER A O 1
ATOM 2941 N N . GLY A 1 367 ? 18.844 24.672 11.273 1 78.06 367 GLY A N 1
ATOM 2942 C CA . GLY A 1 367 ? 19.156 23.984 10.023 1 78.06 367 GLY A CA 1
ATOM 2943 C C . GLY A 1 367 ? 18.344 24.484 8.852 1 78.06 367 GLY A C 1
ATOM 2944 O O . GLY A 1 367 ? 17.516 25.391 8.992 1 78.06 367 GLY A O 1
ATOM 2945 N N . THR A 1 368 ? 18.641 23.891 7.648 1 80.81 368 THR A N 1
ATOM 2946 C CA . THR A 1 368 ? 18.016 24.359 6.414 1 80.81 368 THR A CA 1
ATOM 2947 C C . THR A 1 368 ? 17.031 23.344 5.879 1 80.81 368 THR A C 1
ATOM 2949 O O . THR A 1 368 ? 16.906 23.156 4.664 1 80.81 368 THR A O 1
ATOM 2952 N N . PHE A 1 369 ? 16.375 22.672 6.848 1 88.38 369 PHE A N 1
ATOM 2953 C CA . PHE A 1 369 ? 15.438 21.641 6.414 1 88.38 369 PHE A CA 1
ATOM 2954 C C . PHE A 1 369 ? 14.008 22.172 6.402 1 88.38 369 PHE A C 1
ATOM 2956 O O . PHE A 1 369 ? 13.656 23.047 7.203 1 88.38 369 PHE A O 1
ATOM 2963 N N . LYS A 1 370 ? 13.273 21.641 5.492 1 91.06 370 LYS A N 1
ATOM 2964 C CA . LYS A 1 370 ? 11.836 21.875 5.426 1 91.06 370 LYS A CA 1
ATOM 2965 C C . LYS A 1 370 ? 11.062 20.859 6.262 1 91.06 370 LYS A C 1
ATOM 2967 O O . LYS A 1 370 ? 10.805 19.75 5.812 1 91.06 370 LYS A O 1
ATOM 2972 N N . TYR A 1 371 ? 10.75 21.281 7.484 1 95.38 371 TYR A N 1
ATOM 2973 C CA . TYR A 1 371 ? 9.93 20.406 8.312 1 95.38 371 TYR A CA 1
ATOM 2974 C C . TYR A 1 371 ? 8.453 20.531 7.949 1 95.38 371 TYR A C 1
ATOM 2976 O O . TYR A 1 371 ? 7.93 21.641 7.852 1 95.38 371 TYR A O 1
ATOM 2984 N N . GLU A 1 372 ? 7.812 19.359 7.738 1 96 372 GLU A N 1
ATOM 2985 C CA . GLU A 1 372 ? 6.461 19.391 7.191 1 96 372 GLU A CA 1
ATOM 2986 C C . GLU A 1 372 ? 5.477 18.672 8.117 1 96 372 GLU A C 1
ATOM 2988 O O . GLU A 1 372 ? 4.262 18.734 7.906 1 96 372 GLU A O 1
ATOM 2993 N N . GLY A 1 373 ? 5.922 18.016 9.07 1 98.12 373 GLY A N 1
ATOM 2994 C CA . GLY A 1 373 ? 5.055 17.328 10.016 1 98.12 373 GLY A CA 1
ATOM 2995 C C . GLY A 1 373 ? 5.426 17.594 11.461 1 98.12 373 GLY A C 1
ATOM 2996 O O . GLY A 1 373 ? 6.605 17.719 11.789 1 98.12 373 GLY A O 1
ATOM 2997 N N . ILE A 1 374 ? 4.438 17.625 12.32 1 98.56 374 ILE A N 1
ATOM 2998 C CA . ILE A 1 374 ? 4.66 17.797 13.75 1 98.56 374 ILE A CA 1
ATOM 2999 C C . ILE A 1 374 ? 3.607 17.016 14.539 1 98.56 374 ILE A C 1
ATOM 3001 O O . ILE A 1 374 ? 2.447 16.953 14.133 1 98.56 374 ILE A O 1
ATOM 3005 N N . GLU A 1 375 ? 4.027 16.406 15.617 1 98.75 375 GLU A N 1
ATOM 3006 C CA . GLU A 1 375 ? 3.107 15.688 16.5 1 98.75 375 GLU A CA 1
ATOM 3007 C C . GLU A 1 375 ? 3.658 15.594 17.906 1 98.75 375 GLU A C 1
ATOM 3009 O O . GLU A 1 375 ? 4.871 15.664 18.125 1 98.75 375 GLU A O 1
ATOM 3014 N N . PHE A 1 376 ? 2.77 15.547 18.875 1 98.56 376 PHE A N 1
ATOM 3015 C CA . PHE A 1 376 ? 3.148 15.297 20.266 1 98.56 376 PHE A CA 1
ATOM 3016 C C . PHE A 1 376 ? 3.363 13.812 20.5 1 98.56 376 PHE A C 1
ATOM 3018 O O . PHE A 1 376 ? 2.535 12.984 20.109 1 98.56 376 PHE A O 1
ATOM 3025 N N . VAL A 1 377 ? 4.441 13.5 21.188 1 97.69 377 VAL A N 1
ATOM 3026 C CA . VAL A 1 377 ? 4.781 12.086 21.328 1 97.69 377 VAL A CA 1
ATOM 3027 C C . VAL A 1 377 ? 5.223 11.812 22.766 1 97.69 377 VAL A C 1
ATOM 3029 O O . VAL A 1 377 ? 5.645 12.727 23.484 1 97.69 377 VAL A O 1
ATOM 3032 N N . MET B 1 1 ? -86 1.371 85.5 1 22.03 1 MET B N 1
ATOM 3033 C CA . MET B 1 1 ? -84.75 1.004 84.812 1 22.03 1 MET B CA 1
ATOM 3034 C C . MET B 1 1 ? -85 0.756 83.312 1 22.03 1 MET B C 1
ATOM 3036 O O . MET B 1 1 ? -85.688 -0.186 82.938 1 22.03 1 MET B O 1
ATOM 3040 N N . VAL B 1 2 ? -85.125 1.774 82.625 1 22.16 2 VAL B N 1
ATOM 3041 C CA . VAL B 1 2 ? -85.812 2.152 81.375 1 22.16 2 VAL B CA 1
ATOM 3042 C C . VAL B 1 2 ? -85 1.642 80.188 1 22.16 2 VAL B C 1
ATOM 3044 O O . VAL B 1 2 ? -83.938 2.219 79.812 1 22.16 2 VAL B O 1
ATOM 3047 N N . SER B 1 3 ? -84.688 0.267 80.25 1 20.72 3 SER B N 1
ATOM 3048 C CA . SER B 1 3 ? -83.812 -0.623 79.5 1 20.72 3 SER B CA 1
ATOM 3049 C C . SER B 1 3 ? -84.188 -0.732 78 1 20.72 3 SER B C 1
ATOM 3051 O O . SER B 1 3 ? -84.625 -1.793 77.562 1 20.72 3 SER B O 1
ATOM 3053 N N . ILE B 1 4 ? -84.75 0.305 77.438 1 20.78 4 ILE B N 1
ATOM 3054 C CA . ILE B 1 4 ? -85.375 0.073 76.188 1 20.78 4 ILE B CA 1
ATOM 3055 C C . ILE B 1 4 ? -84.375 -0.189 75.062 1 20.78 4 ILE B C 1
ATOM 3057 O O . ILE B 1 4 ? -83.625 0.71 74.688 1 20.78 4 ILE B O 1
ATOM 3061 N N . GLU B 1 5 ? -83.688 -1.437 75.062 1 20.56 5 GLU B N 1
ATOM 3062 C CA . GLU B 1 5 ? -82.625 -2.055 74.312 1 20.56 5 GLU B CA 1
ATOM 3063 C C . GLU B 1 5 ? -83 -2.223 72.875 1 20.56 5 GLU B C 1
ATOM 3065 O O . GLU B 1 5 ? -83.312 -3.324 72.438 1 20.56 5 GLU B O 1
ATOM 3070 N N . LYS B 1 6 ? -83.562 -1.289 72.312 1 18.38 6 LYS B N 1
ATOM 3071 C CA . LYS B 1 6 ? -84.312 -1.695 71.125 1 18.38 6 LYS B CA 1
ATOM 3072 C C . LYS B 1 6 ? -83.375 -2.184 70 1 18.38 6 LYS B C 1
ATOM 3074 O O . LYS B 1 6 ? -82.125 -1.958 70.125 1 18.38 6 LYS B O 1
ATOM 3079 N N . GLY B 1 7 ? -83.188 -1.619 68.75 1 17.94 7 GLY B N 1
ATOM 3080 C CA . GLY B 1 7 ? -83.625 -2.107 67.438 1 17.94 7 GLY B CA 1
ATOM 3081 C C . GLY B 1 7 ? -82.438 -2.553 66.625 1 17.94 7 GLY B C 1
ATOM 3082 O O . GLY B 1 7 ? -81.375 -1.954 66.688 1 17.94 7 GLY B O 1
ATOM 3083 N N . LYS B 1 8 ? -82.438 -3.895 65.938 1 20.62 8 LYS B N 1
ATOM 3084 C CA . LYS B 1 8 ? -81.625 -4.98 65.312 1 20.62 8 LYS B CA 1
ATOM 3085 C C . LYS B 1 8 ? -80.938 -4.508 64.062 1 20.62 8 LYS B C 1
ATOM 3087 O O . LYS B 1 8 ? -79.75 -4.816 63.844 1 20.62 8 LYS B O 1
ATOM 3092 N N . LYS B 1 9 ? -81.562 -4.254 62.75 1 18.28 9 LYS B N 1
ATOM 3093 C CA . LYS B 1 9 ? -81.438 -5.285 61.719 1 18.28 9 LYS B CA 1
ATOM 3094 C C . LYS B 1 9 ? -80.375 -4.938 60.688 1 18.28 9 LYS B C 1
ATOM 3096 O O . LYS B 1 9 ? -79.625 -5.816 60.25 1 18.28 9 LYS B O 1
ATOM 3101 N N . LYS B 1 10 ? -80.25 -3.758 59.812 1 18.19 10 LYS B N 1
ATOM 3102 C CA . LYS B 1 10 ? -80.438 -4.039 58.406 1 18.19 10 LYS B CA 1
ATOM 3103 C C . LYS B 1 10 ? -79.062 -4.414 57.781 1 18.19 10 LYS B C 1
ATOM 3105 O O . LYS B 1 10 ? -79 -5.414 57.062 1 18.19 10 LYS B O 1
ATOM 3110 N N . ASP B 1 11 ? -78.25 -3.482 57.156 1 16.97 11 ASP B N 1
ATOM 3111 C CA . ASP B 1 11 ? -77.938 -3.35 55.719 1 16.97 11 ASP B CA 1
ATOM 3112 C C . ASP B 1 11 ? -76.625 -4.02 55.375 1 16.97 11 ASP B C 1
ATOM 3114 O O . ASP B 1 11 ? -75.625 -3.814 56.031 1 16.97 11 ASP B O 1
ATOM 3118 N N . LYS B 1 12 ? -76.562 -5.145 54.375 1 21.41 12 LYS B N 1
ATOM 3119 C CA . LYS B 1 12 ? -75.875 -6.234 53.75 1 21.41 12 LYS B CA 1
ATOM 3120 C C . LYS B 1 12 ? -74.625 -5.715 53.031 1 21.41 12 LYS B C 1
ATOM 3122 O O . LYS B 1 12 ? -73.5 -6.281 53.188 1 21.41 12 LYS B O 1
ATOM 3127 N N . MET B 1 13 ? -74.688 -5.059 51.781 1 18.7 13 MET B N 1
ATOM 3128 C CA . MET B 1 13 ? -74.25 -5.695 50.531 1 18.7 13 MET B CA 1
ATOM 3129 C C . MET B 1 13 ? -72.812 -5.324 50.219 1 18.7 13 MET B C 1
ATOM 3131 O O . MET B 1 13 ? -72 -6.16 49.719 1 18.7 13 MET B O 1
ATOM 3135 N N . ALA B 1 14 ? -72.375 -4.07 49.969 1 22.94 14 ALA B N 1
ATOM 3136 C CA . ALA B 1 14 ? -71.75 -3.66 48.719 1 22.94 14 ALA B CA 1
ATOM 3137 C C . ALA B 1 14 ? -70.25 -3.895 48.75 1 22.94 14 ALA B C 1
ATOM 3139 O O . ALA B 1 14 ? -69.5 -2.975 49.031 1 22.94 14 ALA B O 1
ATOM 3140 N N . LEU B 1 15 ? -69.75 -4.926 49.375 1 19.72 15 LEU B N 1
ATOM 3141 C CA . LEU B 1 15 ? -68.312 -4.836 49.625 1 19.72 15 LEU B CA 1
ATOM 3142 C C . LEU B 1 15 ? -67.5 -4.836 48.344 1 19.72 15 LEU B C 1
ATOM 3144 O O . LEU B 1 15 ? -66.625 -4.031 48.156 1 19.72 15 LEU B O 1
ATOM 3148 N N . ASN B 1 16 ? -67.375 -5.973 47.594 1 21.72 16 ASN B N 1
ATOM 3149 C CA . ASN B 1 16 ? -66 -6.555 47.438 1 21.72 16 ASN B CA 1
ATOM 3150 C C . ASN B 1 16 ? -65.375 -6.133 46.125 1 21.72 16 ASN B C 1
ATOM 3152 O O . ASN B 1 16 ? -64.25 -6.465 45.844 1 21.72 16 ASN B O 1
ATOM 3156 N N . THR B 1 17 ? -66.188 -5.77 44.969 1 24.48 17 THR B N 1
ATOM 3157 C CA . THR B 1 17 ? -65.625 -6.336 43.719 1 24.48 17 THR B CA 1
ATOM 3158 C C . THR B 1 17 ? -64.438 -5.492 43.219 1 24.48 17 THR B C 1
ATOM 3160 O O . THR B 1 17 ? -63.906 -5.77 42.156 1 24.48 17 THR B O 1
ATOM 3163 N N . THR B 1 18 ? -64.062 -4.34 43.719 1 26.89 18 THR B N 1
ATOM 3164 C CA . THR B 1 18 ? -63.5 -3.414 42.75 1 26.89 18 THR B CA 1
ATOM 3165 C C . THR B 1 18 ? -62.031 -3.764 42.469 1 26.89 18 THR B C 1
ATOM 3167 O O . THR B 1 18 ? -61.312 -2.988 41.844 1 26.89 18 THR B O 1
ATOM 3170 N N . THR B 1 19 ? -61.469 -4.961 42.969 1 27.88 19 THR B N 1
ATOM 3171 C CA . THR B 1 19 ? -60.031 -4.906 43.031 1 27.88 19 THR B CA 1
ATOM 3172 C C . THR B 1 19 ? -59.406 -5.062 41.625 1 27.88 19 THR B C 1
ATOM 3174 O O . THR B 1 19 ? -58.188 -4.945 41.469 1 27.88 19 THR B O 1
ATOM 3177 N N . THR B 1 20 ? -60.188 -5.637 40.594 1 31.41 20 THR B N 1
ATOM 3178 C CA . THR B 1 20 ? -59.375 -6.34 39.594 1 31.41 20 THR B CA 1
ATOM 3179 C C . THR B 1 20 ? -58.75 -5.359 38.594 1 31.41 20 THR B C 1
ATOM 3181 O O . THR B 1 20 ? -58.031 -5.758 37.719 1 31.41 20 THR B O 1
ATOM 3184 N N . SER B 1 21 ? -59.25 -4.07 38.531 1 36.72 21 SER B N 1
ATOM 3185 C CA . SER B 1 21 ? -59 -3.344 37.281 1 36.72 21 SER B CA 1
ATOM 3186 C C . SER B 1 21 ? -57.562 -2.781 37.281 1 36.72 21 SER B C 1
ATOM 3188 O O . SER B 1 21 ? -57.156 -2.16 36.281 1 36.72 21 SER B O 1
ATOM 3190 N N . ASN B 1 22 ? -56.906 -2.82 38.5 1 40.59 22 ASN B N 1
ATOM 3191 C CA . ASN B 1 22 ? -55.688 -1.99 38.531 1 40.59 22 ASN B CA 1
ATOM 3192 C C . ASN B 1 22 ? -54.531 -2.684 37.844 1 40.59 22 ASN B C 1
ATOM 3194 O O . ASN B 1 22 ? -53.469 -2.08 37.656 1 40.59 22 ASN B O 1
ATOM 3198 N N . SER B 1 23 ? -54.688 -4.062 37.688 1 48.59 23 SER B N 1
ATOM 3199 C CA . SER B 1 23 ? -53.5 -4.754 37.219 1 48.59 23 SER B CA 1
ATOM 3200 C C . SER B 1 23 ? -53.25 -4.539 35.719 1 48.59 23 SER B C 1
ATOM 3202 O O . SER B 1 23 ? -52.125 -4.484 35.281 1 48.59 23 SER B O 1
ATOM 3204 N N . HIS B 1 24 ? -54.438 -4.262 35 1 50.19 24 HIS B N 1
ATOM 3205 C CA . HIS B 1 24 ? -54.281 -4.113 33.562 1 50.19 24 HIS B CA 1
ATOM 3206 C C . HIS B 1 24 ? -53.656 -2.77 33.188 1 50.19 24 HIS B C 1
ATOM 3208 O O . HIS B 1 24 ? -52.938 -2.654 32.188 1 50.19 24 HIS B O 1
ATOM 3214 N N . LEU B 1 25 ? -53.906 -1.765 34.094 1 52.88 25 LEU B N 1
ATOM 3215 C CA . LEU B 1 25 ? -53.375 -0.428 33.812 1 52.88 25 LEU B CA 1
ATOM 3216 C C . LEU B 1 25 ? -51.875 -0.365 34.031 1 52.88 25 LEU B C 1
ATOM 3218 O O . LEU B 1 25 ? -51.156 0.247 33.25 1 52.88 25 LEU B O 1
ATOM 3222 N N . PHE B 1 26 ? -51.469 -1.154 35.062 1 55.47 26 PHE B N 1
ATOM 3223 C CA . PHE B 1 26 ? -50.031 -1.154 35.344 1 55.47 26 PHE B CA 1
ATOM 3224 C C . PHE B 1 26 ? -49.281 -1.882 34.25 1 55.47 26 PHE B C 1
ATOM 3226 O O . PHE B 1 26 ? -48.188 -1.464 33.875 1 55.47 26 PHE B O 1
ATOM 3233 N N . MET B 1 27 ? -49.969 -2.902 33.625 1 56.34 27 MET B N 1
ATOM 3234 C CA . MET B 1 27 ? -49.312 -3.643 32.562 1 56.34 27 MET B CA 1
ATOM 3235 C C . MET B 1 27 ? -49.25 -2.812 31.281 1 56.34 27 MET B C 1
ATOM 3237 O O . MET B 1 27 ? -48.281 -2.857 30.547 1 56.34 27 MET B O 1
ATOM 3241 N N . MET B 1 28 ? -50.219 -1.934 31.141 1 58.81 28 MET B N 1
ATOM 3242 C CA . MET B 1 28 ? -50.219 -1.07 29.953 1 58.81 28 MET B CA 1
ATOM 3243 C C . MET B 1 28 ? -49.156 0.013 30.078 1 58.81 28 MET B C 1
ATOM 3245 O O . MET B 1 28 ? -48.5 0.327 29.094 1 58.81 28 MET B O 1
ATOM 3249 N N . PHE B 1 29 ? -49 0.499 31.281 1 61.47 29 PHE B N 1
ATOM 3250 C CA . PHE B 1 29 ? -47.969 1.515 31.469 1 61.47 29 PHE B CA 1
ATOM 3251 C C . PHE B 1 29 ? -46.562 0.906 31.359 1 61.47 29 PHE B C 1
ATOM 3253 O O . PHE B 1 29 ? -45.656 1.521 30.781 1 61.47 29 PHE B O 1
ATOM 3260 N N . ALA B 1 30 ? -46.469 -0.346 31.859 1 59.66 30 ALA B N 1
ATOM 3261 C CA . ALA B 1 30 ? -45.188 -1.013 31.75 1 59.66 30 ALA B CA 1
ATOM 3262 C C . ALA B 1 30 ? -44.844 -1.331 30.297 1 59.66 30 ALA B C 1
ATOM 3264 O O . ALA B 1 30 ? -43.719 -1.116 29.844 1 59.66 30 ALA B O 1
ATOM 3265 N N . VAL B 1 31 ? -45.906 -1.722 29.516 1 61.09 31 VAL B N 1
ATOM 3266 C CA . VAL B 1 31 ? -45.688 -2.023 28.094 1 61.09 31 VAL B CA 1
ATOM 3267 C C . VAL B 1 31 ? -45.438 -0.73 27.328 1 61.09 31 VAL B C 1
ATOM 3269 O O . VAL B 1 31 ? -44.562 -0.672 26.469 1 61.09 31 VAL B O 1
ATOM 3272 N N . GLY B 1 32 ? -46.125 0.364 27.734 1 60.09 32 GLY B N 1
ATOM 3273 C CA . GLY B 1 32 ? -45.875 1.653 27.109 1 60.09 32 GLY B CA 1
ATOM 3274 C C . GLY B 1 32 ? -44.5 2.215 27.406 1 60.09 32 GLY B C 1
ATOM 3275 O O . GLY B 1 32 ? -43.844 2.777 26.516 1 60.09 32 GLY B O 1
ATOM 3276 N N . GLY B 1 33 ? -44.062 2.09 28.625 1 59.84 33 GLY B N 1
ATOM 3277 C CA . GLY B 1 33 ? -42.719 2.508 29 1 59.84 33 GLY B CA 1
ATOM 3278 C C . GLY B 1 33 ? -41.625 1.734 28.266 1 59.84 33 GLY B C 1
ATOM 3279 O O . GLY B 1 33 ? -40.625 2.311 27.844 1 59.84 33 GLY B O 1
ATOM 3280 N N . ILE B 1 34 ? -41.875 0.399 28.109 1 61.66 34 ILE B N 1
ATOM 3281 C CA . ILE B 1 34 ? -40.938 -0.426 27.359 1 61.66 34 ILE B CA 1
ATOM 3282 C C . ILE B 1 34 ? -40.938 -0.022 25.891 1 61.66 34 ILE B C 1
ATOM 3284 O O . ILE B 1 34 ? -39.875 0.101 25.281 1 61.66 34 ILE B O 1
ATOM 3288 N N . ILE B 1 35 ? -42.094 0.312 25.359 1 61.78 35 ILE B N 1
ATOM 3289 C CA . ILE B 1 35 ? -42.188 0.747 23.969 1 61.78 35 ILE B CA 1
ATOM 3290 C C . ILE B 1 35 ? -41.562 2.117 23.812 1 61.78 35 ILE B C 1
ATOM 3292 O O . ILE B 1 35 ? -40.781 2.34 22.875 1 61.78 35 ILE B O 1
ATOM 3296 N N . ILE B 1 36 ? -41.75 3.01 24.734 1 62.22 36 ILE B N 1
ATOM 3297 C CA . ILE B 1 36 ? -41.125 4.328 24.688 1 62.22 36 ILE B CA 1
ATOM 3298 C C . ILE B 1 36 ? -39.625 4.199 24.891 1 62.22 36 ILE B C 1
ATOM 3300 O O . ILE B 1 36 ? -38.844 4.848 24.188 1 62.22 36 ILE B O 1
ATOM 3304 N N . HIS B 1 37 ? -39.188 3.369 25.828 1 60.22 37 HIS B N 1
ATOM 3305 C CA . HIS B 1 37 ? -37.781 3.111 25.984 1 60.22 37 HIS B CA 1
ATOM 3306 C C . HIS B 1 37 ? -37.188 2.477 24.734 1 60.22 37 HIS B C 1
ATOM 3308 O O . HIS B 1 37 ? -36.094 2.852 24.297 1 60.22 37 HIS B O 1
ATOM 3314 N N . LEU B 1 38 ? -37.844 1.585 24.094 1 55.28 38 LEU B N 1
ATOM 3315 C CA . LEU B 1 38 ? -37.406 0.994 22.828 1 55.28 38 LEU B CA 1
ATOM 3316 C C . LEU B 1 38 ? -37.406 2.037 21.719 1 55.28 38 LEU B C 1
ATOM 3318 O O . LEU B 1 38 ? -36.469 2.094 20.922 1 55.28 38 LEU B O 1
ATOM 3322 N N . LEU B 1 39 ? -38.375 2.881 21.719 1 55.38 39 LEU B N 1
ATOM 3323 C CA . LEU B 1 39 ? -38.406 3.941 20.719 1 55.38 39 LEU B CA 1
ATOM 3324 C C . LEU B 1 39 ? -37.344 4.984 20.984 1 55.38 39 LEU B C 1
ATOM 3326 O O . LEU B 1 39 ? -36.688 5.461 20.047 1 55.38 39 LEU B O 1
ATOM 3330 N N . LEU B 1 40 ? -37.094 5.359 22.188 1 51.81 40 LEU B N 1
ATOM 3331 C CA . LEU B 1 40 ? -36.031 6.309 22.531 1 51.81 40 LEU B CA 1
ATOM 3332 C C . LEU B 1 40 ? -34.656 5.703 22.297 1 51.81 40 LEU B C 1
ATOM 3334 O O . LEU B 1 40 ? -33.75 6.391 21.828 1 51.81 40 LEU B O 1
ATOM 3338 N N . THR B 1 41 ? -34.438 4.461 22.688 1 48.31 41 THR B N 1
ATOM 3339 C CA . THR B 1 41 ? -33.188 3.801 22.328 1 48.31 41 THR B CA 1
ATOM 3340 C C . THR B 1 41 ? -33 3.77 20.812 1 48.31 41 THR B C 1
ATOM 3342 O O . THR B 1 41 ? -31.875 3.988 20.312 1 48.31 41 THR B O 1
ATOM 3345 N N . PHE B 1 42 ? -34.062 3.527 20.109 1 46.78 42 PHE B N 1
ATOM 3346 C CA . PHE B 1 42 ? -33.969 3.57 18.656 1 46.78 42 PHE B CA 1
ATOM 3347 C C . PHE B 1 42 ? -33.719 5 18.172 1 46.78 42 PHE B C 1
ATOM 3349 O O . PHE B 1 42 ? -33 5.219 17.188 1 46.78 42 PHE B O 1
ATOM 3356 N N . TYR B 1 43 ? -34.375 5.969 18.766 1 42.03 43 TYR B N 1
ATOM 3357 C CA . TYR B 1 43 ? -34.219 7.355 18.328 1 42.03 43 TYR B CA 1
ATOM 3358 C C . TYR B 1 43 ? -32.875 7.902 18.719 1 42.03 43 TYR B C 1
ATOM 3360 O O . TYR B 1 43 ? -32.281 8.719 18 1 42.03 43 TYR B O 1
ATOM 3368 N N . PHE B 1 44 ? -32.438 7.723 19.969 1 39.62 44 PHE B N 1
ATOM 3369 C CA . PHE B 1 44 ? -31.188 8.32 20.406 1 39.62 44 PHE B CA 1
ATOM 3370 C C . PHE B 1 44 ? -30 7.449 19.984 1 39.62 44 PHE B C 1
ATOM 3372 O O . PHE B 1 44 ? -28.859 7.711 20.375 1 39.62 44 PHE B O 1
ATOM 3379 N N . VAL B 1 45 ? -30.203 6.238 19.531 1 34.97 45 VAL B N 1
ATOM 3380 C CA . VAL B 1 45 ? -29.031 5.66 18.891 1 34.97 45 VAL B CA 1
ATOM 3381 C C . VAL B 1 45 ? -28.531 6.586 17.781 1 34.97 45 VAL B C 1
ATOM 3383 O O . VAL B 1 45 ? -29.25 6.836 16.812 1 34.97 45 VAL B O 1
ATOM 3386 N N . PRO B 1 46 ? -27.812 7.613 18.188 1 32.94 46 PRO B N 1
ATOM 3387 C CA . PRO B 1 46 ? -27.219 8.312 17.047 1 32.94 46 PRO B CA 1
ATOM 3388 C C . PRO B 1 46 ? -26.875 7.379 15.891 1 32.94 46 PRO B C 1
ATOM 3390 O O . PRO B 1 46 ? -26.406 6.262 16.109 1 32.94 46 PRO B O 1
ATOM 3393 N N . SER B 1 47 ? -27.734 7.355 14.852 1 31.89 47 SER B N 1
ATOM 3394 C CA . SER B 1 47 ? -27.453 6.77 13.547 1 31.89 47 SER B CA 1
ATOM 3395 C C . SER B 1 47 ? -26.016 7.043 13.117 1 31.89 47 SER B C 1
ATOM 3397 O O . SER B 1 47 ? -25.641 6.801 11.961 1 31.89 47 SER B O 1
ATOM 3399 N N . TYR B 1 48 ? -25.266 7.93 13.883 1 31.86 48 TYR B N 1
ATOM 3400 C CA . TYR B 1 48 ? -23.969 8.07 13.25 1 31.86 48 TYR B CA 1
ATOM 3401 C C . TYR B 1 48 ? -23.266 6.723 13.133 1 31.86 48 TYR B C 1
ATOM 3403 O O . TYR B 1 48 ? -22.297 6.449 13.852 1 31.86 48 TYR B O 1
ATOM 3411 N N . GLN B 1 49 ? -23.969 5.664 13.383 1 31.11 49 GLN B N 1
ATOM 3412 C CA . GLN B 1 49 ? -23.234 4.488 12.93 1 31.11 49 GLN B CA 1
ATOM 3413 C C . GLN B 1 49 ? -22.594 4.73 11.562 1 31.11 49 GLN B C 1
ATOM 3415 O O . GLN B 1 49 ? -23.297 4.973 10.586 1 31.11 49 GLN B O 1
ATOM 3420 N N . VAL B 1 50 ? -21.562 5.539 11.453 1 34.78 50 VAL B N 1
ATOM 3421 C CA . VAL B 1 50 ? -20.844 5.246 10.211 1 34.78 50 VAL B CA 1
ATOM 3422 C C . VAL B 1 50 ? -21.203 3.842 9.727 1 34.78 50 VAL B C 1
ATOM 3424 O O . VAL B 1 50 ? -20.828 2.85 10.359 1 34.78 50 VAL B O 1
ATOM 3427 N N . CYS B 1 51 ? -22.453 3.508 9.602 1 34.94 51 CYS B N 1
ATOM 3428 C CA . CYS B 1 51 ? -22.828 2.281 8.906 1 34.94 51 CYS B CA 1
ATOM 3429 C C . CYS B 1 51 ? -21.75 1.87 7.914 1 34.94 51 CYS B C 1
ATOM 3431 O O . CYS B 1 51 ? -21.438 2.609 6.977 1 34.94 51 CYS B O 1
ATOM 3433 N N . SER B 1 52 ? -20.703 1.387 8.383 1 45.69 52 SER B N 1
ATOM 3434 C CA . SER B 1 52 ? -19.828 0.724 7.414 1 45.69 52 SER B CA 1
ATOM 3435 C C . SER B 1 52 ? -20.625 0.247 6.199 1 45.69 52 SER B C 1
ATOM 3437 O O . SER B 1 52 ? -21.531 -0.582 6.328 1 45.69 52 SER B O 1
ATOM 3439 N N . GLU B 1 53 ? -21.234 1.158 5.473 1 52.22 53 GLU B N 1
ATOM 3440 C CA . GLU B 1 53 ? -21.781 0.64 4.219 1 52.22 53 GLU B CA 1
ATOM 3441 C C . GLU B 1 53 ? -21.094 -0.667 3.822 1 52.22 53 GLU B C 1
ATOM 3443 O O . GLU B 1 53 ? -19.875 -0.724 3.711 1 52.22 53 GLU B O 1
ATOM 3448 N N . GLU B 1 54 ? -21.656 -1.71 4.301 1 65.62 54 GLU B N 1
ATOM 3449 C CA . GLU B 1 54 ? -21.219 -3.049 3.924 1 65.62 54 GLU B CA 1
ATOM 3450 C C . GLU B 1 54 ? -20.781 -3.092 2.465 1 65.62 54 GLU B C 1
ATOM 3452 O O . GLU B 1 54 ? -21.516 -2.674 1.572 1 65.62 54 GLU B O 1
ATOM 3457 N N . TYR B 1 55 ? -19.516 -3.041 2.234 1 81.81 55 TYR B N 1
ATOM 3458 C CA . TYR B 1 55 ? -18.984 -3.186 0.884 1 81.81 55 TYR B CA 1
ATOM 3459 C C . TYR B 1 55 ? -19.688 -4.324 0.145 1 81.81 55 TYR B C 1
ATOM 3461 O O . TYR B 1 55 ? -19.812 -5.426 0.677 1 81.81 55 TYR B O 1
ATOM 3469 N N . GLN B 1 56 ? -20.391 -3.977 -0.911 1 87.19 56 GLN B N 1
ATOM 3470 C CA . GLN B 1 56 ? -21 -5.008 -1.753 1 87.19 56 GLN B CA 1
ATOM 3471 C C . GLN B 1 56 ? -19.969 -5.617 -2.693 1 87.19 56 GLN B C 1
ATOM 3473 O O . GLN B 1 56 ? -19.422 -4.934 -3.566 1 87.19 56 GLN B O 1
ATOM 3478 N N . TYR B 1 57 ? -19.703 -6.895 -2.484 1 94.31 57 TYR B N 1
ATOM 3479 C CA . TYR B 1 57 ? -18.75 -7.617 -3.307 1 94.31 57 TYR B CA 1
ATOM 3480 C C . TYR B 1 57 ? -19.219 -7.707 -4.754 1 94.31 57 TYR B C 1
ATOM 3482 O O . TYR B 1 57 ? -20.375 -8.039 -5.012 1 94.31 57 TYR B O 1
ATOM 3490 N N . ASN B 1 58 ? -18.359 -7.328 -5.719 1 95.12 58 ASN B N 1
ATOM 3491 C CA . ASN B 1 58 ? -18.641 -7.461 -7.145 1 95.12 58 ASN B CA 1
ATOM 3492 C C . ASN B 1 58 ? -18.344 -8.867 -7.648 1 95.12 58 ASN B C 1
ATOM 3494 O O . ASN B 1 58 ? -17.172 -9.211 -7.883 1 95.12 58 ASN B O 1
ATOM 3498 N N . ASP B 1 59 ? -19.312 -9.633 -7.953 1 92 59 ASP B N 1
ATOM 3499 C CA . ASP B 1 59 ? -19.141 -11.039 -8.312 1 92 59 ASP B CA 1
ATOM 3500 C C . ASP B 1 59 ? -19.047 -11.211 -9.828 1 92 59 ASP B C 1
ATOM 3502 O O . ASP B 1 59 ? -19.125 -12.328 -10.336 1 92 59 ASP B O 1
ATOM 3506 N N . THR B 1 60 ? -18.859 -10.086 -10.5 1 89.62 60 THR B N 1
ATOM 3507 C CA . THR B 1 60 ? -18.719 -10.18 -11.953 1 89.62 60 THR B CA 1
ATOM 3508 C C . THR B 1 60 ? -17.562 -11.094 -12.336 1 89.62 60 THR B C 1
ATOM 3510 O O . THR B 1 60 ? -16.453 -10.945 -11.836 1 89.62 60 THR B O 1
ATOM 3513 N N . LYS B 1 61 ? -17.906 -12.102 -13.18 1 88.88 61 LYS B N 1
ATOM 3514 C CA . LYS B 1 61 ? -16.875 -12.969 -13.727 1 88.88 61 LYS B CA 1
ATOM 3515 C C . LYS B 1 61 ? -16.234 -12.344 -14.961 1 88.88 61 LYS B C 1
ATOM 3517 O O . LYS B 1 61 ? -16.922 -11.734 -15.781 1 88.88 61 LYS B O 1
ATOM 3522 N N . LEU B 1 62 ? -14.992 -12.375 -15.055 1 93.75 62 LEU B N 1
ATOM 3523 C CA . LEU B 1 62 ? -14.305 -11.789 -16.203 1 93.75 62 LEU B CA 1
ATOM 3524 C C . LEU B 1 62 ? -14.094 -12.828 -17.297 1 93.75 62 LEU B C 1
ATOM 3526 O O . LEU B 1 62 ? -13.758 -12.484 -18.438 1 93.75 62 LEU B O 1
ATOM 3530 N N . SER B 1 63 ? -14.375 -14.07 -16.984 1 93.94 63 SER B N 1
ATOM 3531 C CA . SER B 1 63 ? -14.117 -15.141 -17.938 1 93.94 63 SER B CA 1
ATOM 3532 C C . SER B 1 63 ? -15.07 -15.07 -19.125 1 93.94 63 SER B C 1
ATOM 3534 O O . SER B 1 63 ? -16.281 -14.961 -18.953 1 93.94 63 SER B O 1
ATOM 3536 N N . ASN B 1 64 ? -14.508 -15.086 -20.266 1 93.94 64 ASN B N 1
ATOM 3537 C CA . ASN B 1 64 ? -15.25 -15.234 -21.516 1 93.94 64 ASN B CA 1
ATOM 3538 C C . ASN B 1 64 ? -15.227 -16.672 -22.016 1 93.94 64 ASN B C 1
ATOM 3540 O O . ASN B 1 64 ? -14.156 -17.203 -22.359 1 93.94 64 ASN B O 1
ATOM 3544 N N . ILE B 1 65 ? -16.375 -17.266 -22.078 1 96.56 65 ILE B N 1
ATOM 3545 C CA . ILE B 1 65 ? -16.516 -18.656 -22.5 1 96.56 65 ILE B CA 1
ATOM 3546 C C . ILE B 1 65 ? -17.406 -18.75 -23.734 1 96.56 65 ILE B C 1
ATOM 3548 O O . ILE B 1 65 ? -18.531 -18.234 -23.719 1 96.56 65 ILE B O 1
ATOM 3552 N N . ILE B 1 66 ? -16.891 -19.328 -24.797 1 97.62 66 ILE B N 1
ATOM 3553 C CA . ILE B 1 66 ? -17.656 -19.531 -26.016 1 97.62 66 ILE B CA 1
ATOM 3554 C C . ILE B 1 66 ? -17.891 -21.031 -26.219 1 97.62 66 ILE B C 1
ATOM 3556 O O . ILE B 1 66 ? -16.953 -21.828 -26.172 1 97.62 66 ILE B O 1
ATOM 3560 N N . ARG B 1 67 ? -19.078 -21.375 -26.438 1 96.94 67 ARG B N 1
ATOM 3561 C CA . ARG B 1 67 ? -19.406 -22.75 -26.828 1 96.94 67 ARG B CA 1
ATOM 3562 C C . ARG B 1 67 ? -19.609 -22.844 -28.328 1 96.94 67 ARG B C 1
ATOM 3564 O O . ARG B 1 67 ? -20.516 -22.25 -28.891 1 96.94 67 ARG B O 1
ATOM 3571 N N . HIS B 1 68 ? -18.797 -23.688 -28.875 1 97.06 68 HIS B N 1
ATOM 3572 C CA . HIS B 1 68 ? -18.859 -23.844 -30.328 1 97.06 68 HIS B CA 1
ATOM 3573 C C . HIS B 1 68 ? -19.953 -24.828 -30.719 1 97.06 68 HIS B C 1
ATOM 3575 O O . HIS B 1 68 ? -20.438 -25.594 -29.875 1 97.06 68 HIS B O 1
ATOM 3581 N N . SER B 1 69 ? -20.234 -24.734 -31.984 1 96.75 69 SER B N 1
ATOM 3582 C CA . SER B 1 69 ? -21.312 -25.562 -32.5 1 96.75 69 SER B CA 1
ATOM 3583 C C . SER B 1 69 ? -20.984 -27.047 -32.375 1 96.75 69 SER B C 1
ATOM 3585 O O . SER B 1 69 ? -21.891 -27.875 -32.188 1 96.75 69 SER B O 1
ATOM 3587 N N . ASN B 1 70 ? -19.797 -27.344 -32.375 1 96.81 70 ASN B N 1
ATOM 3588 C CA . ASN B 1 70 ? -19.375 -28.734 -32.312 1 96.81 70 ASN B CA 1
ATOM 3589 C C . ASN B 1 70 ? -19.312 -29.219 -30.859 1 96.81 70 ASN B C 1
ATOM 3591 O O . ASN B 1 70 ? -18.953 -30.359 -30.594 1 96.81 70 ASN B O 1
ATOM 3595 N N . GLY B 1 71 ? -19.562 -28.344 -29.922 1 96.88 71 GLY B N 1
ATOM 3596 C CA . GLY B 1 71 ? -19.609 -28.703 -28.516 1 96.88 71 GLY B CA 1
ATOM 3597 C C . GLY B 1 71 ? -18.344 -28.328 -27.766 1 96.88 71 GLY B C 1
ATOM 3598 O O . GLY B 1 71 ? -18.281 -28.438 -26.547 1 96.88 71 GLY B O 1
ATOM 3599 N N . ASP B 1 72 ? -17.359 -27.859 -28.438 1 97.81 72 ASP B N 1
ATOM 3600 C CA . ASP B 1 72 ? -16.109 -27.453 -27.812 1 97.81 72 ASP B CA 1
ATOM 3601 C C . ASP B 1 72 ? -16.281 -26.172 -27 1 97.81 72 ASP B C 1
ATOM 3603 O O . ASP B 1 72 ? -17.172 -25.359 -27.281 1 97.81 72 ASP B O 1
ATOM 3607 N N . TYR B 1 73 ? -15.492 -26.094 -25.953 1 98.19 73 TYR B N 1
ATOM 3608 C CA . TYR B 1 73 ? -15.461 -24.875 -25.156 1 98.19 73 TYR B CA 1
ATOM 3609 C C . TYR B 1 73 ? -14.188 -24.078 -25.422 1 98.19 73 TYR B C 1
ATOM 3611 O O . TYR B 1 73 ? -13.094 -24.656 -25.5 1 98.19 73 TYR B O 1
ATOM 3619 N N . GLU B 1 74 ? -14.383 -22.797 -25.594 1 98.56 74 GLU B N 1
ATOM 3620 C CA . GLU B 1 74 ? -13.266 -21.875 -25.766 1 98.56 74 GLU B CA 1
ATOM 3621 C C . GLU B 1 74 ? -13.203 -20.875 -24.625 1 98.56 74 GLU B C 1
ATOM 3623 O O . GLU B 1 74 ? -14.211 -20.25 -24.281 1 98.56 74 GLU B O 1
ATOM 3628 N N . TYR B 1 75 ? -12.039 -20.812 -24.016 1 98.62 75 TYR B N 1
ATOM 3629 C CA . TYR B 1 75 ? -11.805 -19.906 -22.906 1 98.62 75 TYR B CA 1
ATOM 3630 C C . TYR B 1 75 ? -10.742 -18.875 -23.266 1 98.62 75 TYR B C 1
ATOM 3632 O O . TYR B 1 75 ? -9.727 -19.203 -23.891 1 98.62 75 TYR B O 1
ATOM 3640 N N . LYS B 1 76 ? -11 -17.625 -22.906 1 98.56 76 LYS B N 1
ATOM 3641 C CA . LYS B 1 76 ? -9.945 -16.625 -23 1 98.56 76 LYS B CA 1
ATOM 3642 C C . LYS B 1 76 ? -9.07 -16.625 -21.75 1 98.56 76 LYS B C 1
ATOM 3644 O O . LYS B 1 76 ? -9.586 -16.641 -20.625 1 98.56 76 LYS B O 1
ATOM 3649 N N . ILE B 1 77 ? -7.738 -16.625 -21.969 1 98.19 77 ILE B N 1
ATOM 3650 C CA . ILE B 1 77 ? -6.832 -16.641 -20.828 1 98.19 77 ILE B CA 1
ATOM 3651 C C . ILE B 1 77 ? -5.836 -15.492 -20.938 1 98.19 77 ILE B C 1
ATOM 3653 O O . ILE B 1 77 ? -5.562 -15 -22.031 1 98.19 77 ILE B O 1
ATOM 3657 N N . ALA B 1 78 ? -5.398 -15.023 -19.828 1 98.19 78 ALA B N 1
ATOM 3658 C CA . ALA B 1 78 ? -4.312 -14.055 -19.703 1 98.19 78 ALA B CA 1
ATOM 3659 C C . ALA B 1 78 ? -3.16 -14.625 -18.875 1 98.19 78 ALA B C 1
ATOM 3661 O O . ALA B 1 78 ? -3.385 -15.312 -17.875 1 98.19 78 ALA B O 1
ATOM 3662 N N . VAL B 1 79 ? -1.941 -14.383 -19.328 1 97.88 79 VAL B N 1
ATOM 3663 C CA . VAL B 1 79 ? -0.747 -14.734 -18.562 1 97.88 79 VAL B CA 1
ATOM 3664 C C . VAL B 1 79 ? 0.118 -13.492 -18.359 1 97.88 79 VAL B C 1
ATOM 3666 O O . VAL B 1 79 ? 0.01 -12.523 -19.109 1 97.88 79 VAL B O 1
ATOM 3669 N N . ILE B 1 80 ? 0.926 -13.5 -17.312 1 97.88 80 ILE B N 1
ATOM 3670 C CA . ILE B 1 80 ? 1.742 -12.336 -16.969 1 97.88 80 ILE B CA 1
ATOM 3671 C C . ILE B 1 80 ? 3.137 -12.789 -16.547 1 97.88 80 ILE B C 1
ATOM 3673 O O . ILE B 1 80 ? 3.303 -13.898 -16.031 1 97.88 80 ILE B O 1
ATOM 3677 N N . THR B 1 81 ? 4.156 -11.883 -16.703 1 96.81 81 THR B N 1
ATOM 3678 C CA . THR B 1 81 ? 5.535 -12.32 -16.516 1 96.81 81 THR B CA 1
ATOM 3679 C C . THR B 1 81 ? 6.125 -11.719 -15.25 1 96.81 81 THR B C 1
ATOM 3681 O O . THR B 1 81 ? 5.664 -10.68 -14.773 1 96.81 81 THR B O 1
ATOM 3684 N N . ASP B 1 82 ? 7.035 -12.352 -14.711 1 96.31 82 ASP B N 1
ATOM 3685 C CA . ASP B 1 82 ? 8.094 -11.859 -13.836 1 96.31 82 ASP B CA 1
ATOM 3686 C C . ASP B 1 82 ? 9.438 -11.82 -14.562 1 96.31 82 ASP B C 1
ATOM 3688 O O . ASP B 1 82 ? 10.008 -12.867 -14.875 1 96.31 82 ASP B O 1
ATOM 3692 N N . LEU B 1 83 ? 9.945 -10.633 -14.75 1 93.69 83 LEU B N 1
ATOM 3693 C CA . LEU B 1 83 ? 11.172 -10.484 -15.539 1 93.69 83 LEU B CA 1
ATOM 3694 C C . LEU B 1 83 ? 12.375 -10.297 -14.625 1 93.69 83 LEU B C 1
ATOM 3696 O O . LEU B 1 83 ? 13.477 -10 -15.102 1 93.69 83 LEU B O 1
ATOM 3700 N N . ASP B 1 84 ? 12.18 -10.43 -13.359 1 92.25 84 ASP B N 1
ATOM 3701 C CA . ASP B 1 84 ? 13.234 -10.211 -12.383 1 92.25 84 ASP B CA 1
ATOM 3702 C C . ASP B 1 84 ? 13.969 -8.898 -12.648 1 92.25 84 ASP B C 1
ATOM 3704 O O . ASP B 1 84 ? 13.344 -7.84 -12.75 1 92.25 84 ASP B O 1
ATOM 3708 N N . HIS B 1 85 ? 15.25 -8.914 -12.812 1 90.56 85 HIS B N 1
ATOM 3709 C CA . HIS B 1 85 ? 16.062 -7.711 -12.977 1 90.56 85 HIS B CA 1
ATOM 3710 C C . HIS B 1 85 ? 15.797 -7.055 -14.328 1 90.56 85 HIS B C 1
ATOM 3712 O O . HIS B 1 85 ? 16.094 -5.875 -14.516 1 90.56 85 HIS B O 1
ATOM 3718 N N . HIS B 1 86 ? 15.219 -7.754 -15.203 1 91.19 86 HIS B N 1
ATOM 3719 C CA . HIS B 1 86 ? 14.984 -7.223 -16.547 1 91.19 86 HIS B CA 1
ATOM 3720 C C . HIS B 1 86 ? 13.68 -6.438 -16.609 1 91.19 86 HIS B C 1
ATOM 3722 O O . HIS B 1 86 ? 13.312 -5.91 -17.656 1 91.19 86 HIS B O 1
ATOM 3728 N N . SER B 1 87 ? 13.031 -6.316 -15.461 1 95.81 87 SER B N 1
ATOM 3729 C CA . SER B 1 87 ? 11.781 -5.57 -15.414 1 95.81 87 SER B CA 1
ATOM 3730 C C . SER B 1 87 ? 12.023 -4.07 -15.562 1 95.81 87 SER B C 1
ATOM 3732 O O . SER B 1 87 ? 11.109 -3.322 -15.906 1 95.81 87 SER B O 1
ATOM 3734 N N . LYS B 1 88 ? 13.188 -3.594 -15.242 1 96.62 88 LYS B N 1
ATOM 3735 C CA . LYS B 1 88 ? 13.492 -2.168 -15.344 1 96.62 88 LYS B CA 1
ATOM 3736 C C . LYS B 1 88 ? 13.5 -1.717 -16.797 1 96.62 88 LYS B C 1
ATOM 3738 O O . LYS B 1 88 ? 14.148 -2.336 -17.656 1 96.62 88 LYS B O 1
ATOM 3743 N N . VAL B 1 89 ? 12.711 -0.692 -17.094 1 96.81 89 VAL B N 1
ATOM 3744 C CA . VAL B 1 89 ? 12.656 -0.144 -18.438 1 96.81 89 VAL B CA 1
ATOM 3745 C C . VAL B 1 89 ? 13.891 0.722 -18.703 1 96.81 89 VAL B C 1
ATOM 3747 O O . VAL B 1 89 ? 14.117 1.707 -17.984 1 96.81 89 VAL B O 1
ATOM 3750 N N . LYS B 1 90 ? 14.508 0.426 -19.75 1 92.06 90 LYS B N 1
ATOM 3751 C CA . LYS B 1 90 ? 15.727 1.155 -20.078 1 92.06 90 LYS B CA 1
ATOM 3752 C C . LYS B 1 90 ? 15.406 2.496 -20.734 1 92.06 90 LYS B C 1
ATOM 3754 O O . LYS B 1 90 ? 14.414 2.621 -21.453 1 92.06 90 LYS B O 1
ATOM 3759 N N . ASP B 1 91 ? 16.109 3.553 -20.547 1 88.81 91 ASP B N 1
ATOM 3760 C CA . ASP B 1 91 ? 16.109 4.844 -21.234 1 88.81 91 ASP B CA 1
ATOM 3761 C C . ASP B 1 91 ? 14.836 5.633 -20.922 1 88.81 91 ASP B C 1
ATOM 3763 O O . ASP B 1 91 ? 14.375 6.418 -21.766 1 88.81 91 ASP B O 1
ATOM 3767 N N . SER B 1 92 ? 14.133 5.203 -19.922 1 90.88 92 SER B N 1
ATOM 3768 C CA . SER B 1 92 ? 12.992 6.004 -19.5 1 90.88 92 SER B CA 1
ATOM 3769 C C . SER B 1 92 ? 13.445 7.25 -18.75 1 90.88 92 SER B C 1
ATOM 3771 O O . SER B 1 92 ? 14.438 7.211 -18.016 1 90.88 92 SER B O 1
ATOM 3773 N N . LYS B 1 93 ? 12.781 8.383 -18.938 1 90.62 93 LYS B N 1
ATOM 3774 C CA . LYS B 1 93 ? 13.102 9.625 -18.25 1 90.62 93 LYS B CA 1
ATOM 3775 C C . LYS B 1 93 ? 13.039 9.445 -16.734 1 90.62 93 LYS B C 1
ATOM 3777 O O . LYS B 1 93 ? 13.969 9.82 -16.016 1 90.62 93 LYS B O 1
ATOM 3782 N N . LYS B 1 94 ? 11.961 8.836 -16.281 1 93.19 94 LYS B N 1
ATOM 3783 C CA . LYS B 1 94 ? 11.805 8.43 -14.883 1 93.19 94 LYS B CA 1
ATOM 3784 C C . LYS B 1 94 ? 11.836 6.91 -14.75 1 93.19 94 LYS B C 1
ATOM 3786 O O . LYS B 1 94 ? 11.383 6.191 -15.641 1 93.19 94 LYS B O 1
ATOM 3791 N N . PRO B 1 95 ? 12.453 6.516 -13.664 1 95.62 95 PRO B N 1
ATOM 3792 C CA . PRO B 1 95 ? 12.516 5.062 -13.5 1 95.62 95 PRO B CA 1
ATOM 3793 C C . PRO B 1 95 ? 11.141 4.406 -13.57 1 95.62 95 PRO B C 1
ATOM 3795 O O . PRO B 1 95 ? 10.188 4.887 -12.945 1 95.62 95 PRO B O 1
ATOM 3798 N N . LYS B 1 96 ? 11.055 3.367 -14.352 1 97.19 96 LYS B N 1
ATOM 3799 C CA . LYS B 1 96 ? 9.844 2.566 -14.469 1 97.19 96 LYS B CA 1
ATOM 3800 C C . LYS B 1 96 ? 10.172 1.093 -14.688 1 97.19 96 LYS B C 1
ATOM 3802 O O . LYS B 1 96 ? 11.289 0.752 -15.07 1 97.19 96 LYS B O 1
ATOM 3807 N N . TRP B 1 97 ? 9.312 0.285 -14.453 1 98.44 97 TRP B N 1
ATOM 3808 C CA . TRP B 1 97 ? 9.422 -1.164 -14.578 1 98.44 97 TRP B CA 1
ATOM 3809 C C . TRP B 1 97 ? 8.234 -1.739 -15.336 1 98.44 97 TRP B C 1
ATOM 3811 O O . TRP B 1 97 ? 7.168 -1.116 -15.398 1 98.44 97 TRP B O 1
ATOM 3821 N N . GLU B 1 98 ? 8.453 -2.871 -15.914 1 98.25 98 GLU B N 1
ATOM 3822 C CA . GLU B 1 98 ? 7.367 -3.42 -16.719 1 98.25 98 GLU B CA 1
ATOM 3823 C C . GLU B 1 98 ? 7.289 -4.938 -16.578 1 98.25 98 GLU B C 1
ATOM 3825 O O . GLU B 1 98 ? 8.258 -5.582 -16.172 1 98.25 98 GLU B O 1
ATOM 3830 N N . SER B 1 99 ? 6.172 -5.5 -16.719 1 98 99 SER B N 1
ATOM 3831 C CA . SER B 1 99 ? 5.84 -6.898 -16.969 1 98 99 SER B CA 1
ATOM 3832 C C . SER B 1 99 ? 5.102 -7.07 -18.297 1 98 99 SER B C 1
ATOM 3834 O O . SER B 1 99 ? 4.582 -6.102 -18.844 1 98 99 SER B O 1
ATOM 3836 N N . TYR B 1 100 ? 5.156 -8.258 -18.812 1 97.12 100 TYR B N 1
ATOM 3837 C CA . TYR B 1 100 ? 4.461 -8.523 -20.062 1 97.12 100 TYR B CA 1
ATOM 3838 C C . TYR B 1 100 ? 3.232 -9.398 -19.828 1 97.12 100 TYR B C 1
ATOM 3840 O O . TYR B 1 100 ? 3.293 -10.375 -19.094 1 97.12 100 TYR B O 1
ATOM 3848 N N . MET B 1 101 ? 2.172 -8.977 -20.453 1 97.38 101 MET B N 1
ATOM 3849 C CA . MET B 1 101 ? 0.93 -9.742 -20.438 1 97.38 101 MET B CA 1
ATOM 3850 C C . MET B 1 101 ? 0.592 -10.242 -21.844 1 97.38 101 MET B C 1
ATOM 3852 O O . MET B 1 101 ? 0.809 -9.539 -22.828 1 97.38 101 MET B O 1
ATOM 3856 N N . ARG B 1 102 ? 0.14 -11.406 -21.906 1 96.62 102 ARG B N 1
ATOM 3857 C CA . ARG B 1 102 ? -0.274 -12.023 -23.172 1 96.62 102 ARG B CA 1
ATOM 3858 C C . ARG B 1 102 ? -1.621 -12.719 -23.016 1 96.62 102 ARG B C 1
ATOM 3860 O O . ARG B 1 102 ? -1.912 -13.305 -21.969 1 96.62 102 ARG B O 1
ATOM 3867 N N . TYR B 1 103 ? -2.404 -12.617 -24.031 1 97.12 103 TYR B N 1
ATOM 3868 C CA . TYR B 1 103 ? -3.699 -13.297 -24.047 1 97.12 103 TYR B CA 1
ATOM 3869 C C . TYR B 1 103 ? -3.666 -14.516 -24.969 1 97.12 103 TYR B C 1
ATOM 3871 O O . TYR B 1 103 ? -2.797 -14.633 -25.828 1 97.12 103 TYR B O 1
ATOM 3879 N N . GLY B 1 104 ? -4.543 -15.422 -24.688 1 97.19 104 GLY B N 1
ATOM 3880 C CA . GLY B 1 104 ? -4.68 -16.609 -25.5 1 97.19 104 GLY B CA 1
ATOM 3881 C C . GLY B 1 104 ? -6.055 -17.25 -25.406 1 97.19 104 GLY B C 1
ATOM 3882 O O . GLY B 1 104 ? -6.945 -16.719 -24.75 1 97.19 104 GLY B O 1
ATOM 3883 N N . LYS B 1 105 ? -6.164 -18.328 -26.188 1 97.88 105 LYS B N 1
ATOM 3884 C CA . LYS B 1 105 ? -7.395 -19.109 -26.203 1 97.88 105 LYS B CA 1
ATOM 3885 C C . LYS B 1 105 ? -7.117 -20.562 -25.859 1 97.88 105 LYS B C 1
ATOM 3887 O O . LYS B 1 105 ? -6.238 -21.203 -26.438 1 97.88 105 LYS B O 1
ATOM 3892 N N . LEU B 1 106 ? -7.812 -21 -24.844 1 98.56 106 LEU B N 1
ATOM 3893 C CA . LEU B 1 106 ? -7.812 -22.422 -24.484 1 98.56 106 LEU B CA 1
ATOM 3894 C C . LEU B 1 106 ? -9.07 -23.109 -25 1 98.56 106 LEU B C 1
ATOM 3896 O O . LEU B 1 106 ? -10.188 -22.672 -24.719 1 98.56 106 LEU B O 1
ATOM 3900 N N . ILE B 1 107 ? -8.898 -24.125 -25.812 1 98.69 107 ILE B N 1
ATOM 3901 C CA . ILE B 1 107 ? -10.031 -24.875 -26.344 1 98.69 107 ILE B CA 1
ATOM 3902 C C . ILE B 1 107 ? -10.047 -26.281 -25.734 1 98.69 107 ILE B C 1
ATOM 3904 O O . ILE B 1 107 ? -9.047 -27 -25.797 1 98.69 107 ILE B O 1
ATOM 3908 N N . ILE B 1 108 ? -11.117 -26.625 -25.156 1 98.56 108 ILE B N 1
ATOM 3909 C CA . ILE B 1 108 ? -11.336 -27.969 -24.641 1 98.56 108 ILE B CA 1
ATOM 3910 C C . ILE B 1 108 ? -12.469 -28.641 -25.406 1 98.56 108 ILE B C 1
ATOM 3912 O O . ILE B 1 108 ? -13.539 -28.047 -25.594 1 98.56 108 ILE B O 1
ATOM 3916 N N . ASN B 1 109 ? -12.219 -29.828 -25.828 1 98.06 109 ASN B N 1
ATOM 3917 C CA . ASN B 1 109 ? -13.211 -30.469 -26.672 1 98.06 109 ASN B CA 1
ATOM 3918 C C . ASN B 1 109 ? -14.43 -30.922 -25.875 1 98.06 109 ASN B C 1
ATOM 3920 O O . ASN B 1 109 ? -14.398 -30.938 -24.641 1 98.06 109 ASN B O 1
ATOM 3924 N N . LYS B 1 110 ? -15.453 -31.281 -26.516 1 96.12 110 LYS B N 1
ATOM 3925 C CA . LYS B 1 110 ? -16.781 -31.562 -25.953 1 96.12 110 LYS B CA 1
ATOM 3926 C C . LYS B 1 110 ? -16.688 -32.625 -24.875 1 96.12 110 LYS B C 1
ATOM 3928 O O . LYS B 1 110 ? -17.312 -32.5 -23.812 1 96.12 110 LYS B O 1
ATOM 3933 N N . ASP B 1 111 ? -15.898 -33.625 -25.094 1 94.81 111 ASP B N 1
ATOM 3934 C CA . ASP B 1 111 ? -15.852 -34.75 -24.172 1 94.81 111 ASP B CA 1
ATOM 3935 C C . ASP B 1 111 ? -14.805 -34.531 -23.078 1 94.81 111 ASP B C 1
ATOM 3937 O O . ASP B 1 111 ? -14.562 -35.406 -22.25 1 94.81 111 ASP B O 1
ATOM 3941 N N . LYS B 1 112 ? -14.117 -33.344 -23.141 1 96.19 112 LYS B N 1
ATOM 3942 C CA . LYS B 1 112 ? -13.125 -32.969 -22.141 1 96.19 112 LYS B CA 1
ATOM 3943 C C . LYS B 1 112 ? -11.977 -33.969 -22.094 1 96.19 112 LYS B C 1
ATOM 3945 O O . LYS B 1 112 ? -11.547 -34.375 -21.016 1 96.19 112 LYS B O 1
ATOM 3950 N N . SER B 1 113 ? -11.555 -34.438 -23.266 1 96.31 113 SER B N 1
ATOM 3951 C CA . SER B 1 113 ? -10.461 -35.375 -23.359 1 96.31 113 SER B CA 1
ATOM 3952 C C . SER B 1 113 ? -9.219 -34.75 -23.969 1 96.31 113 SER B C 1
ATOM 3954 O O . SER B 1 113 ? -8.117 -35.281 -23.859 1 96.31 113 SER B O 1
ATOM 3956 N N . LEU B 1 114 ? -9.445 -33.719 -24.656 1 97.94 114 LEU B N 1
ATOM 3957 C CA . LEU B 1 114 ? -8.352 -33.031 -25.328 1 97.94 114 LEU B CA 1
ATOM 3958 C C . LEU B 1 114 ? -8.461 -31.516 -25.172 1 97.94 114 LEU B C 1
ATOM 3960 O O . LEU B 1 114 ? -9.562 -30.969 -25.188 1 97.94 114 LEU B O 1
ATOM 3964 N N . ALA B 1 115 ? -7.27 -30.891 -25.109 1 98.69 115 ALA B N 1
ATOM 3965 C CA . ALA B 1 115 ? -7.211 -29.422 -25.047 1 98.69 115 ALA B CA 1
ATOM 3966 C C . ALA B 1 115 ? -6.133 -28.891 -25.984 1 98.69 115 ALA B C 1
ATOM 3968 O O . ALA B 1 115 ? -5.188 -29.594 -26.328 1 98.69 115 ALA B O 1
ATOM 3969 N N . LYS B 1 116 ? -6.336 -27.656 -26.453 1 98.12 116 LYS B N 1
ATOM 3970 C CA . LYS B 1 116 ? -5.379 -26.891 -27.25 1 98.12 116 LYS B CA 1
ATOM 3971 C C . LYS B 1 116 ? -5.297 -25.438 -26.797 1 98.12 116 LYS B C 1
ATOM 3973 O O . LYS B 1 116 ? -6.266 -24.906 -26.266 1 98.12 116 LYS B O 1
ATOM 3978 N N . VAL B 1 117 ? -4.09 -24.875 -27.016 1 97.88 117 VAL B N 1
ATOM 3979 C CA . VAL B 1 117 ? -3.93 -23.469 -26.625 1 97.88 117 VAL B CA 1
ATOM 3980 C C . VAL B 1 117 ? -3.338 -22.672 -27.781 1 97.88 117 VAL B C 1
ATOM 3982 O O . VAL B 1 117 ? -2.467 -23.172 -28.5 1 97.88 117 VAL B O 1
ATOM 3985 N N . PHE B 1 118 ? -3.9 -21.469 -28 1 96.94 118 PHE B N 1
ATOM 3986 C CA . PHE B 1 118 ? -3.418 -20.516 -28.984 1 96.94 118 PHE B CA 1
ATOM 3987 C C . PHE B 1 118 ? -3.1 -19.172 -28.328 1 96.94 118 PHE B C 1
ATOM 3989 O O . PHE B 1 118 ? -3.846 -18.703 -27.453 1 96.94 118 PHE B O 1
ATOM 3996 N N . TRP B 1 119 ? -2.049 -18.609 -28.719 1 96.06 119 TRP B N 1
ATOM 3997 C CA . TRP B 1 119 ? -1.651 -17.344 -28.109 1 96.06 119 TRP B CA 1
ATOM 3998 C C . TRP B 1 119 ? -1.783 -16.188 -29.109 1 96.06 119 TRP B C 1
ATOM 4000 O O . TRP B 1 119 ? -1.472 -16.344 -30.297 1 96.06 119 TRP B O 1
ATOM 4010 N N . ASP B 1 120 ? -2.229 -15.055 -28.562 1 95.12 120 ASP B N 1
ATOM 4011 C CA . ASP B 1 120 ? -2.227 -13.844 -29.375 1 95.12 120 ASP B CA 1
ATOM 4012 C C . ASP B 1 120 ? -0.802 -13.414 -29.719 1 95.12 120 ASP B C 1
ATOM 4014 O O . ASP B 1 120 ? 0.13 -13.664 -28.953 1 95.12 120 ASP B O 1
ATOM 4018 N N . GLU B 1 121 ? -0.665 -12.719 -30.812 1 92.94 121 GLU B N 1
ATOM 4019 C CA . GLU B 1 121 ? 0.65 -12.25 -31.25 1 92.94 121 GLU B CA 1
ATOM 4020 C C . GLU B 1 121 ? 1.122 -11.07 -30.406 1 92.94 121 GLU B C 1
ATOM 4022 O O . GLU B 1 121 ? 2.314 -10.938 -30.109 1 92.94 121 GLU B O 1
ATOM 4027 N N . ASP B 1 122 ? 0.217 -10.32 -29.984 1 93.62 122 ASP B N 1
ATOM 4028 C CA . ASP B 1 122 ? 0.554 -9.094 -29.281 1 93.62 122 ASP B CA 1
ATOM 4029 C C . ASP B 1 122 ? 0.969 -9.398 -27.828 1 93.62 122 ASP B C 1
ATOM 4031 O O . ASP B 1 122 ? 0.307 -10.172 -27.141 1 93.62 122 ASP B O 1
ATOM 4035 N N . VAL B 1 123 ? 2.094 -8.914 -27.422 1 95.06 123 VAL B N 1
ATOM 4036 C CA . VAL B 1 123 ? 2.553 -8.898 -26.031 1 95.06 123 VAL B CA 1
ATOM 4037 C C . VAL B 1 123 ? 2.402 -7.496 -25.453 1 95.06 123 VAL B C 1
ATOM 4039 O O . VAL B 1 123 ? 2.914 -6.523 -26.016 1 95.06 123 VAL B O 1
ATOM 4042 N N . ILE B 1 124 ? 1.703 -7.398 -24.406 1 97.19 124 ILE B N 1
ATOM 4043 C CA . ILE B 1 124 ? 1.343 -6.102 -23.828 1 97.19 124 ILE B CA 1
ATOM 4044 C C . ILE B 1 124 ? 2.271 -5.77 -22.672 1 97.19 124 ILE B C 1
ATOM 4046 O O . ILE B 1 124 ? 2.443 -6.582 -21.75 1 97.19 124 ILE B O 1
ATOM 4050 N N . SER B 1 125 ? 2.814 -4.586 -22.703 1 97.19 125 SER B N 1
ATOM 4051 C CA . SER B 1 125 ? 3.643 -4.102 -21.594 1 97.19 125 SER B CA 1
ATOM 4052 C C . SER B 1 125 ? 2.797 -3.408 -20.531 1 97.19 125 SER B C 1
ATOM 4054 O O . SER B 1 125 ? 2.066 -2.461 -20.844 1 97.19 125 SER B O 1
ATOM 4056 N N . ILE B 1 126 ? 2.84 -3.941 -19.344 1 97.88 126 ILE B N 1
ATOM 4057 C CA . ILE B 1 126 ? 2.195 -3.342 -18.188 1 97.88 126 ILE B CA 1
ATOM 4058 C C . ILE B 1 126 ? 3.244 -2.678 -17.297 1 97.88 126 ILE B C 1
ATOM 4060 O O . ILE B 1 126 ? 4.188 -3.332 -16.844 1 97.88 126 ILE B O 1
ATOM 4064 N N . THR B 1 127 ? 3.059 -1.328 -16.969 1 98.25 127 THR B N 1
ATOM 4065 C CA . THR B 1 127 ? 4.164 -0.592 -16.375 1 98.25 127 THR B CA 1
ATOM 4066 C C . THR B 1 127 ? 3.727 0.074 -15.07 1 98.25 127 THR B C 1
ATOM 4068 O O . THR B 1 127 ? 2.531 0.269 -14.836 1 98.25 127 THR B O 1
ATOM 4071 N N . SER B 1 128 ? 4.645 0.32 -14.219 1 98.56 128 SER B N 1
ATOM 4072 C CA . SER B 1 128 ? 4.512 1.136 -13.016 1 98.56 128 SER B CA 1
ATOM 4073 C C . SER B 1 128 ? 5.816 1.849 -12.688 1 98.56 128 SER B C 1
ATOM 4075 O O . SER B 1 128 ? 6.898 1.381 -13.055 1 98.56 128 SER B O 1
ATOM 4077 N N . ASP B 1 129 ? 5.73 2.953 -12.039 1 98.12 129 ASP B N 1
ATOM 4078 C CA . ASP B 1 129 ? 6.941 3.664 -11.633 1 98.12 129 ASP B CA 1
ATOM 4079 C C . ASP B 1 129 ? 7.258 3.41 -10.164 1 98.12 129 ASP B C 1
ATOM 4081 O O . ASP B 1 129 ? 8.188 4.008 -9.609 1 98.12 129 ASP B O 1
ATOM 4085 N N . ILE B 1 130 ? 6.48 2.559 -9.5 1 98.69 130 ILE B N 1
ATOM 4086 C CA . ILE B 1 130 ? 6.707 2.244 -8.094 1 98.69 130 ILE B CA 1
ATOM 4087 C C . ILE B 1 130 ? 7.68 1.073 -7.977 1 98.69 130 ILE B C 1
ATOM 4089 O O . ILE B 1 130 ? 7.555 0.08 -8.695 1 98.69 130 ILE B O 1
ATOM 4093 N N . SER B 1 131 ? 8.672 1.235 -7.102 1 98.31 131 SER B N 1
ATOM 4094 C CA . SER B 1 131 ? 9.672 0.182 -6.926 1 98.31 131 SER B CA 1
ATOM 4095 C C . SER B 1 131 ? 10.133 0.099 -5.477 1 98.31 131 SER B C 1
ATOM 4097 O O . SER B 1 131 ? 9.852 0.994 -4.676 1 98.31 131 SER B O 1
ATOM 4099 N N . ALA B 1 132 ? 10.711 -0.958 -5.102 1 98.25 132 ALA B N 1
ATOM 4100 C CA . ALA B 1 132 ? 11.414 -1.184 -3.844 1 98.25 132 ALA B CA 1
ATOM 4101 C C . ALA B 1 132 ? 12.82 -1.718 -4.094 1 98.25 132 ALA B C 1
ATOM 4103 O O . ALA B 1 132 ? 12.992 -2.742 -4.758 1 98.25 132 ALA B O 1
ATOM 4104 N N . GLY B 1 133 ? 13.789 -1.021 -3.623 1 96.56 133 GLY B N 1
ATOM 4105 C CA . GLY B 1 133 ? 15.164 -1.433 -3.82 1 96.56 133 GLY B CA 1
ATOM 4106 C C . GLY B 1 133 ? 15.594 -1.416 -5.277 1 96.56 133 GLY B C 1
ATOM 4107 O O . GLY B 1 133 ? 16.438 -2.211 -5.691 1 96.56 133 GLY B O 1
ATOM 4108 N N . GLY B 1 134 ? 14.922 -0.675 -6.012 1 96.06 134 GLY B N 1
ATOM 4109 C CA . GLY B 1 134 ? 15.297 -0.534 -7.41 1 96.06 134 GLY B CA 1
ATOM 4110 C C . GLY B 1 134 ? 14.648 -1.574 -8.305 1 96.06 134 GLY B C 1
ATOM 4111 O O . GLY B 1 134 ? 15.039 -1.734 -9.461 1 96.06 134 GLY B O 1
ATOM 4112 N N . ARG B 1 135 ? 13.695 -2.281 -7.773 1 97.56 135 ARG B N 1
ATOM 4113 C CA . ARG B 1 135 ? 13.008 -3.312 -8.539 1 97.56 135 ARG B CA 1
ATOM 4114 C C . ARG B 1 135 ? 11.492 -3.154 -8.43 1 97.56 135 ARG B C 1
ATOM 4116 O O . ARG B 1 135 ? 10.984 -2.635 -7.438 1 97.56 135 ARG B O 1
ATOM 4123 N N . GLY B 1 136 ? 10.828 -3.525 -9.531 1 98.25 136 GLY B N 1
ATOM 4124 C CA . GLY B 1 136 ? 9.375 -3.426 -9.562 1 98.25 136 GLY B CA 1
ATOM 4125 C C . GLY B 1 136 ? 8.758 -4.156 -10.742 1 98.25 136 GLY B C 1
ATOM 4126 O O . GLY B 1 136 ? 9.461 -4.559 -11.672 1 98.25 136 GLY B O 1
ATOM 4127 N N . MET B 1 137 ? 7.488 -4.418 -10.625 1 98.62 137 MET B N 1
ATOM 4128 C CA . MET B 1 137 ? 6.656 -5.043 -11.648 1 98.62 137 MET B CA 1
ATOM 4129 C C . MET B 1 137 ? 7.113 -6.473 -11.922 1 98.62 137 MET B C 1
ATOM 4131 O O . MET B 1 137 ? 7.102 -6.922 -13.07 1 98.62 137 MET B O 1
ATOM 4135 N N . GLU B 1 138 ? 7.637 -7.129 -10.93 1 98.06 138 GLU B N 1
ATOM 4136 C CA . GLU B 1 138 ? 7.852 -8.57 -10.977 1 98.06 138 GLU B CA 1
ATOM 4137 C C . GLU B 1 138 ? 6.609 -9.328 -10.516 1 98.06 138 GLU B C 1
ATOM 4139 O O . GLU B 1 138 ? 6.535 -9.766 -9.367 1 98.06 138 GLU B O 1
ATOM 4144 N N . LEU B 1 139 ? 5.688 -9.5 -11.422 1 98.56 139 LEU B N 1
ATOM 4145 C CA . LEU B 1 139 ? 4.332 -9.93 -11.094 1 98.56 139 LEU B CA 1
ATOM 4146 C C . LEU B 1 139 ? 4.242 -11.453 -11.031 1 98.56 139 LEU B C 1
ATOM 4148 O O . LEU B 1 139 ? 4.77 -12.141 -11.906 1 98.56 139 LEU B O 1
ATOM 4152 N N . SER B 1 140 ? 3.541 -11.984 -10 1 97.75 140 SER B N 1
ATOM 4153 C CA . SER B 1 140 ? 3.715 -13.383 -9.633 1 97.75 140 SER B CA 1
ATOM 4154 C C . SER B 1 140 ? 2.447 -14.188 -9.914 1 97.75 140 SER B C 1
ATOM 4156 O O . SER B 1 140 ? 2.48 -15.422 -9.945 1 97.75 140 SER B O 1
ATOM 4158 N N . ASP B 1 141 ? 1.285 -13.617 -10.062 1 98.38 141 ASP B N 1
ATOM 4159 C CA . ASP B 1 141 ? 0.036 -14.352 -10.234 1 98.38 141 ASP B CA 1
ATOM 4160 C C . ASP B 1 141 ? -1.09 -13.422 -10.688 1 98.38 141 ASP B C 1
ATOM 4162 O O . ASP B 1 141 ? -0.92 -12.203 -10.719 1 98.38 141 ASP B O 1
ATOM 4166 N N . LEU B 1 142 ? -2.17 -14.062 -11.148 1 98.75 142 LEU B N 1
ATOM 4167 C CA . LEU B 1 142 ? -3.377 -13.359 -11.562 1 98.75 142 LEU B CA 1
ATOM 4168 C C . LEU B 1 142 ? -4.617 -13.992 -10.938 1 98.75 142 LEU B C 1
ATOM 4170 O O . LEU B 1 142 ? -4.707 -15.211 -10.812 1 98.75 142 LEU B O 1
ATOM 4174 N N . LYS B 1 143 ? -5.543 -13.141 -10.586 1 98.69 143 LYS B N 1
ATOM 4175 C CA . LYS B 1 143 ? -6.805 -13.641 -10.055 1 98.69 143 LYS B CA 1
ATOM 4176 C C . LYS B 1 143 ? -7.922 -12.617 -10.234 1 98.69 143 LYS B C 1
ATOM 4178 O O . LYS B 1 143 ? -7.695 -11.414 -10.086 1 98.69 143 LYS B O 1
ATOM 4183 N N . VAL B 1 144 ? -9.078 -13.117 -10.633 1 98.44 144 VAL B N 1
ATOM 4184 C CA . VAL B 1 144 ? -10.25 -12.25 -10.656 1 98.44 144 VAL B CA 1
ATOM 4185 C C . VAL B 1 144 ? -10.82 -12.109 -9.25 1 98.44 144 VAL B C 1
ATOM 4187 O O . VAL B 1 144 ? -11.148 -13.109 -8.602 1 98.44 144 VAL B O 1
ATOM 4190 N N . PHE B 1 145 ? -10.914 -10.922 -8.727 1 98.44 145 PHE B N 1
ATOM 4191 C CA . PHE B 1 145 ? -11.398 -10.594 -7.391 1 98.44 145 PHE B CA 1
ATOM 4192 C C . PHE B 1 145 ? -12.203 -9.305 -7.402 1 98.44 145 PHE B C 1
ATOM 4194 O O . PHE B 1 145 ? -11.727 -8.273 -7.875 1 98.44 145 PHE B O 1
ATOM 4201 N N . ASP B 1 146 ? -13.398 -9.367 -6.898 1 97.75 146 ASP B N 1
ATOM 4202 C CA . ASP B 1 146 ? -14.266 -8.195 -6.773 1 97.75 146 ASP B CA 1
ATOM 4203 C C . ASP B 1 146 ? -14.438 -7.492 -8.117 1 97.75 146 ASP B C 1
ATOM 4205 O O . ASP B 1 146 ? -14.352 -6.266 -8.203 1 97.75 146 ASP B O 1
ATOM 4209 N N . GLY B 1 147 ? -14.562 -8.305 -9.117 1 97.25 147 GLY B N 1
ATOM 4210 C CA . GLY B 1 147 ? -14.828 -7.816 -10.461 1 97.25 147 GLY B CA 1
ATOM 4211 C C . GLY B 1 147 ? -13.602 -7.27 -11.156 1 97.25 147 GLY B C 1
ATOM 4212 O O . GLY B 1 147 ? -13.703 -6.625 -12.203 1 97.25 147 GLY B O 1
ATOM 4213 N N . ASN B 1 148 ? -12.422 -7.473 -10.594 1 98.06 148 ASN B N 1
ATOM 4214 C CA . ASN B 1 148 ? -11.18 -6.957 -11.156 1 98.06 148 ASN B CA 1
ATOM 4215 C C . ASN B 1 148 ? -10.156 -8.07 -11.375 1 98.06 148 ASN B C 1
ATOM 4217 O O . ASN B 1 148 ? -10.156 -9.07 -10.648 1 98.06 148 ASN B O 1
ATOM 4221 N N . LEU B 1 149 ? -9.359 -7.93 -12.453 1 98.62 149 LEU B N 1
ATOM 4222 C CA . LEU B 1 149 ? -8.156 -8.742 -12.562 1 98.62 149 LEU B CA 1
ATOM 4223 C C . LEU B 1 149 ? -7.043 -8.188 -11.672 1 98.62 149 LEU B C 1
ATOM 4225 O O . LEU B 1 149 ? -6.637 -7.031 -11.828 1 98.62 149 LEU B O 1
ATOM 4229 N N . VAL B 1 150 ? -6.609 -8.992 -10.727 1 98.81 150 VAL B N 1
ATOM 4230 C CA . VAL B 1 150 ? -5.652 -8.539 -9.727 1 98.81 150 VAL B CA 1
ATOM 4231 C C . VAL B 1 150 ? -4.344 -9.312 -9.867 1 98.81 150 VAL B C 1
ATOM 4233 O O . VAL B 1 150 ? -4.348 -10.477 -10.258 1 98.81 150 VAL B O 1
ATOM 4236 N N . THR B 1 151 ? -3.25 -8.633 -9.625 1 98.88 151 THR B N 1
ATOM 4237 C CA . THR B 1 151 ? -1.929 -9.25 -9.586 1 98.88 151 THR B CA 1
ATOM 4238 C C . THR B 1 151 ? -1.124 -8.727 -8.398 1 98.88 151 THR B C 1
ATOM 4240 O O . THR B 1 151 ? -1.562 -7.809 -7.703 1 98.88 151 THR B O 1
ATOM 4243 N N . ILE B 1 152 ? 0.023 -9.367 -8.086 1 98.81 152 ILE B N 1
ATOM 4244 C CA . ILE B 1 152 ? 0.866 -8.984 -6.953 1 98.81 152 ILE B CA 1
ATOM 4245 C C . ILE B 1 152 ? 2.316 -8.859 -7.414 1 98.81 152 ILE B C 1
ATOM 4247 O O . ILE B 1 152 ? 2.795 -9.664 -8.211 1 98.81 152 ILE B O 1
ATOM 4251 N N . ASP B 1 153 ? 2.945 -7.781 -7.055 1 98.75 153 ASP B N 1
ATOM 4252 C CA . ASP B 1 153 ? 4.375 -7.566 -7.27 1 98.75 153 ASP B CA 1
ATOM 4253 C C . ASP B 1 153 ? 5.195 -8.148 -6.121 1 98.75 153 ASP B C 1
ATOM 4255 O O . ASP B 1 153 ? 5.098 -7.684 -4.984 1 98.75 153 ASP B O 1
ATOM 4259 N N . ASP B 1 154 ? 6.059 -9.094 -6.383 1 97.75 154 ASP B N 1
ATOM 4260 C CA . ASP B 1 154 ? 6.742 -9.812 -5.316 1 97.75 154 ASP B CA 1
ATOM 4261 C C . ASP B 1 154 ? 7.945 -9.031 -4.805 1 97.75 154 ASP B C 1
ATOM 4263 O O . ASP B 1 154 ? 8.672 -9.492 -3.92 1 97.75 154 ASP B O 1
ATOM 4267 N N . ARG B 1 155 ? 8.156 -7.816 -5.301 1 97.94 155 ARG B N 1
ATOM 4268 C CA . ARG B 1 155 ? 9.242 -6.965 -4.82 1 97.94 155 ARG B CA 1
ATOM 4269 C C . ARG B 1 155 ? 8.711 -5.84 -3.943 1 97.94 155 ARG B C 1
ATOM 4271 O O . ARG B 1 155 ? 9.234 -5.59 -2.855 1 97.94 155 ARG B O 1
ATOM 4278 N N . THR B 1 156 ? 7.688 -5.238 -4.402 1 98.44 156 THR B N 1
ATOM 4279 C CA . THR B 1 156 ? 7.156 -4.098 -3.67 1 98.44 156 THR B CA 1
ATOM 4280 C C . THR B 1 156 ? 6.113 -4.543 -2.646 1 98.44 156 THR B C 1
ATOM 4282 O O . THR B 1 156 ? 5.855 -3.84 -1.668 1 98.44 156 THR B O 1
ATOM 4285 N N . GLY B 1 157 ? 5.5 -5.676 -2.891 1 98.69 157 GLY B N 1
ATOM 4286 C CA . GLY B 1 157 ? 4.383 -6.09 -2.057 1 98.69 157 GLY B CA 1
ATOM 4287 C C . GLY B 1 157 ? 3.078 -5.406 -2.42 1 98.69 157 GLY B C 1
ATOM 4288 O O . GLY B 1 157 ? 2.109 -5.457 -1.66 1 98.69 157 GLY B O 1
ATOM 4289 N N . LEU B 1 158 ? 3.035 -4.781 -3.578 1 98.81 158 LEU B N 1
ATOM 4290 C CA . LEU B 1 158 ? 1.854 -4.027 -3.982 1 98.81 158 LEU B CA 1
ATOM 4291 C C . LEU B 1 158 ? 0.938 -4.879 -4.855 1 98.81 158 LEU B C 1
ATOM 4293 O O . LEU B 1 158 ? 1.405 -5.559 -5.777 1 98.81 158 LEU B O 1
ATOM 4297 N N . LEU B 1 159 ? -0.351 -4.871 -4.539 1 98.88 159 LEU B N 1
ATOM 4298 C CA . LEU B 1 159 ? -1.384 -5.402 -5.422 1 98.88 159 LEU B CA 1
ATOM 4299 C C . LEU B 1 159 ? -1.79 -4.371 -6.469 1 98.88 159 LEU B C 1
ATOM 4301 O O . LEU B 1 159 ? -1.942 -3.189 -6.152 1 98.88 159 LEU B O 1
ATOM 4305 N N . TYR B 1 160 ? -1.951 -4.863 -7.688 1 98.88 160 TYR B N 1
ATOM 4306 C CA . TYR B 1 160 ? -2.441 -4.027 -8.781 1 98.88 160 TYR B CA 1
ATOM 4307 C C . TYR B 1 160 ? -3.744 -4.582 -9.344 1 98.88 160 TYR B C 1
ATOM 4309 O O . TYR B 1 160 ? -3.922 -5.797 -9.438 1 98.88 160 TYR B O 1
ATOM 4317 N N . LYS B 1 161 ? -4.613 -3.719 -9.68 1 98.62 161 LYS B N 1
ATOM 4318 C CA . LYS B 1 161 ? -5.707 -4.047 -10.586 1 98.62 161 LYS B CA 1
ATOM 4319 C C . LYS B 1 161 ? -5.324 -3.768 -12.031 1 98.62 161 LYS B C 1
ATOM 4321 O O . LYS B 1 161 ? -4.809 -2.691 -12.352 1 98.62 161 LYS B O 1
ATOM 4326 N N . ILE B 1 162 ? -5.508 -4.734 -12.82 1 98.44 162 ILE B N 1
ATOM 4327 C CA . ILE B 1 162 ? -5.207 -4.566 -14.234 1 98.44 162 ILE B CA 1
ATOM 4328 C C . ILE B 1 162 ? -6.488 -4.238 -15 1 98.44 162 ILE B C 1
ATOM 4330 O O . ILE B 1 162 ? -7.41 -5.055 -15.055 1 98.44 162 ILE B O 1
ATOM 4334 N N . LYS B 1 163 ? -6.555 -3.082 -15.555 1 96.69 163 LYS B N 1
ATOM 4335 C CA . LYS B 1 163 ? -7.672 -2.615 -16.375 1 96.69 163 LYS B CA 1
ATOM 4336 C C . LYS B 1 163 ? -7.18 -1.926 -17.641 1 96.69 163 LYS B C 1
ATOM 4338 O O . LYS B 1 163 ? -6.328 -1.036 -17.578 1 96.69 163 LYS B O 1
ATOM 4343 N N . LYS B 1 164 ? -7.641 -2.375 -18.781 1 95.25 164 LYS B N 1
ATOM 4344 C CA . LYS B 1 164 ? -7.266 -1.798 -20.062 1 95.25 164 LYS B CA 1
ATOM 4345 C C . LYS B 1 164 ? -5.75 -1.76 -20.234 1 95.25 164 LYS B C 1
ATOM 4347 O O . LYS B 1 164 ? -5.188 -0.728 -20.594 1 95.25 164 LYS B O 1
ATOM 4352 N N . ASN B 1 165 ? -5.121 -2.775 -19.812 1 94.5 165 ASN B N 1
ATOM 4353 C CA . ASN B 1 165 ? -3.691 -3.006 -19.984 1 94.5 165 ASN B CA 1
ATOM 4354 C C . ASN B 1 165 ? -2.859 -2.018 -19.172 1 94.5 165 ASN B C 1
ATOM 4356 O O . ASN B 1 165 ? -1.755 -1.652 -19.578 1 94.5 165 ASN B O 1
ATOM 4360 N N . LYS B 1 166 ? -3.439 -1.51 -18.141 1 98.12 166 LYS B N 1
ATOM 4361 C CA . LYS B 1 166 ? -2.723 -0.662 -17.188 1 98.12 166 LYS B CA 1
ATOM 4362 C C . LYS B 1 166 ? -2.793 -1.236 -15.773 1 98.12 166 LYS B C 1
ATOM 4364 O O . LYS B 1 166 ? -3.773 -1.891 -15.414 1 98.12 166 LYS B O 1
ATOM 4369 N N . ALA B 1 167 ? -1.758 -0.969 -15.07 1 98.5 167 ALA B N 1
ATOM 4370 C CA . ALA B 1 167 ? -1.694 -1.45 -13.688 1 98.5 167 ALA B CA 1
ATOM 4371 C C . ALA B 1 167 ? -2.053 -0.342 -12.703 1 98.5 167 ALA B C 1
ATOM 4373 O O . ALA B 1 167 ? -1.301 0.623 -12.547 1 98.5 167 ALA B O 1
ATOM 4374 N N . TYR B 1 168 ? -3.174 -0.494 -12.07 1 98.69 168 TYR B N 1
ATOM 4375 C CA . TYR B 1 168 ? -3.615 0.437 -11.031 1 98.69 168 TYR B CA 1
ATOM 4376 C C . TYR B 1 168 ? -3.227 -0.064 -9.648 1 98.69 168 TYR B C 1
ATOM 4378 O O . TYR B 1 168 ? -3.752 -1.076 -9.18 1 98.69 168 TYR B O 1
ATOM 4386 N N . PRO B 1 169 ? -2.254 0.681 -8.984 1 98.81 169 PRO B N 1
ATOM 4387 C CA . PRO B 1 169 ? -1.889 0.216 -7.648 1 98.81 169 PRO B CA 1
ATOM 4388 C C . PRO B 1 169 ? -3.053 0.285 -6.66 1 98.81 169 PRO B C 1
ATOM 4390 O O . PRO B 1 169 ? -3.848 1.227 -6.707 1 98.81 169 PRO B O 1
ATOM 4393 N N . TRP B 1 170 ? -3.176 -0.725 -5.703 1 98.5 170 TRP B N 1
ATOM 4394 C CA . TRP B 1 170 ? -4.383 -0.828 -4.887 1 98.5 170 TRP B CA 1
ATOM 4395 C C . TRP B 1 170 ? -4.031 -0.995 -3.412 1 98.5 170 TRP B C 1
ATOM 4397 O O . TRP B 1 170 ? -4.078 -0.032 -2.645 1 98.5 170 TRP B O 1
ATOM 4407 N N . VAL B 1 171 ? -3.484 -2.123 -3.041 1 98.75 171 VAL B N 1
ATOM 4408 C CA . VAL B 1 171 ? -3.221 -2.416 -1.636 1 98.75 171 VAL B CA 1
ATOM 4409 C C . VAL B 1 171 ? -1.752 -2.791 -1.453 1 98.75 171 VAL B C 1
ATOM 4411 O O . VAL B 1 171 ? -1.196 -3.553 -2.248 1 98.75 171 VAL B O 1
ATOM 4414 N N . PHE B 1 172 ? -1.138 -2.217 -0.445 1 98.88 172 PHE B N 1
ATOM 4415 C CA . PHE B 1 172 ? 0.2 -2.633 -0.04 1 98.88 172 PHE B CA 1
ATOM 4416 C C . PHE B 1 172 ? 0.129 -3.744 1 1 98.88 172 PHE B C 1
ATOM 4418 O O . PHE B 1 172 ? -0.621 -3.645 1.974 1 98.88 172 PHE B O 1
ATOM 4425 N N . LEU B 1 173 ? 0.883 -4.766 0.793 1 98.88 173 LEU B N 1
ATOM 4426 C CA . LEU B 1 173 ? 0.952 -5.875 1.735 1 98.88 173 LEU B CA 1
ATOM 4427 C C . LEU B 1 173 ? 2.324 -5.941 2.398 1 98.88 173 LEU B C 1
ATOM 4429 O O . LEU B 1 173 ? 3.328 -6.203 1.733 1 98.88 173 LEU B O 1
ATOM 4433 N N . ASN B 1 174 ? 2.33 -5.766 3.682 1 98.69 174 ASN B N 1
ATOM 4434 C CA . ASN B 1 174 ? 3.568 -5.844 4.453 1 98.69 174 ASN B CA 1
ATOM 4435 C C . ASN B 1 174 ? 4.008 -7.289 4.664 1 98.69 174 ASN B C 1
ATOM 4437 O O . ASN B 1 174 ? 3.17 -8.188 4.773 1 98.69 174 ASN B O 1
ATOM 4441 N N . ASP B 1 175 ? 5.285 -7.539 4.77 1 98.5 175 ASP B N 1
ATOM 4442 C CA . ASP B 1 175 ? 5.832 -8.875 4.98 1 98.5 175 ASP B CA 1
ATOM 4443 C C . ASP B 1 175 ? 5.598 -9.344 6.414 1 98.5 175 ASP B C 1
ATOM 4445 O O . ASP B 1 175 ? 5.273 -8.539 7.289 1 98.5 175 ASP B O 1
ATOM 4449 N N . GLY B 1 176 ? 5.664 -10.641 6.621 1 98.25 176 GLY B N 1
ATOM 4450 C CA . GLY B 1 176 ? 5.57 -11.219 7.953 1 98.25 176 GLY B CA 1
ATOM 4451 C C . GLY B 1 176 ? 4.266 -10.891 8.656 1 98.25 176 GLY B C 1
ATOM 4452 O O . GLY B 1 176 ? 3.191 -11 8.055 1 98.25 176 GLY B O 1
ATOM 4453 N N . SER B 1 177 ? 4.379 -10.516 9.93 1 97.81 177 SER B N 1
ATOM 4454 C CA . SER B 1 177 ? 3.207 -10.266 10.766 1 97.81 177 SER B CA 1
ATOM 4455 C C . SER B 1 177 ? 2.686 -8.844 10.586 1 97.81 177 SER B C 1
ATOM 4457 O O . SER B 1 177 ? 1.847 -8.383 11.367 1 97.81 177 SER B O 1
ATOM 4459 N N . GLY B 1 178 ? 3.191 -8.164 9.625 1 97 178 GLY B N 1
ATOM 4460 C CA . GLY B 1 178 ? 2.713 -6.812 9.367 1 97 178 GLY B CA 1
ATOM 4461 C C . GLY B 1 178 ? 3.592 -5.738 9.984 1 97 178 GLY B C 1
ATOM 4462 O O . GLY B 1 178 ? 3.242 -4.559 9.961 1 97 178 GLY B O 1
ATOM 4463 N N . ASP B 1 179 ? 4.715 -6.066 10.523 1 96.12 179 ASP B N 1
ATOM 4464 C CA . ASP B 1 179 ? 5.609 -5.129 11.195 1 96.12 179 ASP B CA 1
ATOM 4465 C C . ASP B 1 179 ? 7.047 -5.293 10.703 1 96.12 179 ASP B C 1
ATOM 4467 O O . ASP B 1 179 ? 7.973 -5.426 11.508 1 96.12 179 ASP B O 1
ATOM 4471 N N . THR B 1 180 ? 7.195 -5.281 9.414 1 97.88 180 THR B N 1
ATOM 4472 C CA . THR B 1 180 ? 8.5 -5.34 8.766 1 97.88 180 THR B CA 1
ATOM 4473 C C . THR B 1 180 ? 8.742 -4.09 7.926 1 97.88 180 THR B C 1
ATOM 4475 O O . THR B 1 180 ? 7.836 -3.281 7.73 1 97.88 180 THR B O 1
ATOM 4478 N N . LEU B 1 181 ? 9.969 -3.936 7.492 1 97.88 181 LEU B N 1
ATOM 4479 C CA . LEU B 1 181 ? 10.352 -2.719 6.781 1 97.88 181 LEU B CA 1
ATOM 4480 C C . LEU B 1 181 ? 10.164 -2.883 5.277 1 97.88 181 LEU B C 1
ATOM 4482 O O . LEU B 1 181 ? 10.523 -1.993 4.504 1 97.88 181 LEU B O 1
ATOM 4486 N N . LYS B 1 182 ? 9.586 -4.016 4.848 1 97.62 182 LYS B N 1
ATOM 4487 C CA . LYS B 1 182 ? 9.445 -4.312 3.428 1 97.62 182 LYS B CA 1
ATOM 4488 C C . LYS B 1 182 ? 8.086 -4.949 3.135 1 97.62 182 LYS B C 1
ATOM 4490 O O . LYS B 1 182 ? 7.371 -5.348 4.055 1 97.62 182 LYS B O 1
ATOM 4495 N N . GLY B 1 183 ? 7.73 -4.992 1.858 1 98.5 183 GLY B N 1
ATOM 4496 C CA . GLY B 1 183 ? 6.527 -5.684 1.427 1 98.5 183 GLY B CA 1
ATOM 4497 C C . GLY B 1 183 ? 6.707 -7.188 1.326 1 98.5 183 GLY B C 1
ATOM 4498 O O . GLY B 1 183 ? 7.836 -7.684 1.321 1 98.5 183 GLY B O 1
ATOM 4499 N N . ILE B 1 184 ? 5.637 -7.824 1.23 1 98.69 184 ILE B N 1
ATOM 4500 C CA . ILE B 1 184 ? 5.629 -9.281 1.101 1 98.69 184 ILE B CA 1
ATOM 4501 C C . ILE B 1 184 ? 6.211 -9.68 -0.255 1 98.69 184 ILE B C 1
ATOM 4503 O O . ILE B 1 184 ? 5.984 -9 -1.259 1 98.69 184 ILE B O 1
ATOM 4507 N N . LYS B 1 185 ? 6.961 -10.734 -0.217 1 98.25 185 LYS B N 1
ATOM 4508 C CA . LYS B 1 185 ? 7.254 -11.422 -1.473 1 98.25 185 LYS B CA 1
ATOM 4509 C C . LYS B 1 185 ? 6.078 -12.297 -1.904 1 98.25 185 LYS B C 1
ATOM 4511 O O . LYS B 1 185 ? 6.125 -13.523 -1.761 1 98.25 185 LYS B O 1
ATOM 4516 N N . GLY B 1 186 ? 4.996 -11.695 -2.424 1 98.56 186 GLY B N 1
ATOM 4517 C CA . GLY B 1 186 ? 3.789 -12.414 -2.805 1 98.56 186 GLY B CA 1
ATOM 4518 C C . GLY B 1 186 ? 3.965 -13.258 -4.051 1 98.56 186 GLY B C 1
ATOM 4519 O O . GLY B 1 186 ? 4.328 -12.75 -5.109 1 98.56 186 GLY B O 1
ATOM 4520 N N . GLU B 1 187 ? 3.666 -14.562 -3.936 1 98.56 187 GLU B N 1
ATOM 4521 C CA . GLU B 1 187 ? 3.943 -15.5 -5.016 1 98.56 187 GLU B CA 1
ATOM 4522 C C . GLU B 1 187 ? 2.65 -16.062 -5.605 1 98.56 187 GLU B C 1
ATOM 4524 O O . GLU B 1 187 ? 2.631 -16.516 -6.754 1 98.56 187 GLU B O 1
ATOM 4529 N N . TRP B 1 188 ? 1.607 -16.047 -4.828 1 98.81 188 TRP B N 1
ATOM 4530 C CA . TRP B 1 188 ? 0.347 -16.625 -5.297 1 98.81 188 TRP B CA 1
ATOM 4531 C C . TRP B 1 188 ? -0.841 -15.867 -4.707 1 98.81 188 TRP B C 1
ATOM 4533 O O . TRP B 1 188 ? -0.723 -15.234 -3.656 1 98.81 188 TRP B O 1
ATOM 4543 N N . ILE B 1 189 ? -1.927 -15.891 -5.41 1 98.81 189 ILE B N 1
ATOM 4544 C CA . ILE B 1 189 ? -3.176 -15.258 -5 1 98.81 189 ILE B CA 1
ATOM 4545 C C . ILE B 1 189 ? -4.344 -16.203 -5.25 1 98.81 189 ILE B C 1
ATOM 4547 O O . ILE B 1 189 ? -4.348 -16.953 -6.234 1 98.81 189 ILE B O 1
ATOM 4551 N N . THR B 1 190 ? -5.301 -16.234 -4.383 1 98.81 190 THR B N 1
ATOM 4552 C CA . THR B 1 190 ? -6.555 -16.953 -4.559 1 98.81 190 THR B CA 1
ATOM 4553 C C . THR B 1 190 ? -7.691 -16.25 -3.82 1 98.81 190 THR B C 1
ATOM 4555 O O . THR B 1 190 ? -7.477 -15.234 -3.166 1 98.81 190 THR B O 1
ATOM 4558 N N . VAL B 1 191 ? -8.891 -16.703 -4.078 1 98.62 191 VAL B N 1
ATOM 4559 C CA . VAL B 1 191 ? -10.062 -16.078 -3.457 1 98.62 191 VAL B CA 1
ATOM 4560 C C . VAL B 1 191 ? -10.812 -17.109 -2.621 1 98.62 191 VAL B C 1
ATOM 4562 O O . VAL B 1 191 ? -11.055 -18.234 -3.078 1 98.62 191 VAL B O 1
ATOM 4565 N N . LYS B 1 192 ? -11.078 -16.781 -1.435 1 98.44 192 LYS B N 1
ATOM 4566 C CA . LYS B 1 192 ? -11.906 -17.578 -0.524 1 98.44 192 LYS B CA 1
ATOM 4567 C C . LYS B 1 192 ? -12.828 -16.672 0.293 1 98.44 192 LYS B C 1
ATOM 4569 O O . LYS B 1 192 ? -12.391 -15.68 0.864 1 98.44 192 LYS B O 1
ATOM 4574 N N . ASP B 1 193 ? -14.086 -16.922 0.376 1 97 193 ASP B N 1
ATOM 4575 C CA . ASP B 1 193 ? -15.07 -16.203 1.182 1 97 193 ASP B CA 1
ATOM 4576 C C . ASP B 1 193 ? -15.07 -14.719 0.84 1 97 193 ASP B C 1
ATOM 4578 O O . ASP B 1 193 ? -15.055 -13.867 1.735 1 97 193 ASP B O 1
ATOM 4582 N N . LYS B 1 194 ? -14.945 -14.43 -0.428 1 96.94 194 LYS B N 1
ATOM 4583 C CA . LYS B 1 194 ? -14.992 -13.07 -0.953 1 96.94 194 LYS B CA 1
ATOM 4584 C C . LYS B 1 194 ? -13.828 -12.242 -0.425 1 96.94 194 LYS B C 1
ATOM 4586 O O . LYS B 1 194 ? -13.922 -11.016 -0.327 1 96.94 194 LYS B O 1
ATOM 4591 N N . HIS B 1 195 ? -12.781 -12.93 -0.042 1 98.44 195 HIS B N 1
ATOM 4592 C CA . HIS B 1 195 ? -11.523 -12.289 0.331 1 98.44 195 HIS B CA 1
ATOM 4593 C C . HIS B 1 195 ? -10.367 -12.789 -0.532 1 98.44 195 HIS B C 1
ATOM 4595 O O . HIS B 1 195 ? -10.367 -13.945 -0.96 1 98.44 195 HIS B O 1
ATOM 4601 N N . LEU B 1 196 ? -9.516 -11.891 -0.79 1 98.75 196 LEU B N 1
ATOM 4602 C CA . LEU B 1 196 ? -8.297 -12.25 -1.499 1 98.75 196 LEU B CA 1
ATOM 4603 C C . LEU B 1 196 ? -7.258 -12.82 -0.537 1 98.75 196 LEU B C 1
ATOM 4605 O O . LEU B 1 196 ? -7.031 -12.266 0.54 1 98.75 196 LEU B O 1
ATOM 4609 N N . TYR B 1 197 ? -6.711 -13.961 -0.847 1 98.94 197 TYR B N 1
ATOM 4610 C CA . TYR B 1 197 ? -5.602 -14.562 -0.112 1 98.94 197 TYR B CA 1
ATOM 4611 C C . TYR B 1 197 ? -4.305 -14.461 -0.906 1 98.94 197 TYR B C 1
ATOM 4613 O O . TYR B 1 197 ? -4.266 -14.797 -2.094 1 98.94 197 TYR B O 1
ATOM 4621 N N . VAL B 1 198 ? -3.301 -13.922 -0.275 1 98.94 198 VAL B N 1
ATOM 4622 C CA . VAL B 1 198 ? -1.987 -13.789 -0.9 1 98.94 198 VAL B CA 1
ATOM 4623 C C . VAL B 1 198 ? -0.931 -14.469 -0.026 1 98.94 198 VAL B C 1
ATOM 4625 O O . VAL B 1 198 ? -0.871 -14.227 1.182 1 98.94 198 VAL B O 1
ATOM 4628 N N . GLY B 1 199 ? -0.114 -15.273 -0.612 1 98.81 199 GLY B N 1
ATOM 4629 C CA . GLY B 1 199 ? 0.962 -15.914 0.124 1 98.81 199 GLY B CA 1
ATOM 4630 C C . GLY B 1 199 ? 2.303 -15.836 -0.583 1 98.81 199 GLY B C 1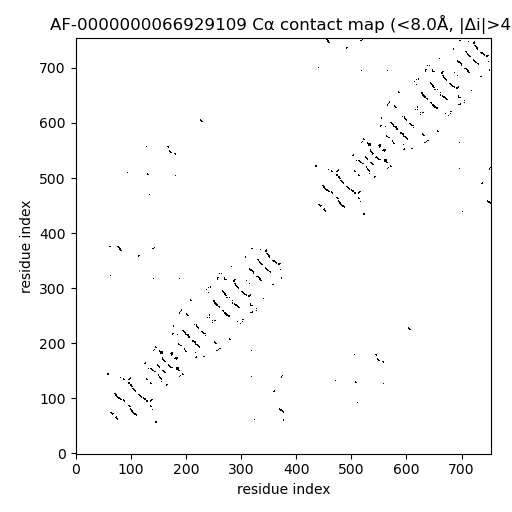
ATOM 4631 O O . GLY B 1 199 ? 2.373 -15.422 -1.741 1 98.81 199 GLY B O 1
ATOM 4632 N N . GLY B 1 200 ? 3.332 -16.141 0.151 1 98.12 200 GLY B N 1
ATOM 4633 C CA . GLY B 1 200 ? 4.691 -16.141 -0.367 1 98.12 200 GLY B CA 1
ATOM 4634 C C . GLY B 1 200 ? 5.246 -17.547 -0.57 1 98.12 200 GLY B C 1
ATOM 4635 O O . GLY B 1 200 ? 4.527 -18.438 -1.02 1 98.12 200 GLY B O 1
ATOM 4636 N N . LEU B 1 201 ? 6.523 -17.719 -0.276 1 97.88 201 LEU B N 1
ATOM 4637 C CA . LEU B 1 201 ? 7.254 -18.953 -0.553 1 97.88 201 LEU B CA 1
ATOM 4638 C C . LEU B 1 201 ? 6.746 -20.094 0.321 1 97.88 201 LEU B C 1
ATOM 4640 O O . LEU B 1 201 ? 6.84 -21.266 -0.062 1 97.88 201 LEU B O 1
ATOM 4644 N N . GLY B 1 202 ? 6.273 -19.766 1.504 1 98.38 202 GLY B N 1
ATOM 4645 C CA . GLY B 1 202 ? 5.73 -20.766 2.396 1 98.38 202 GLY B CA 1
ATOM 4646 C C . GLY B 1 202 ? 6.801 -21.641 3.041 1 98.38 202 GLY B C 1
ATOM 4647 O O . GLY B 1 202 ? 6.535 -22.781 3.428 1 98.38 202 GLY B O 1
ATOM 4648 N N . LYS B 1 203 ? 8.008 -21.156 3.084 1 97.19 203 LYS B N 1
ATOM 4649 C CA . LYS B 1 203 ? 9.109 -21.812 3.785 1 97.19 203 LYS B CA 1
ATOM 4650 C C . LYS B 1 203 ? 9.867 -20.812 4.664 1 97.19 203 LYS B C 1
ATOM 4652 O O . LYS B 1 203 ? 9.656 -19.609 4.57 1 97.19 203 LYS B O 1
ATOM 4657 N N . GLU B 1 204 ? 10.773 -21.344 5.512 1 96.69 204 GLU B N 1
ATOM 4658 C CA . GLU B 1 204 ? 11.617 -20.5 6.348 1 96.69 204 GLU B CA 1
ATOM 4659 C C . GLU B 1 204 ? 12.492 -19.578 5.492 1 96.69 204 GLU B C 1
ATOM 4661 O O . GLU B 1 204 ? 13.016 -20 4.457 1 96.69 204 GLU B O 1
ATOM 4666 N N . TRP B 1 205 ? 12.594 -18.406 5.922 1 95.44 205 TRP B N 1
ATOM 4667 C CA . TRP B 1 205 ? 13.609 -17.531 5.328 1 95.44 205 TRP B CA 1
ATOM 4668 C C . TRP B 1 205 ? 15 -17.906 5.824 1 95.44 205 TRP B C 1
ATOM 4670 O O . TRP B 1 205 ? 15.242 -17.969 7.035 1 95.44 205 TRP B O 1
ATOM 4680 N N . THR B 1 206 ? 15.844 -18.172 4.895 1 91.5 206 THR B N 1
ATOM 4681 C CA . THR B 1 206 ? 17.203 -18.562 5.219 1 91.5 206 THR B CA 1
ATOM 4682 C C . THR B 1 206 ? 18.219 -17.703 4.461 1 91.5 206 THR B C 1
ATOM 4684 O O . THR B 1 206 ? 17.859 -17.062 3.465 1 91.5 206 THR B O 1
ATOM 4687 N N . THR B 1 207 ? 19.391 -17.672 4.961 1 88.06 207 THR B N 1
ATOM 4688 C CA . THR B 1 207 ? 20.484 -17.094 4.176 1 88.06 207 THR B CA 1
ATOM 4689 C C . THR B 1 207 ? 20.812 -17.984 2.979 1 88.06 207 THR B C 1
ATOM 4691 O O . THR B 1 207 ? 20.25 -19.062 2.832 1 88.06 207 THR B O 1
ATOM 4694 N N . THR B 1 208 ? 21.734 -17.5 2.156 1 82.75 208 THR B N 1
ATOM 4695 C CA . THR B 1 208 ? 22.125 -18.266 0.98 1 82.75 208 THR B CA 1
ATOM 4696 C C . THR B 1 208 ? 22.828 -19.562 1.389 1 82.75 208 THR B C 1
ATOM 4698 O O . THR B 1 208 ? 22.906 -20.5 0.593 1 82.75 208 THR B O 1
ATOM 4701 N N . GLU B 1 209 ? 23.281 -19.594 2.666 1 80.88 209 GLU B N 1
ATOM 4702 C CA . GLU B 1 209 ? 23.969 -20.781 3.191 1 80.88 209 GLU B CA 1
ATOM 4703 C C . GLU B 1 209 ? 22.984 -21.703 3.895 1 80.88 209 GLU B C 1
ATOM 4705 O O . GLU B 1 209 ? 23.375 -22.75 4.422 1 80.88 209 GLU B O 1
ATOM 4710 N N . GLY B 1 210 ? 21.719 -21.297 3.967 1 81.81 210 GLY B N 1
ATOM 4711 C CA . GLY B 1 210 ? 20.688 -22.156 4.512 1 81.81 210 GLY B CA 1
ATOM 4712 C C . GLY B 1 210 ? 20.453 -21.953 5.992 1 81.81 210 GLY B C 1
ATOM 4713 O O . GLY B 1 210 ? 19.766 -22.734 6.637 1 81.81 210 GLY B O 1
ATOM 4714 N N . VAL B 1 211 ? 21.016 -20.828 6.555 1 89.38 211 VAL B N 1
ATOM 4715 C CA . VAL B 1 211 ? 20.844 -20.547 7.977 1 89.38 211 VAL B CA 1
ATOM 4716 C C . VAL B 1 211 ? 19.484 -19.891 8.211 1 89.38 211 VAL B C 1
ATOM 4718 O O . VAL B 1 211 ? 19.156 -18.906 7.543 1 89.38 211 VAL B O 1
ATOM 4721 N N . PHE B 1 212 ? 18.734 -20.453 9.227 1 94.56 212 PHE B N 1
ATOM 4722 C CA . PH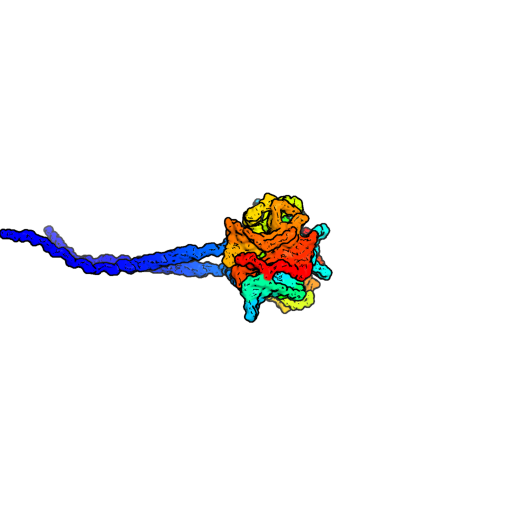E B 1 212 ? 17.406 -19.953 9.547 1 94.56 212 PHE B CA 1
ATOM 4723 C C . PHE B 1 212 ? 17.453 -18.5 9.977 1 94.56 212 PHE B C 1
ATOM 4725 O O . PHE B 1 212 ? 18.312 -18.109 10.781 1 94.56 212 PHE B O 1
ATOM 4732 N N . VAL B 1 213 ? 16.5 -17.594 9.508 1 96.31 213 VAL B N 1
ATOM 4733 C CA . VAL B 1 213 ? 16.422 -16.188 9.906 1 96.31 213 VAL B CA 1
ATOM 4734 C C . VAL B 1 213 ? 15.07 -15.914 10.562 1 96.31 213 VAL B C 1
ATOM 4736 O O . VAL B 1 213 ? 15.008 -15.469 11.711 1 96.31 213 VAL B O 1
ATOM 4739 N N . ASN B 1 214 ? 13.938 -16.203 9.859 1 97.44 214 ASN B N 1
ATOM 4740 C CA . ASN B 1 214 ? 12.602 -15.984 10.398 1 97.44 214 ASN B CA 1
ATOM 4741 C C . ASN B 1 214 ? 11.547 -16.75 9.609 1 97.44 214 ASN B C 1
ATOM 4743 O O . ASN B 1 214 ? 11.867 -17.469 8.664 1 97.44 214 ASN B O 1
ATOM 4747 N N . HIS B 1 215 ? 10.266 -16.656 9.977 1 98.06 215 HIS B N 1
ATOM 4748 C CA . HIS B 1 215 ? 9.156 -17.359 9.328 1 98.06 215 HIS B CA 1
ATOM 4749 C C . HIS B 1 215 ? 8.305 -16.391 8.516 1 98.06 215 HIS B C 1
ATOM 4751 O O . HIS B 1 215 ? 7.168 -16.703 8.156 1 98.06 215 HIS B O 1
ATOM 4757 N N . HIS B 1 216 ? 8.828 -15.227 8.109 1 98.31 216 HIS B N 1
ATOM 4758 C CA . HIS B 1 216 ? 8.023 -14.195 7.469 1 98.31 216 HIS B CA 1
ATOM 4759 C C . HIS B 1 216 ? 7.371 -14.711 6.191 1 98.31 216 HIS B C 1
ATOM 4761 O O . HIS B 1 216 ? 6.191 -14.461 5.941 1 98.31 216 HIS B O 1
ATOM 4767 N N . PRO B 1 217 ? 8.055 -15.57 5.402 1 98.31 217 PRO B N 1
ATOM 4768 C CA . PRO B 1 217 ? 7.449 -16.031 4.152 1 98.31 217 PRO B CA 1
ATOM 4769 C C . PRO B 1 217 ? 6.297 -17.016 4.387 1 98.31 217 PRO B C 1
ATOM 4771 O O . PRO B 1 217 ? 5.672 -17.469 3.43 1 98.31 217 PRO B O 1
ATOM 4774 N N . MET B 1 218 ? 6.031 -17.344 5.656 1 98.69 218 MET B N 1
ATOM 4775 C CA . MET B 1 218 ? 5 -18.328 5.973 1 98.69 218 MET B CA 1
ATOM 4776 C C . MET B 1 218 ? 3.73 -17.641 6.469 1 98.69 218 MET B C 1
ATOM 4778 O O . MET B 1 218 ? 2.791 -18.312 6.902 1 98.69 218 MET B O 1
ATOM 4782 N N . PHE B 1 219 ? 3.709 -16.328 6.402 1 98.81 219 PHE B N 1
ATOM 4783 C CA . PHE B 1 219 ? 2.48 -15.578 6.648 1 98.81 219 PHE B CA 1
ATOM 4784 C C . PHE B 1 219 ? 1.662 -15.453 5.367 1 98.81 219 PHE B C 1
ATOM 4786 O O . PHE B 1 219 ? 2.221 -15.344 4.277 1 98.81 219 PHE B O 1
ATOM 4793 N N . VAL B 1 220 ? 0.341 -15.492 5.523 1 98.88 220 VAL B N 1
ATOM 4794 C CA . VAL B 1 220 ? -0.62 -15.266 4.449 1 98.88 220 VAL B CA 1
ATOM 4795 C C . VAL B 1 220 ? -1.421 -14 4.727 1 98.88 220 VAL B C 1
ATOM 4797 O O . VAL B 1 220 ? -1.777 -13.719 5.875 1 98.88 220 VAL B O 1
ATOM 4800 N N . LYS B 1 221 ? -1.638 -13.219 3.693 1 98.88 221 LYS B N 1
ATOM 4801 C CA . LYS B 1 221 ? -2.418 -11.992 3.801 1 98.88 221 LYS B CA 1
ATOM 4802 C C . LYS B 1 221 ? -3.852 -12.203 3.328 1 98.88 221 LYS B C 1
ATOM 4804 O O . LYS B 1 221 ? -4.082 -12.82 2.285 1 98.88 221 LYS B O 1
ATOM 4809 N N . VAL B 1 222 ? -4.785 -11.812 4.113 1 98.81 222 VAL B N 1
ATOM 4810 C CA . VAL B 1 222 ? -6.199 -11.859 3.756 1 98.81 222 VAL B CA 1
ATOM 4811 C C . VAL B 1 222 ? -6.73 -10.438 3.561 1 98.81 222 VAL B C 1
ATOM 4813 O O . VAL B 1 222 ? -6.672 -9.617 4.477 1 98.81 222 VAL B O 1
ATOM 4816 N N . ILE B 1 223 ? -7.199 -10.133 2.398 1 98.56 223 ILE B N 1
ATOM 4817 C CA . ILE B 1 223 ? -7.566 -8.766 2.023 1 98.56 223 ILE B CA 1
ATOM 4818 C C . ILE B 1 223 ? -9.062 -8.703 1.715 1 98.56 223 ILE B C 1
ATOM 4820 O O . ILE B 1 223 ? -9.578 -9.508 0.931 1 98.56 223 ILE B O 1
ATOM 4824 N N . SER B 1 224 ? -9.758 -7.801 2.277 1 97.38 224 SER B N 1
ATOM 4825 C CA . SER B 1 224 ? -11.156 -7.559 1.964 1 97.38 224 SER B CA 1
ATOM 4826 C C . SER B 1 224 ? -11.305 -6.738 0.686 1 97.38 224 SER B C 1
ATOM 4828 O O . SER B 1 224 ? -10.344 -6.137 0.214 1 97.38 224 SER B O 1
ATOM 4830 N N . PRO B 1 225 ? -12.516 -6.742 0.115 1 96.75 225 PRO B N 1
ATOM 4831 C CA . PRO B 1 225 ? -12.742 -5.926 -1.08 1 96.75 225 PRO B CA 1
ATOM 4832 C C . PRO B 1 225 ? -12.453 -4.445 -0.846 1 96.75 225 PRO B C 1
ATOM 4834 O O . PRO B 1 225 ? -12.07 -3.73 -1.779 1 96.75 225 PRO B O 1
ATOM 4837 N N . SER B 1 226 ? -12.539 -3.98 0.413 1 94.44 226 SER B N 1
ATOM 4838 C CA . SER B 1 226 ? -12.297 -2.576 0.725 1 94.44 226 SER B CA 1
ATOM 4839 C C . SER B 1 226 ? -10.82 -2.316 0.992 1 94.44 226 SER B C 1
ATOM 4841 O O . SER B 1 226 ? -10.414 -1.172 1.203 1 94.44 226 SER B O 1
ATOM 4843 N N . GLY B 1 227 ? -10.055 -3.385 1.069 1 96.31 227 GLY B N 1
ATOM 4844 C CA . GLY B 1 227 ? -8.617 -3.211 1.169 1 96.31 227 GLY B CA 1
ATOM 4845 C C . GLY B 1 227 ? -8.086 -3.426 2.572 1 96.31 227 GLY B C 1
ATOM 4846 O O . GLY B 1 227 ? -6.91 -3.182 2.842 1 96.31 227 GLY B O 1
ATOM 4847 N N . SER B 1 228 ? -8.961 -3.854 3.49 1 96.69 228 SER B N 1
ATOM 4848 C CA . SER B 1 228 ? -8.445 -4.219 4.805 1 96.69 228 SER B CA 1
ATOM 4849 C C . SER B 1 228 ? -7.527 -5.434 4.719 1 96.69 228 SER B C 1
ATOM 4851 O O . SER B 1 228 ? -7.801 -6.371 3.963 1 96.69 228 SER B O 1
ATOM 4853 N N . VAL B 1 229 ? -6.453 -5.453 5.523 1 98.06 229 VAL B N 1
ATOM 4854 C CA . VAL B 1 229 ? -5.473 -6.531 5.449 1 98.06 229 VAL B CA 1
ATOM 4855 C C . VAL B 1 229 ? -5.34 -7.211 6.809 1 98.06 229 VAL B C 1
ATOM 4857 O O . VAL B 1 229 ? -5.148 -6.539 7.828 1 98.06 229 VAL B O 1
ATOM 4860 N N . LYS B 1 230 ? -5.473 -8.461 6.828 1 97.88 230 LYS B N 1
ATOM 4861 C CA . LYS B 1 230 ? -5.148 -9.305 7.98 1 97.88 230 LYS B CA 1
ATOM 4862 C C . LYS B 1 230 ? -3.916 -10.156 7.703 1 97.88 230 LYS B C 1
ATOM 4864 O O . LYS B 1 230 ? -3.793 -10.75 6.629 1 97.88 230 LYS B O 1
ATOM 4869 N N . HIS B 1 231 ? -2.986 -10.156 8.602 1 98.25 231 HIS B N 1
ATOM 4870 C CA . HIS B 1 231 ? -1.802 -11 8.531 1 98.25 231 HIS B CA 1
ATOM 4871 C C . HIS B 1 231 ? -2.01 -12.305 9.297 1 98.25 231 HIS B C 1
ATOM 4873 O O . HIS B 1 231 ? -2.139 -12.297 10.523 1 98.25 231 HIS B O 1
ATOM 4879 N N . VAL B 1 232 ? -1.974 -13.406 8.594 1 98.62 232 VAL B N 1
ATOM 4880 C CA . VAL B 1 232 ? -2.314 -14.68 9.227 1 98.62 232 VAL B CA 1
ATOM 4881 C C . VAL B 1 232 ? -1.088 -15.586 9.25 1 98.62 232 VAL B C 1
ATOM 4883 O O . VAL B 1 232 ? -0.456 -15.812 8.219 1 98.62 232 VAL B O 1
ATOM 4886 N N . ASN B 1 233 ? -0.767 -16.125 10.406 1 98.62 233 ASN B N 1
ATOM 4887 C CA . ASN B 1 233 ? 0.369 -17.031 10.555 1 98.62 233 ASN B CA 1
ATOM 4888 C C . ASN B 1 233 ? 0.029 -18.438 10.086 1 98.62 233 ASN B C 1
ATOM 4890 O O . ASN B 1 233 ? -0.726 -19.156 10.75 1 98.62 233 ASN B O 1
ATOM 4894 N N . TRP B 1 234 ? 0.569 -18.922 8.945 1 98.81 234 TRP B N 1
ATOM 4895 C CA . TRP B 1 234 ? 0.328 -20.25 8.375 1 98.81 234 TRP B CA 1
ATOM 4896 C C . TRP B 1 234 ? 1.531 -21.156 8.586 1 98.81 234 TRP B C 1
ATOM 4898 O O . TRP B 1 234 ? 1.67 -22.188 7.91 1 98.81 234 TRP B O 1
ATOM 4908 N N . THR B 1 235 ? 2.424 -20.828 9.5 1 98.62 235 THR B N 1
ATOM 4909 C CA . THR B 1 235 ? 3.643 -21.594 9.719 1 98.62 235 THR B CA 1
ATOM 4910 C C . THR B 1 235 ? 3.32 -23.078 9.914 1 98.62 235 THR B C 1
ATOM 4912 O O . THR B 1 235 ? 3.852 -23.938 9.203 1 98.62 235 THR B O 1
ATOM 4915 N N . ASP B 1 236 ? 2.43 -23.391 10.828 1 98.44 236 ASP B N 1
ATOM 4916 C CA . ASP B 1 236 ? 2.086 -24.781 11.086 1 98.44 236 ASP B CA 1
ATOM 4917 C C . ASP B 1 236 ? 1.47 -25.438 9.852 1 98.44 236 ASP B C 1
ATOM 4919 O O . ASP B 1 236 ? 1.738 -26.609 9.562 1 98.44 236 ASP B O 1
ATOM 4923 N N . ASN B 1 237 ? 0.633 -24.719 9.172 1 98.75 237 ASN B N 1
ATOM 4924 C CA . ASN B 1 237 ? 0.01 -25.25 7.961 1 98.75 237 ASN B CA 1
ATOM 4925 C C . ASN B 1 237 ? 1.053 -25.656 6.93 1 98.75 237 ASN B C 1
ATOM 4927 O O . ASN B 1 237 ? 1.006 -26.766 6.402 1 98.75 237 ASN B O 1
ATOM 4931 N N . PHE B 1 238 ? 2.031 -24.781 6.668 1 98.75 238 PHE B N 1
ATOM 4932 C CA . PHE B 1 238 ? 3.053 -25.078 5.668 1 98.75 238 PHE B CA 1
ATOM 4933 C C . PHE B 1 238 ? 3.932 -26.234 6.109 1 98.75 238 PHE B C 1
ATOM 4935 O O . PHE B 1 238 ? 4.344 -27.062 5.289 1 98.75 238 PHE B O 1
ATOM 4942 N N . ILE B 1 239 ? 4.258 -26.281 7.387 1 98.19 239 ILE B N 1
ATOM 4943 C CA . ILE B 1 239 ? 5.047 -27.391 7.914 1 98.19 239 ILE B CA 1
ATOM 4944 C C . ILE B 1 239 ? 4.289 -28.703 7.727 1 98.19 239 ILE B C 1
ATOM 4946 O O . ILE B 1 239 ? 4.867 -29.703 7.297 1 98.19 239 ILE B O 1
ATOM 4950 N N . ASN B 1 240 ? 2.979 -28.672 7.988 1 98.12 240 ASN B N 1
ATOM 4951 C CA . ASN B 1 240 ? 2.162 -29.875 7.82 1 98.12 240 ASN B CA 1
ATOM 4952 C C . ASN B 1 240 ? 2.068 -30.281 6.355 1 98.12 240 ASN B C 1
ATOM 4954 O O . ASN B 1 240 ? 2.051 -31.469 6.039 1 98.12 240 ASN B O 1
ATOM 4958 N N . ILE B 1 241 ? 1.999 -29.359 5.492 1 98.56 241 ILE B N 1
ATOM 4959 C CA . ILE B 1 241 ? 1.93 -29.625 4.059 1 98.56 241 ILE B CA 1
ATOM 4960 C C . ILE B 1 241 ? 3.201 -30.328 3.604 1 98.56 241 ILE B C 1
ATOM 4962 O O . ILE B 1 241 ? 3.137 -31.375 2.951 1 98.56 241 ILE B O 1
ATOM 4966 N N . ARG B 1 242 ? 4.383 -29.781 3.857 1 97.44 242 ARG B N 1
ATOM 4967 C CA . ARG B 1 242 ? 5.609 -30.422 3.398 1 97.44 242 ARG B CA 1
ATOM 4968 C C . ARG B 1 242 ? 5.82 -31.75 4.109 1 97.44 242 ARG B C 1
ATOM 4970 O O . ARG B 1 242 ? 6.336 -32.719 3.52 1 97.44 242 ARG B O 1
ATOM 4977 N N . LYS B 1 243 ? 5.352 -31.891 5.375 1 97.31 243 LYS B N 1
ATOM 4978 C CA . LYS B 1 243 ? 5.461 -33.156 6.109 1 97.31 243 LYS B CA 1
ATOM 4979 C C . LYS B 1 243 ? 4.629 -34.25 5.445 1 97.31 243 LYS B C 1
ATOM 4981 O O . LYS B 1 243 ? 5 -35.406 5.492 1 97.31 243 LYS B O 1
ATOM 4986 N N . SER B 1 244 ? 3.562 -33.844 4.887 1 96.88 244 SER B N 1
ATOM 4987 C CA . SER B 1 244 ? 2.654 -34.812 4.262 1 96.88 244 SER B CA 1
ATOM 4988 C C . SER B 1 244 ? 3.342 -35.562 3.127 1 96.88 244 SER B C 1
ATOM 4990 O O . SER B 1 244 ? 2.891 -36.625 2.725 1 96.88 244 SER B O 1
ATOM 4992 N N . VAL B 1 245 ? 4.414 -35.031 2.604 1 97.12 245 VAL B N 1
ATOM 4993 C CA . VAL B 1 245 ? 5.141 -35.719 1.537 1 97.12 245 VAL B CA 1
ATOM 4994 C C . VAL B 1 245 ? 6.496 -36.188 2.055 1 97.12 245 VAL B C 1
ATOM 4996 O O . VAL B 1 245 ? 7.398 -36.5 1.27 1 97.12 245 VAL B O 1
ATOM 4999 N N . GLY B 1 246 ? 6.684 -36.094 3.348 1 97.12 246 GLY B N 1
ATOM 5000 C CA . GLY B 1 246 ? 7.863 -36.656 3.975 1 97.12 246 GLY B CA 1
ATOM 5001 C C . GLY B 1 246 ? 9.016 -35.688 4.074 1 97.12 246 GLY B C 1
ATOM 5002 O O . GLY B 1 246 ? 10.164 -36.094 4.293 1 97.12 246 GLY B O 1
ATOM 5003 N N . ILE B 1 247 ? 8.797 -34.438 3.889 1 98.06 247 ILE B N 1
ATOM 5004 C CA . ILE B 1 247 ? 9.867 -33.438 3.941 1 98.06 247 ILE B CA 1
ATOM 5005 C C . ILE B 1 247 ? 9.836 -32.719 5.289 1 98.06 247 ILE B C 1
ATOM 5007 O O . ILE B 1 247 ? 8.797 -32.219 5.703 1 98.06 247 ILE B O 1
ATOM 5011 N N . ILE B 1 248 ? 10.984 -32.688 5.945 1 96.69 248 ILE B N 1
ATOM 5012 C CA . ILE B 1 248 ? 11.141 -32.031 7.234 1 96.69 248 ILE B CA 1
ATOM 5013 C C . ILE B 1 248 ? 12.32 -31.062 7.18 1 96.69 248 ILE B C 1
ATOM 5015 O O . ILE B 1 248 ? 13.297 -31.297 6.469 1 96.69 248 ILE B O 1
ATOM 5019 N N . TYR B 1 249 ? 12.211 -30 7.926 1 93.94 249 TYR B N 1
ATOM 5020 C CA . TYR B 1 249 ? 13.32 -29.062 7.992 1 93.94 249 TYR B CA 1
ATOM 5021 C C . TYR B 1 249 ? 14.609 -29.766 8.391 1 93.94 249 TYR B C 1
ATOM 5023 O O . TYR B 1 249 ? 14.617 -30.609 9.297 1 93.94 249 TYR B O 1
ATOM 5031 N N . PRO B 1 250 ? 15.719 -29.531 7.668 1 94.81 250 PRO B N 1
ATOM 5032 C CA . PRO B 1 250 ? 16.062 -28.375 6.844 1 94.81 250 PRO B CA 1
ATOM 5033 C C . PRO B 1 250 ? 15.633 -28.531 5.387 1 94.81 250 PRO B C 1
ATOM 5035 O O . PRO B 1 250 ? 15.945 -27.688 4.547 1 94.81 250 PRO B O 1
ATOM 5038 N N . GLY B 1 251 ? 14.945 -29.672 5.055 1 96.44 251 GLY B N 1
ATOM 5039 C CA . GLY B 1 251 ? 14.281 -29.719 3.758 1 96.44 251 GLY B CA 1
ATOM 5040 C C . GLY B 1 251 ? 13.273 -28.609 3.559 1 96.44 251 GLY B C 1
ATOM 5041 O O . GLY B 1 251 ? 12.945 -27.891 4.504 1 96.44 251 GLY B O 1
ATOM 5042 N N . TYR B 1 252 ? 12.859 -28.422 2.322 1 96.5 252 TYR B N 1
ATOM 5043 C CA . TYR B 1 252 ? 12.016 -27.25 2.092 1 96.5 252 TYR B CA 1
ATOM 5044 C C . TYR B 1 252 ? 11.039 -27.5 0.945 1 96.5 252 TYR B C 1
ATOM 5046 O O . TYR B 1 252 ? 11.18 -28.469 0.203 1 96.5 252 TYR B O 1
ATOM 5054 N N . MET B 1 253 ? 10.07 -26.703 0.908 1 98 253 MET B N 1
ATOM 5055 C CA . MET B 1 253 ? 9.078 -26.656 -0.163 1 98 253 MET B CA 1
ATOM 5056 C C . MET B 1 253 ? 8.703 -25.203 -0.495 1 98 253 MET B C 1
ATOM 5058 O O . MET B 1 253 ? 8.391 -24.422 0.401 1 98 253 MET B O 1
ATOM 5062 N N . ILE B 1 254 ? 8.781 -24.844 -1.771 1 97.69 254 ILE B N 1
ATOM 5063 C CA . ILE B 1 254 ? 8.508 -23.484 -2.213 1 97.69 254 ILE B CA 1
ATOM 5064 C C . ILE B 1 254 ? 7.164 -23.438 -2.932 1 97.69 254 ILE B C 1
ATOM 5066 O O . ILE B 1 254 ? 6.93 -24.188 -3.883 1 97.69 254 ILE B O 1
ATOM 5070 N N . HIS B 1 255 ? 6.293 -22.594 -2.479 1 98.62 255 HIS B N 1
ATOM 5071 C CA . HIS B 1 255 ? 4.957 -22.484 -3.043 1 98.62 255 HIS B CA 1
ATOM 5072 C C . HIS B 1 255 ? 4.832 -21.234 -3.908 1 98.62 255 HIS B C 1
ATOM 5074 O O . HIS B 1 255 ? 5.109 -20.125 -3.445 1 98.62 255 HIS B O 1
ATOM 5080 N N . GLU B 1 256 ? 4.387 -21.344 -5.133 1 98.12 256 GLU B N 1
ATOM 5081 C CA . GLU B 1 256 ? 4.102 -20.234 -6.035 1 98.12 256 GLU B CA 1
ATOM 5082 C C . GLU B 1 256 ? 2.744 -20.406 -6.715 1 98.12 256 GLU B C 1
ATOM 5084 O O . GLU B 1 256 ? 2.305 -19.531 -7.465 1 98.12 256 GLU B O 1
ATOM 5089 N N . SER B 1 257 ? 2.068 -21.469 -6.398 1 98.38 257 SER B N 1
ATOM 5090 C CA . SER B 1 257 ? 0.797 -21.812 -7.027 1 98.38 257 SER B CA 1
ATOM 5091 C C . SER B 1 257 ? -0.155 -22.469 -6.031 1 98.38 257 SER B C 1
ATOM 5093 O O . SER B 1 257 ? -0.042 -23.672 -5.75 1 98.38 257 SER B O 1
ATOM 5095 N N . VAL B 1 258 ? -1.062 -21.75 -5.512 1 98.88 258 VAL B N 1
ATOM 5096 C CA . VAL B 1 258 ? -2.029 -22.188 -4.508 1 98.88 258 VAL B CA 1
ATOM 5097 C C . VAL B 1 258 ? -3.418 -21.656 -4.867 1 98.88 258 VAL B C 1
ATOM 5099 O O . VAL B 1 258 ? -3.57 -20.5 -5.238 1 98.88 258 VAL B O 1
ATOM 5102 N N . GLN B 1 259 ? -4.426 -22.531 -4.785 1 98.88 259 GLN B N 1
ATOM 5103 C CA . GLN B 1 259 ? -5.809 -22.125 -5.027 1 98.88 259 GLN B CA 1
ATOM 5104 C C . GLN B 1 259 ? -6.75 -22.734 -3.998 1 98.88 259 GLN B C 1
ATOM 5106 O O . GLN B 1 259 ? -6.527 -23.844 -3.527 1 98.88 259 GLN B O 1
ATOM 5111 N N . TRP B 1 260 ? -7.762 -22 -3.648 1 98.88 260 TRP B N 1
ATOM 5112 C CA . TRP B 1 260 ? -8.922 -22.5 -2.926 1 98.88 260 TRP B CA 1
ATOM 5113 C C . TRP B 1 260 ? -10.055 -22.859 -3.889 1 98.88 260 TRP B C 1
ATOM 5115 O O . TRP B 1 260 ? -10.312 -22.125 -4.844 1 98.88 260 TRP B O 1
ATOM 5125 N N . SER B 1 261 ? -10.703 -23.953 -3.637 1 98.75 261 SER B N 1
ATOM 5126 C CA . SER B 1 261 ? -11.883 -24.328 -4.41 1 98.75 261 SER B CA 1
ATOM 5127 C C . SER B 1 261 ? -13.141 -24.281 -3.553 1 98.75 261 SER B C 1
ATOM 5129 O O . SER B 1 261 ? -13.305 -25.094 -2.639 1 98.75 261 SER B O 1
ATOM 5131 N N . ASP B 1 262 ? -14.016 -23.406 -3.875 1 97.31 262 ASP B N 1
ATOM 5132 C CA . ASP B 1 262 ? -15.297 -23.344 -3.182 1 97.31 262 ASP B CA 1
ATOM 5133 C C . ASP B 1 262 ? -16.125 -24.594 -3.439 1 97.31 262 ASP B C 1
ATOM 5135 O O . ASP B 1 262 ? -16.938 -24.984 -2.607 1 97.31 262 ASP B O 1
ATOM 5139 N N . ILE B 1 263 ? -15.875 -25.203 -4.559 1 97.94 263 ILE B N 1
ATOM 5140 C CA . ILE B 1 263 ? -16.609 -26.406 -4.941 1 97.94 263 ILE B CA 1
ATOM 5141 C C . ILE B 1 263 ? -16.156 -27.578 -4.074 1 97.94 263 ILE B C 1
ATOM 5143 O O . ILE B 1 263 ? -16.984 -28.25 -3.449 1 97.94 263 ILE B O 1
ATOM 5147 N N . HIS B 1 264 ? -14.898 -27.75 -4.031 1 98.19 264 HIS B N 1
ATOM 5148 C CA . HIS B 1 264 ? -14.352 -28.859 -3.26 1 98.19 264 HIS B CA 1
ATOM 5149 C C . HIS B 1 264 ? -14.242 -28.516 -1.78 1 98.19 264 HIS B C 1
ATOM 5151 O O . HIS B 1 264 ? -14.109 -29.406 -0.935 1 98.19 264 HIS B O 1
ATOM 5157 N N . GLN B 1 265 ? -14.258 -27.234 -1.479 1 98.44 265 GLN B N 1
ATOM 5158 C CA . GLN B 1 265 ? -14.016 -26.719 -0.131 1 98.44 265 GLN B CA 1
ATOM 5159 C C . GLN B 1 265 ? -12.664 -27.203 0.403 1 98.44 265 GLN B C 1
ATOM 5161 O O . GLN B 1 265 ? -12.586 -27.719 1.515 1 98.44 265 GLN B O 1
ATOM 5166 N N . LYS B 1 266 ? -11.656 -27.031 -0.469 1 98.81 266 LYS B N 1
ATOM 5167 C CA . LYS B 1 266 ? -10.305 -27.484 -0.156 1 98.81 266 LYS B CA 1
ATOM 5168 C C . LYS B 1 266 ? -9.258 -26.531 -0.723 1 98.81 266 LYS B C 1
ATOM 5170 O O . LYS B 1 266 ? -9.531 -25.781 -1.662 1 98.81 266 LYS B O 1
ATOM 5175 N N . TRP B 1 267 ? -8.086 -26.609 -0.081 1 98.88 267 TRP B N 1
ATOM 5176 C CA . TRP B 1 267 ? -6.891 -25.953 -0.584 1 98.88 267 TRP B CA 1
ATOM 5177 C C . TRP B 1 267 ? -6.117 -26.859 -1.528 1 98.88 267 TRP B C 1
ATOM 5179 O O . TRP B 1 267 ? -5.973 -28.062 -1.264 1 98.88 267 TRP B O 1
ATOM 5189 N N . PHE B 1 268 ? -5.684 -26.312 -2.654 1 98.88 268 PHE B N 1
ATOM 5190 C CA . PHE B 1 268 ? -4.852 -27.031 -3.615 1 98.88 268 PHE B CA 1
ATOM 5191 C C . PHE B 1 268 ? -3.492 -26.359 -3.764 1 98.88 268 PHE B C 1
ATOM 5193 O O . PHE B 1 268 ? -3.416 -25.156 -4.031 1 98.88 268 PHE B O 1
ATOM 5200 N N . PHE B 1 269 ? -2.428 -27.141 -3.545 1 98.81 269 PHE B N 1
ATOM 5201 C CA . PHE B 1 269 ? -1.053 -26.672 -3.67 1 98.81 269 PHE B CA 1
ATOM 5202 C C . PHE B 1 269 ? -0.326 -27.406 -4.785 1 98.81 269 PHE B C 1
ATOM 5204 O O . PHE B 1 269 ? -0.409 -28.625 -4.883 1 98.81 269 PHE B O 1
ATOM 5211 N N . MET B 1 270 ? 0.307 -26.641 -5.617 1 98.38 270 MET B N 1
ATOM 5212 C CA . MET B 1 270 ? 1.258 -27.188 -6.578 1 98.38 270 MET B CA 1
ATOM 5213 C C . MET B 1 270 ? 2.625 -26.531 -6.43 1 98.38 270 MET B C 1
ATOM 5215 O O . MET B 1 270 ? 2.943 -25.594 -7.156 1 98.38 270 MET B O 1
ATOM 5219 N N . PRO B 1 271 ? 3.42 -27.109 -5.488 1 98.44 271 PRO B N 1
ATOM 5220 C CA . PRO B 1 271 ? 4.68 -26.453 -5.141 1 98.44 271 PRO B CA 1
ATOM 5221 C C . PRO B 1 271 ? 5.645 -26.359 -6.32 1 98.44 271 PRO B C 1
ATOM 5223 O O . PRO B 1 271 ? 5.734 -27.297 -7.125 1 98.44 271 PRO B O 1
ATOM 5226 N N . ARG B 1 272 ? 6.355 -25.297 -6.387 1 97.69 272 ARG B N 1
ATOM 5227 C CA . ARG B 1 272 ? 7.344 -25.062 -7.43 1 97.69 272 ARG B CA 1
ATOM 5228 C C . ARG B 1 272 ? 8.562 -25.953 -7.258 1 97.69 272 ARG B C 1
ATOM 5230 O O . ARG B 1 272 ? 9.062 -26.531 -8.227 1 97.69 272 ARG B O 1
ATOM 5237 N N . ARG B 1 273 ? 9.07 -25.984 -6.031 1 97.19 273 ARG B N 1
ATOM 5238 C CA . ARG B 1 273 ? 10.266 -26.75 -5.676 1 97.19 273 ARG B CA 1
ATOM 5239 C C . ARG B 1 273 ? 10.07 -27.484 -4.355 1 97.19 273 ARG B C 1
ATOM 5241 O O . ARG B 1 273 ? 9.344 -27.016 -3.48 1 97.19 273 ARG B O 1
ATOM 5248 N N . ALA B 1 274 ? 10.734 -28.609 -4.234 1 97.69 274 ALA B N 1
ATOM 5249 C CA . ALA B 1 274 ? 10.773 -29.328 -2.961 1 97.69 274 ALA B CA 1
ATOM 5250 C C . ALA B 1 274 ? 12.023 -30.188 -2.854 1 97.69 274 ALA B C 1
ATOM 5252 O O . ALA B 1 274 ? 12.461 -30.781 -3.842 1 97.69 274 ALA B O 1
ATOM 5253 N N . SER B 1 275 ? 12.555 -30.234 -1.633 1 96.44 275 SER B N 1
ATOM 5254 C CA . SER B 1 275 ? 13.758 -31.016 -1.39 1 96.44 275 SER B CA 1
ATOM 5255 C C . SER B 1 275 ? 13.82 -31.5 0.054 1 96.44 275 SER B C 1
ATOM 5257 O O . SER B 1 275 ? 13.391 -30.797 0.971 1 96.44 275 SER B O 1
ATOM 5259 N N . ASN B 1 276 ? 14.359 -32.688 0.215 1 96.81 276 ASN B N 1
ATOM 5260 C CA . ASN B 1 276 ? 14.633 -33.188 1.557 1 96.81 276 ASN B CA 1
ATOM 5261 C C . ASN B 1 276 ? 15.93 -32.625 2.115 1 96.81 276 ASN B C 1
ATOM 5263 O O . ASN B 1 276 ? 16.203 -32.719 3.312 1 96.81 276 ASN B O 1
ATOM 5267 N N . GLU B 1 277 ? 16.688 -31.969 1.242 1 94.69 277 GLU B N 1
ATOM 5268 C CA . GLU B 1 277 ? 17.969 -31.391 1.633 1 94.69 277 GLU B CA 1
ATOM 5269 C C . GLU B 1 277 ? 17.859 -29.875 1.818 1 94.69 277 GLU B C 1
ATOM 5271 O O . GLU B 1 277 ? 16.875 -29.266 1.403 1 94.69 277 GLU B O 1
ATOM 5276 N N . THR B 1 278 ? 18.969 -29.391 2.389 1 93.62 278 THR B N 1
ATOM 5277 C CA . THR B 1 278 ? 19.031 -27.953 2.65 1 93.62 278 THR B CA 1
ATOM 5278 C C . THR B 1 278 ? 19.047 -27.172 1.343 1 93.62 278 THR B C 1
ATOM 5280 O O . THR B 1 278 ? 19.688 -27.578 0.373 1 93.62 278 THR B O 1
ATOM 5283 N N . TYR B 1 279 ? 18.484 -26.031 1.391 1 90.75 279 TYR B N 1
ATOM 5284 C CA . TYR B 1 279 ? 18.391 -25.156 0.226 1 90.75 279 TYR B CA 1
ATOM 5285 C C . TYR B 1 279 ? 19.766 -24.656 -0.196 1 90.75 279 TYR B C 1
ATOM 5287 O O . TYR B 1 279 ? 20.562 -24.203 0.637 1 90.75 279 TYR B O 1
ATOM 5295 N N . THR B 1 280 ? 20.062 -24.781 -1.407 1 85.88 280 THR B N 1
ATOM 5296 C CA . THR B 1 280 ? 21.141 -24.062 -2.096 1 85.88 280 THR B CA 1
ATOM 5297 C C . THR B 1 280 ? 20.656 -23.562 -3.459 1 85.88 280 THR B C 1
ATOM 5299 O O . THR B 1 280 ? 19.875 -24.234 -4.129 1 85.88 280 THR B O 1
ATOM 5302 N N . GLU B 1 281 ? 21.094 -22.453 -3.895 1 83 281 GLU B N 1
ATOM 5303 C CA . GLU B 1 281 ? 20.672 -21.891 -5.18 1 83 281 GLU B CA 1
ATOM 5304 C C . GLU B 1 281 ? 20.969 -22.859 -6.32 1 83 281 GLU B C 1
ATOM 5306 O O . GLU B 1 281 ? 20.172 -23.016 -7.246 1 83 281 GLU B O 1
ATOM 5311 N N . ALA B 1 282 ? 22.078 -23.531 -6.227 1 83.62 282 ALA B N 1
ATOM 5312 C CA . ALA B 1 282 ? 22.516 -24.406 -7.301 1 83.62 282 ALA B CA 1
ATOM 5313 C C . ALA B 1 282 ? 21.609 -25.641 -7.41 1 83.62 282 ALA B C 1
ATOM 5315 O O . ALA B 1 282 ? 21.188 -26 -8.508 1 83.62 282 ALA B O 1
ATOM 5316 N N . THR B 1 283 ? 21.281 -26.25 -6.352 1 88.38 283 THR B N 1
ATOM 5317 C CA . THR B 1 283 ? 20.5 -27.484 -6.41 1 88.38 283 THR B CA 1
ATOM 5318 C C . THR B 1 283 ? 19.016 -27.203 -6.562 1 88.38 283 THR B C 1
ATOM 5320 O O . THR B 1 283 ? 18.281 -28 -7.133 1 88.38 283 THR B O 1
ATOM 5323 N N . ASP B 1 284 ? 18.594 -26.047 -6.109 1 90.88 284 ASP B N 1
ATOM 5324 C CA . ASP B 1 284 ? 17.172 -25.672 -6.125 1 90.88 284 ASP B CA 1
ATOM 5325 C C . ASP B 1 284 ? 16.641 -25.625 -7.551 1 90.88 284 ASP B C 1
ATOM 5327 O O . ASP B 1 284 ? 15.469 -25.938 -7.789 1 90.88 284 ASP B O 1
ATOM 5331 N N . GLU B 1 285 ? 17.438 -25.297 -8.477 1 90.69 285 GLU B N 1
ATOM 5332 C CA . GLU B 1 285 ? 17.047 -25.125 -9.875 1 90.69 285 GLU B CA 1
ATOM 5333 C C . GLU B 1 285 ? 16.5 -26.438 -10.453 1 90.69 285 GLU B C 1
ATOM 5335 O O . GLU B 1 285 ? 15.727 -26.422 -11.414 1 90.69 285 GLU B O 1
ATOM 5340 N N . PHE B 1 286 ? 16.859 -27.578 -9.844 1 93.56 286 PHE B N 1
ATOM 5341 C CA . PHE B 1 286 ? 16.438 -28.875 -10.391 1 93.56 286 PHE B CA 1
ATOM 5342 C C . PHE B 1 286 ? 15.516 -29.594 -9.43 1 93.56 286 PHE B C 1
ATOM 5344 O O . PHE B 1 286 ? 15.391 -30.828 -9.484 1 93.56 286 PHE B O 1
ATOM 5351 N N . MET B 1 287 ? 14.898 -28.812 -8.586 1 96.25 287 MET B N 1
ATOM 5352 C CA . MET B 1 287 ? 14.023 -29.422 -7.586 1 96.25 287 MET B CA 1
ATOM 5353 C C . MET B 1 287 ? 12.562 -29.125 -7.895 1 96.25 287 MET B C 1
ATOM 5355 O O . MET B 1 287 ? 11.734 -29.047 -6.984 1 96.25 287 MET B O 1
ATOM 5359 N N . GLY B 1 288 ? 12.266 -28.891 -9.133 1 96.75 288 GLY B N 1
ATOM 5360 C CA . GLY B 1 288 ? 10.875 -28.75 -9.531 1 96.75 288 GLY B CA 1
ATOM 5361 C C . GLY B 1 288 ? 10.039 -29.969 -9.227 1 96.75 288 GLY B C 1
ATOM 5362 O O . GLY B 1 288 ? 10.539 -31.094 -9.266 1 96.75 288 GLY B O 1
ATOM 5363 N N . THR B 1 289 ? 8.727 -29.781 -9 1 97.12 289 THR B N 1
ATOM 5364 C CA . THR B 1 289 ? 7.906 -30.906 -8.562 1 97.12 289 THR B CA 1
ATOM 5365 C C . THR B 1 289 ? 6.809 -31.203 -9.586 1 97.12 289 THR B C 1
ATOM 5367 O O . THR B 1 289 ? 6.648 -30.453 -10.562 1 97.12 289 THR B O 1
ATOM 5370 N N . ASN B 1 290 ? 6.148 -32.312 -9.406 1 96.81 290 ASN B N 1
ATOM 5371 C CA . ASN B 1 290 ? 4.879 -32.656 -10.039 1 96.81 290 ASN B CA 1
ATOM 5372 C C . ASN B 1 290 ? 3.809 -33 -9.016 1 96.81 290 ASN B C 1
ATOM 5374 O O . ASN B 1 290 ? 2.945 -33.844 -9.273 1 96.81 290 ASN B O 1
ATOM 5378 N N . TYR B 1 291 ? 3.971 -32.312 -7.816 1 97.25 291 TYR B N 1
ATOM 5379 C CA . TYR B 1 291 ? 3.088 -32.625 -6.691 1 97.25 291 TYR B CA 1
ATOM 5380 C C . TYR B 1 291 ? 1.792 -31.828 -6.793 1 97.25 291 TYR B C 1
ATOM 5382 O O . TYR B 1 291 ? 1.797 -30.672 -7.234 1 97.25 291 TYR B O 1
ATOM 5390 N N . MET B 1 292 ? 0.734 -32.438 -6.418 1 98 292 MET B N 1
ATOM 5391 C CA . MET B 1 292 ? -0.488 -31.75 -5.98 1 98 292 MET B CA 1
ATOM 5392 C C . MET B 1 292 ? -0.847 -32.156 -4.555 1 98 292 MET B C 1
ATOM 5394 O O . MET B 1 292 ? -1.013 -33.344 -4.258 1 98 292 MET B O 1
ATOM 5398 N N . ILE B 1 293 ? -0.845 -31.219 -3.738 1 98.75 293 ILE B N 1
ATOM 5399 C CA . ILE B 1 293 ? -1.196 -31.438 -2.34 1 98.75 293 ILE B CA 1
ATOM 5400 C C . ILE B 1 293 ? -2.547 -30.797 -2.041 1 98.75 293 ILE B C 1
ATOM 5402 O O . ILE B 1 293 ? -2.77 -29.625 -2.367 1 98.75 293 ILE B O 1
ATOM 5406 N N . ILE B 1 294 ? -3.451 -31.547 -1.474 1 98.69 294 ILE B N 1
ATOM 5407 C CA . ILE B 1 294 ? -4.82 -31.109 -1.227 1 98.69 294 ILE B CA 1
ATOM 5408 C C . ILE B 1 294 ? -5.113 -31.156 0.272 1 98.69 294 ILE B C 1
ATOM 5410 O O . ILE B 1 294 ? -4.887 -32.188 0.927 1 98.69 294 ILE B O 1
ATOM 5414 N N . ALA B 1 295 ? -5.566 -30.062 0.803 1 98.81 295 ALA B N 1
ATOM 5415 C CA . ALA B 1 295 ? -5.871 -29.969 2.229 1 98.81 295 ALA B CA 1
ATOM 5416 C C . ALA B 1 295 ? -7.293 -29.469 2.457 1 98.81 295 ALA B C 1
ATOM 5418 O O . ALA B 1 295 ? -7.793 -28.641 1.702 1 98.81 295 ALA B O 1
ATOM 5419 N N . ASN B 1 296 ? -7.898 -30 3.479 1 98.5 296 ASN B N 1
ATOM 5420 C CA . ASN B 1 296 ? -9.172 -29.406 3.867 1 98.5 296 ASN B CA 1
ATOM 5421 C C . ASN B 1 296 ? -8.984 -28.031 4.484 1 98.5 296 ASN B C 1
ATOM 5423 O O . ASN B 1 296 ? -7.855 -27.562 4.621 1 98.5 296 ASN B O 1
ATOM 5427 N N . GLU B 1 297 ? -9.992 -27.391 4.844 1 97.81 297 GLU B N 1
ATOM 5428 C CA . GLU B 1 297 ? -10 -25.969 5.188 1 97.81 297 GLU B CA 1
ATOM 5429 C C . GLU B 1 297 ? -9.094 -25.688 6.387 1 97.81 297 GLU B C 1
ATOM 5431 O O . GLU B 1 297 ? -8.375 -24.688 6.41 1 97.81 297 GLU B O 1
ATOM 5436 N N . ASP B 1 298 ? -9.117 -26.562 7.344 1 96.56 298 ASP B N 1
ATOM 5437 C CA . ASP B 1 298 ? -8.375 -26.297 8.57 1 96.56 298 ASP B CA 1
ATOM 5438 C C . ASP B 1 298 ? -7.062 -27.094 8.594 1 96.56 298 ASP B C 1
ATOM 5440 O O . ASP B 1 298 ? -6.391 -27.156 9.625 1 96.56 298 ASP B O 1
ATOM 5444 N N . PHE B 1 299 ? -6.68 -27.859 7.477 1 98.12 299 PHE B N 1
ATOM 5445 C CA . PHE B 1 299 ? -5.402 -28.531 7.258 1 98.12 299 PHE B CA 1
ATOM 5446 C C . PHE B 1 299 ? -5.262 -29.75 8.164 1 98.12 299 PHE B C 1
ATOM 5448 O O . PHE B 1 299 ? -4.145 -30.172 8.469 1 98.12 299 PHE B O 1
ATOM 5455 N N . THR B 1 300 ? -6.348 -30.25 8.664 1 97.25 300 THR B N 1
ATOM 5456 C CA . THR B 1 300 ? -6.301 -31.453 9.5 1 97.25 300 THR B CA 1
ATOM 5457 C C . THR B 1 300 ? -6.191 -32.719 8.648 1 97.25 300 THR B C 1
ATOM 5459 O O . THR B 1 300 ? -5.742 -33.75 9.125 1 97.25 300 THR B O 1
ATOM 5462 N N . LYS B 1 301 ? -6.676 -32.594 7.457 1 98.25 301 LYS B N 1
ATOM 5463 C CA . LYS B 1 301 ? -6.547 -33.688 6.48 1 98.25 301 LYS B CA 1
ATOM 5464 C C . LYS B 1 301 ? -5.797 -33.219 5.238 1 98.25 301 LYS B C 1
ATOM 5466 O O . LYS B 1 301 ? -6.242 -32.281 4.547 1 98.25 301 LYS B O 1
ATOM 5471 N N . ILE B 1 302 ? -4.664 -33.844 4.961 1 98.56 302 ILE B N 1
ATOM 5472 C CA . ILE B 1 302 ? -3.83 -33.469 3.822 1 98.56 302 ILE B CA 1
ATOM 5473 C C . ILE B 1 302 ? -3.479 -34.719 3.016 1 98.56 302 ILE B C 1
ATOM 5475 O O . ILE B 1 302 ? -3.078 -35.75 3.58 1 98.56 302 ILE B O 1
ATOM 5479 N N . GLU B 1 303 ? -3.713 -34.625 1.766 1 97.06 303 GLU B N 1
ATOM 5480 C CA . GLU B 1 303 ? -3.371 -35.688 0.829 1 97.06 303 GLU B CA 1
ATOM 5481 C C . GLU B 1 303 ? -2.473 -35.188 -0.292 1 97.06 303 GLU B C 1
ATOM 5483 O O . GLU B 1 303 ? -2.443 -34 -0.568 1 97.06 303 GLU B O 1
ATOM 5488 N N . TYR B 1 304 ? -1.644 -36 -0.87 1 94.81 304 TYR B N 1
ATOM 5489 C CA . TYR B 1 304 ? -0.831 -35.562 -2.002 1 94.81 304 TYR B CA 1
ATOM 5490 C C . TYR B 1 304 ? -0.816 -36.625 -3.098 1 94.81 304 TYR B C 1
ATOM 5492 O O . TYR B 1 304 ? -0.974 -37.812 -2.82 1 94.81 304 TYR B O 1
ATOM 5500 N N . LYS B 1 305 ? -0.793 -36.219 -4.262 1 94.25 305 LYS B N 1
ATOM 5501 C CA . LYS B 1 305 ? -0.625 -37.062 -5.449 1 94.25 305 LYS B CA 1
ATOM 5502 C C . LYS B 1 305 ? 0.358 -36.438 -6.43 1 94.25 305 LYS B C 1
ATOM 5504 O O . LYS B 1 305 ? 0.692 -35.25 -6.309 1 94.25 305 LYS B O 1
ATOM 5509 N N . GLN B 1 306 ? 0.807 -37.188 -7.316 1 94.19 306 GLN B N 1
ATOM 5510 C CA . GLN B 1 306 ? 1.674 -36.719 -8.391 1 94.19 306 GLN B CA 1
ATOM 5511 C C . GLN B 1 306 ? 0.895 -36.562 -9.695 1 94.19 306 GLN B C 1
ATOM 5513 O O . GLN B 1 306 ? 0.036 -37.375 -10.016 1 94.19 306 GLN B O 1
ATOM 5518 N N . ILE B 1 307 ? 1.144 -35.469 -10.281 1 92.25 307 ILE B N 1
ATOM 5519 C CA . ILE B 1 307 ? 0.46 -35.156 -11.531 1 92.25 307 ILE B CA 1
ATOM 5520 C C . ILE B 1 307 ? 1.455 -35.188 -12.688 1 92.25 307 ILE B C 1
ATOM 5522 O O . ILE B 1 307 ? 2.377 -34.375 -12.75 1 92.25 307 ILE B O 1
ATOM 5526 N N . GLY B 1 308 ? 1.259 -36.094 -13.594 1 85.94 308 GLY B N 1
ATOM 5527 C CA . GLY B 1 308 ? 2.152 -36.156 -14.734 1 85.94 308 GLY B CA 1
ATOM 5528 C C . GLY B 1 308 ? 3.588 -36.469 -14.352 1 85.94 308 GLY B C 1
ATOM 5529 O O . GLY B 1 308 ? 3.84 -37.125 -13.352 1 85.94 308 GLY B O 1
ATOM 5530 N N . SER B 1 309 ? 4.52 -36 -15.273 1 87.5 309 SER B N 1
ATOM 5531 C CA . SER B 1 309 ? 5.938 -36.281 -15.078 1 87.5 309 SER B CA 1
ATOM 5532 C C . SER B 1 309 ? 6.668 -35.062 -14.477 1 87.5 309 SER B C 1
ATOM 5534 O O . SER B 1 309 ? 6.391 -33.938 -14.836 1 87.5 309 SER B O 1
ATOM 5536 N N . ARG B 1 310 ? 7.574 -35.375 -13.664 1 92.06 310 ARG B N 1
ATOM 5537 C CA . ARG B 1 310 ? 8.422 -34.344 -13.078 1 92.06 310 ARG B CA 1
ATOM 5538 C C . ARG B 1 310 ? 9.523 -33.938 -14.039 1 92.06 310 ARG B C 1
ATOM 5540 O O . ARG B 1 310 ? 10.039 -32.812 -13.953 1 92.06 310 ARG B O 1
ATOM 5547 N N . GLY B 1 311 ? 9.797 -34.781 -14.945 1 90.19 311 GLY B N 1
ATOM 5548 C CA . GLY B 1 311 ? 10.945 -34.531 -15.805 1 90.19 311 GLY B CA 1
ATOM 5549 C C . GLY B 1 311 ? 12.266 -34.5 -15.055 1 90.19 311 GLY B C 1
ATOM 5550 O O . GLY B 1 311 ? 12.484 -35.312 -14.148 1 90.19 311 GLY B O 1
ATOM 5551 N N . ASP B 1 312 ? 13.258 -33.656 -15.43 1 91.5 312 ASP B N 1
ATOM 5552 C CA . ASP B 1 312 ? 14.57 -33.562 -14.789 1 91.5 312 ASP B CA 1
ATOM 5553 C C . ASP B 1 312 ? 14.547 -32.594 -13.602 1 91.5 312 ASP B C 1
ATOM 5555 O O . ASP B 1 312 ? 15.586 -32.344 -12.992 1 91.5 312 ASP B O 1
ATOM 5559 N N . GLY B 1 313 ? 13.383 -32.062 -13.383 1 93.81 313 GLY B N 1
ATOM 5560 C CA . GLY B 1 313 ? 13.227 -31.203 -12.219 1 93.81 313 GLY B CA 1
ATOM 5561 C C . GLY B 1 313 ? 13.531 -29.75 -12.508 1 93.81 313 GLY B C 1
ATOM 5562 O O . GLY B 1 313 ? 13.492 -28.906 -11.602 1 93.81 313 GLY B O 1
ATOM 5563 N N . ALA B 1 314 ? 13.828 -29.375 -13.734 1 93.12 314 ALA B N 1
ATOM 5564 C CA . ALA B 1 314 ? 14.172 -28.016 -14.102 1 93.12 314 ALA B CA 1
ATOM 5565 C C . ALA B 1 314 ? 12.93 -27.125 -14.172 1 93.12 314 ALA B C 1
ATOM 5567 O O . ALA B 1 314 ? 13.031 -25.906 -14.062 1 93.12 314 ALA B O 1
ATOM 5568 N N . ARG B 1 315 ? 11.789 -27.781 -14.344 1 94.19 315 ARG B N 1
ATOM 5569 C CA . ARG B 1 315 ? 10.531 -27.047 -14.453 1 94.19 315 ARG B CA 1
ATOM 5570 C C . ARG B 1 315 ? 9.742 -27.109 -13.148 1 94.19 315 ARG B C 1
ATOM 5572 O O . ARG B 1 315 ? 9.68 -28.172 -12.516 1 94.19 315 ARG B O 1
ATOM 5579 N N . GLY B 1 316 ? 9.234 -25.969 -12.703 1 95.38 316 GLY B N 1
ATOM 5580 C CA . GLY B 1 316 ? 8.391 -25.922 -11.516 1 95.38 316 GLY B CA 1
ATOM 5581 C C . GLY B 1 316 ? 7.121 -25.109 -11.719 1 95.38 316 GLY B C 1
ATOM 5582 O O . GLY B 1 316 ? 7.09 -24.188 -12.539 1 95.38 316 GLY B O 1
ATOM 5583 N N . TYR B 1 317 ? 6.09 -25.453 -10.977 1 97.62 317 TYR B N 1
ATOM 5584 C CA . TYR B 1 317 ? 4.809 -24.766 -11.086 1 97.62 317 TYR B CA 1
ATOM 5585 C C . TYR B 1 317 ? 4.938 -23.312 -10.68 1 97.62 317 TYR B C 1
ATOM 5587 O O . TYR B 1 317 ? 5.434 -23 -9.594 1 97.62 317 TYR B O 1
ATOM 5595 N N . SER B 1 318 ? 4.496 -22.422 -11.508 1 97.31 318 SER B N 1
ATOM 5596 C CA . SER B 1 318 ? 4.473 -21 -11.203 1 97.31 318 SER B CA 1
ATOM 5597 C C . SER B 1 318 ? 3.047 -20.516 -10.977 1 97.31 318 SER B C 1
ATOM 5599 O O . SER B 1 318 ? 2.836 -19.469 -10.352 1 97.31 318 SER B O 1
ATOM 5601 N N . ALA B 1 319 ? 2.07 -21.234 -11.562 1 98.5 319 ALA B N 1
ATOM 5602 C CA . ALA B 1 319 ? 0.667 -20.875 -11.367 1 98.5 319 ALA B CA 1
ATOM 5603 C C . ALA B 1 319 ? -0.253 -22 -11.82 1 98.5 319 ALA B C 1
ATOM 5605 O O . ALA B 1 319 ? 0.148 -22.859 -12.617 1 98.5 319 ALA B O 1
ATOM 5606 N N . PHE B 1 320 ? -1.431 -22.031 -11.344 1 98.38 320 PHE B N 1
ATOM 5607 C CA . PHE B 1 320 ? -2.49 -22.844 -11.922 1 98.38 320 PHE B CA 1
ATOM 5608 C C . PHE B 1 320 ? -3.861 -22.281 -11.586 1 98.38 320 PHE B C 1
ATOM 5610 O O . PHE B 1 320 ? -4.004 -21.516 -10.625 1 98.38 320 PHE B O 1
ATOM 5617 N N . GLN B 1 321 ? -4.859 -22.609 -12.391 1 98.69 321 GLN B N 1
ATOM 5618 C CA . GLN B 1 321 ? -6.242 -22.203 -12.203 1 98.69 321 GLN B CA 1
ATOM 5619 C C . GLN B 1 321 ? -7.211 -23.328 -12.516 1 98.69 321 GLN B C 1
ATOM 5621 O O . GLN B 1 321 ? -6.902 -24.203 -13.336 1 98.69 321 GLN B O 1
ATOM 5626 N N . PHE B 1 322 ? -8.336 -23.312 -11.867 1 98.62 322 PHE B N 1
ATOM 5627 C CA . PHE B 1 322 ? -9.445 -24.172 -12.266 1 98.62 322 PHE B CA 1
ATOM 5628 C C . PHE B 1 322 ? -10.125 -23.625 -13.516 1 98.62 322 PHE B C 1
ATOM 5630 O O . PHE B 1 322 ? -10.398 -22.422 -13.609 1 98.62 322 PHE B O 1
ATOM 5637 N N . VAL B 1 323 ? -10.359 -24.516 -14.438 1 98.69 323 VAL B N 1
ATOM 5638 C CA . VAL B 1 323 ? -11.07 -24.109 -15.648 1 98.69 323 VAL B CA 1
ATOM 5639 C C . VAL B 1 323 ? -12.539 -23.844 -15.32 1 98.69 323 VAL B C 1
ATOM 5641 O O . VAL B 1 323 ? -13.203 -24.688 -14.719 1 98.69 323 VAL B O 1
ATOM 5644 N N . PRO B 1 324 ? -13.031 -22.656 -15.734 1 97.69 324 PRO B N 1
ATOM 5645 C CA . PRO B 1 324 ? -14.43 -22.344 -15.43 1 97.69 324 PRO B CA 1
ATOM 5646 C C . PRO B 1 324 ? -15.406 -23.375 -15.977 1 97.69 324 PRO B C 1
ATOM 5648 O O . PRO B 1 324 ? -15.148 -23.969 -17.031 1 97.69 324 PRO B O 1
ATOM 5651 N N . GLU B 1 325 ? -16.531 -23.656 -15.219 1 95.38 325 GLU B N 1
ATOM 5652 C CA . GLU B 1 325 ? -17.656 -24.5 -15.594 1 95.38 325 GLU B CA 1
ATOM 5653 C C . GLU B 1 325 ? -17.234 -25.969 -15.664 1 95.38 325 GLU B C 1
ATOM 5655 O O . GLU B 1 325 ? -17.766 -26.734 -16.469 1 95.38 325 GLU B O 1
ATOM 5660 N N . THR B 1 326 ? -16.25 -26.359 -14.953 1 97.44 326 THR B N 1
ATOM 5661 C CA . THR B 1 326 ? -15.844 -27.766 -14.906 1 97.44 326 THR B CA 1
ATOM 5662 C C . THR B 1 326 ? -15.969 -28.312 -13.492 1 97.44 326 THR B C 1
ATOM 5664 O O . THR B 1 326 ? -15.414 -29.375 -13.18 1 97.44 326 THR B O 1
ATOM 5667 N N . ASP B 1 327 ? -16.609 -27.469 -12.609 1 97.69 327 ASP B N 1
ATOM 5668 C CA . ASP B 1 327 ? -16.734 -27.828 -11.195 1 97.69 327 ASP B CA 1
ATOM 5669 C C . ASP B 1 327 ? -15.367 -28.109 -10.578 1 97.69 327 ASP B C 1
ATOM 5671 O O . ASP B 1 327 ? -15.203 -29.062 -9.82 1 97.69 327 ASP B O 1
ATOM 5675 N N . ASP B 1 328 ? -14.375 -27.375 -11.062 1 98.31 328 ASP B N 1
ATOM 5676 C CA . ASP B 1 328 ? -13 -27.422 -10.57 1 98.31 328 ASP B CA 1
ATOM 5677 C C . ASP B 1 328 ? -12.398 -28.812 -10.75 1 98.31 328 ASP B C 1
ATOM 5679 O O . ASP B 1 328 ? -11.641 -29.281 -9.906 1 98.31 328 ASP B O 1
ATOM 5683 N N . ASP B 1 329 ? -12.766 -29.484 -11.828 1 98.25 329 ASP B N 1
ATOM 5684 C CA . ASP B 1 329 ? -12.219 -30.797 -12.18 1 98.25 329 ASP B CA 1
ATOM 5685 C C . ASP B 1 329 ? -11 -30.641 -13.094 1 98.25 329 ASP B C 1
ATOM 5687 O O . ASP B 1 329 ? -10.078 -31.469 -13.055 1 98.25 329 ASP B O 1
ATOM 5691 N N . ILE B 1 330 ? -11.07 -29.703 -13.984 1 98.56 330 ILE B N 1
ATOM 5692 C CA . ILE B 1 330 ? -9.984 -29.484 -14.93 1 98.56 330 ILE B CA 1
ATOM 5693 C C . ILE B 1 330 ? -9.172 -28.266 -14.492 1 98.56 330 ILE B C 1
ATOM 5695 O O . ILE B 1 330 ? -9.734 -27.234 -14.117 1 98.56 330 ILE B O 1
ATOM 5699 N N . ILE B 1 331 ? -7.848 -28.438 -14.531 1 98.44 331 ILE B N 1
ATOM 5700 C CA . ILE B 1 331 ? -6.973 -27.328 -14.164 1 98.44 331 ILE B CA 1
ATOM 5701 C C . ILE B 1 331 ? -6.043 -27 -15.336 1 98.44 331 ILE B C 1
ATOM 5703 O O . ILE B 1 331 ? -5.691 -27.891 -16.125 1 98.44 331 ILE B O 1
ATOM 5707 N N . VAL B 1 332 ? -5.738 -25.75 -15.484 1 98.56 332 VAL B N 1
ATOM 5708 C CA . VAL B 1 332 ? -4.652 -25.281 -16.328 1 98.56 332 VAL B CA 1
ATOM 5709 C C . VAL B 1 332 ? -3.449 -24.906 -15.477 1 98.56 332 VAL B C 1
ATOM 5711 O O . VAL B 1 332 ? -3.602 -24.297 -14.414 1 98.56 332 VAL B O 1
ATOM 5714 N N . THR B 1 333 ? -2.238 -25.328 -15.867 1 97.81 333 THR B N 1
ATOM 5715 C CA . THR B 1 333 ? -1.041 -25.062 -15.078 1 97.81 333 THR B CA 1
ATOM 5716 C C . THR B 1 333 ? 0.02 -24.359 -15.906 1 97.81 333 THR B C 1
ATOM 5718 O O . THR B 1 333 ? 0.062 -24.516 -17.125 1 97.81 333 THR B O 1
ATOM 5721 N N . LEU B 1 334 ? 0.802 -23.594 -15.211 1 97.5 334 LEU B N 1
ATOM 5722 C CA . LEU B 1 334 ? 2.016 -23 -15.758 1 97.5 334 LEU B CA 1
ATOM 5723 C C . LEU B 1 334 ? 3.25 -23.5 -15.016 1 97.5 334 LEU B C 1
ATOM 5725 O O . LEU B 1 334 ? 3.268 -23.531 -13.789 1 97.5 334 LEU B O 1
ATOM 5729 N N . LYS B 1 335 ? 4.227 -23.938 -15.789 1 96.06 335 LYS B N 1
ATOM 5730 C CA . LYS B 1 335 ? 5.562 -24.219 -15.258 1 96.06 335 LYS B CA 1
ATOM 5731 C C . LYS B 1 335 ? 6.605 -23.312 -15.922 1 96.06 335 LYS B C 1
ATOM 5733 O O . LYS B 1 335 ? 6.527 -23.031 -17.125 1 96.06 335 LYS B O 1
ATOM 5738 N N . SER B 1 336 ? 7.461 -22.844 -15.125 1 93.06 336 SER B N 1
ATOM 5739 C CA . SER B 1 336 ? 8.562 -22.047 -15.656 1 93.06 336 SER B CA 1
ATOM 5740 C C . SER B 1 336 ? 9.898 -22.766 -15.453 1 93.06 336 SER B C 1
ATOM 5742 O O . SER B 1 336 ? 10.07 -23.531 -14.5 1 93.06 336 SER B O 1
ATOM 5744 N N . GLU B 1 337 ? 10.758 -22.516 -16.406 1 90.75 337 GLU B N 1
ATOM 5745 C CA . GLU B 1 337 ? 12.102 -23.094 -16.391 1 90.75 337 GLU B CA 1
ATOM 5746 C C . GLU B 1 337 ? 13.172 -22 -16.406 1 90.75 337 GLU B C 1
ATOM 5748 O O . GLU B 1 337 ? 13.047 -21.016 -17.125 1 90.75 337 GLU B O 1
ATOM 5753 N N . GLU B 1 338 ? 14.055 -22.203 -15.445 1 83.88 338 GLU B N 1
ATOM 5754 C CA . GLU B 1 338 ? 15.211 -21.312 -15.406 1 83.88 338 GLU B CA 1
ATOM 5755 C C . GLU B 1 338 ? 16.516 -22.094 -15.531 1 83.88 338 GLU B C 1
ATOM 5757 O O . GLU B 1 338 ? 16.578 -23.266 -15.133 1 83.88 338 GLU B O 1
ATOM 5762 N N . LYS B 1 339 ? 17.547 -21.484 -16.203 1 82.88 339 LYS B N 1
ATOM 5763 C CA . LYS B 1 339 ? 18.906 -22.031 -16.266 1 82.88 339 LYS B CA 1
ATOM 5764 C C . LYS B 1 339 ? 19.922 -21 -15.805 1 82.88 339 LYS B C 1
ATOM 5766 O O . LYS B 1 339 ? 20.031 -19.906 -16.375 1 82.88 339 LYS B O 1
ATOM 5771 N N . ASP B 1 340 ? 20.672 -21.391 -14.781 1 81.88 340 ASP B N 1
ATOM 5772 C CA . ASP B 1 340 ? 21.672 -20.5 -14.195 1 81.88 340 ASP B CA 1
ATOM 5773 C C . ASP B 1 340 ? 21.047 -19.172 -13.789 1 81.88 340 ASP B C 1
ATOM 5775 O O . ASP B 1 340 ? 21.609 -18.109 -14.086 1 81.88 340 ASP B O 1
ATOM 5779 N N . GLY B 1 341 ? 19.859 -19.312 -13.391 1 75.56 341 GLY B N 1
ATOM 5780 C CA . GLY B 1 341 ? 19.172 -18.125 -12.883 1 75.56 341 GLY B CA 1
ATOM 5781 C C . GLY B 1 341 ? 18.5 -17.312 -13.969 1 75.56 341 GLY B C 1
ATOM 5782 O O . GLY B 1 341 ? 17.938 -16.25 -13.695 1 75.56 341 GLY B O 1
ATOM 5783 N N . VAL B 1 342 ? 18.5 -17.781 -15.219 1 80.31 342 VAL B N 1
ATOM 5784 C CA . VAL B 1 342 ? 17.938 -17.047 -16.344 1 80.31 342 VAL B CA 1
ATOM 5785 C C . VAL B 1 342 ? 16.703 -17.781 -16.875 1 80.31 342 VAL B C 1
ATOM 5787 O O . VAL B 1 342 ? 16.75 -19 -17.094 1 80.31 342 VAL B O 1
ATOM 5790 N N . PRO B 1 343 ? 15.703 -17 -17.047 1 81.69 343 PRO B N 1
ATOM 5791 C CA . PRO B 1 343 ? 14.516 -17.641 -17.625 1 81.69 343 PRO B CA 1
ATOM 5792 C C . PRO B 1 343 ? 14.773 -18.219 -19.016 1 81.69 343 PRO B C 1
ATOM 5794 O O . PRO B 1 343 ? 15.414 -17.562 -19.844 1 81.69 343 PRO B O 1
ATOM 5797 N N . VAL B 1 344 ? 14.188 -19.438 -19.234 1 82.19 344 VAL B N 1
ATOM 5798 C CA . VAL B 1 344 ? 14.422 -20.078 -20.516 1 82.19 344 VAL B CA 1
ATOM 5799 C C . VAL B 1 344 ? 13.094 -20.312 -21.219 1 82.19 344 VAL B C 1
ATOM 5801 O O . VAL B 1 344 ? 13 -20.172 -22.453 1 82.19 344 VAL B O 1
ATOM 5804 N N . ALA B 1 345 ? 12.148 -20.688 -20.422 1 90.06 345 ALA B N 1
ATOM 5805 C CA . ALA B 1 345 ? 10.875 -21 -21.062 1 90.06 345 ALA B CA 1
ATOM 5806 C C . ALA B 1 345 ? 9.766 -21.172 -20.031 1 90.06 345 ALA B C 1
ATOM 5808 O O . ALA B 1 345 ? 10.039 -21.344 -18.844 1 90.06 345 ALA B O 1
ATOM 5809 N N . SER B 1 346 ? 8.539 -21.062 -20.484 1 95.12 346 SER B N 1
ATOM 5810 C CA . SER B 1 346 ? 7.348 -21.422 -19.734 1 95.12 346 SER B CA 1
ATOM 5811 C C . SER B 1 346 ? 6.496 -22.438 -20.484 1 95.12 346 SER B C 1
ATOM 5813 O O . SER B 1 346 ? 6.5 -22.469 -21.719 1 95.12 346 SER B O 1
ATOM 5815 N N . TYR B 1 347 ? 5.82 -23.25 -19.734 1 95.69 347 TYR B N 1
ATOM 5816 C CA . TYR B 1 347 ? 5.027 -24.328 -20.297 1 95.69 347 TYR B CA 1
ATOM 5817 C C . TYR B 1 347 ? 3.619 -24.344 -19.719 1 95.69 347 TYR B C 1
ATOM 5819 O O . TYR B 1 347 ? 3.434 -24.109 -18.531 1 95.69 347 TYR B O 1
ATOM 5827 N N . LEU B 1 348 ? 2.67 -24.594 -20.594 1 97.25 348 LEU B N 1
ATOM 5828 C CA . LEU B 1 348 ? 1.279 -24.719 -20.172 1 97.25 348 LEU B CA 1
ATOM 5829 C C . LEU B 1 348 ? 0.798 -26.172 -20.328 1 97.25 348 LEU B C 1
ATOM 5831 O O . LEU B 1 348 ? 1.104 -26.828 -21.312 1 97.25 348 LEU B O 1
ATOM 5835 N N . SER B 1 349 ? 0.077 -26.703 -19.375 1 97.44 349 SER B N 1
ATOM 5836 C CA . SER B 1 349 ? -0.576 -28 -19.453 1 97.44 349 SER B CA 1
ATOM 5837 C C . SER B 1 349 ? -1.99 -27.953 -18.875 1 97.44 349 SER B C 1
ATOM 5839 O O . SER B 1 349 ? -2.346 -27 -18.172 1 97.44 349 SER B O 1
ATOM 5841 N N . VAL B 1 350 ? -2.812 -28.875 -19.328 1 98.44 350 VAL B N 1
ATOM 5842 C CA . VAL B 1 350 ? -4.18 -29.016 -18.844 1 98.44 350 VAL B CA 1
ATOM 5843 C C . VAL B 1 350 ? -4.402 -30.438 -18.328 1 98.44 350 VAL B C 1
ATOM 5845 O O . VAL B 1 350 ? -3.994 -31.406 -18.984 1 98.44 350 VAL B O 1
ATOM 5848 N N . TYR B 1 351 ? -5.012 -30.562 -17.156 1 97.88 351 TYR B N 1
ATOM 5849 C CA . TYR B 1 351 ? -5.137 -31.844 -16.5 1 97.88 351 TYR B CA 1
ATOM 5850 C C . TYR B 1 351 ? -6.531 -32.031 -15.914 1 97.88 351 TYR B C 1
ATOM 5852 O O . TYR B 1 351 ? -7.105 -31.094 -15.352 1 97.88 351 TYR B O 1
ATOM 5860 N N . SER B 1 352 ? -7.059 -33.188 -16.094 1 97.75 352 SER B N 1
ATOM 5861 C CA . SER B 1 352 ? -8.305 -33.594 -15.453 1 97.75 352 SER B CA 1
ATOM 5862 C C . SER B 1 352 ? -8.047 -34.312 -14.141 1 97.75 352 SER B C 1
ATOM 5864 O O . SER B 1 352 ? -7.387 -35.344 -14.125 1 97.75 352 SER B O 1
ATOM 5866 N N . LEU B 1 353 ? -8.57 -33.781 -13.094 1 95.94 353 LEU B N 1
ATOM 5867 C CA . LEU B 1 353 ? -8.336 -34.375 -11.773 1 95.94 353 LEU B CA 1
ATOM 5868 C C . LEU B 1 353 ? -9.109 -35.688 -11.602 1 95.94 353 LEU B C 1
ATOM 5870 O O . LEU B 1 353 ? -8.578 -36.656 -11.055 1 95.94 353 LEU B O 1
ATOM 5874 N N . SER B 1 354 ? -10.305 -35.75 -12.07 1 95.19 354 SER B N 1
ATOM 5875 C CA . SER B 1 354 ? -11.148 -36.938 -11.906 1 95.19 354 SER B CA 1
ATOM 5876 C C . SER B 1 354 ? -10.648 -38.094 -12.766 1 95.19 354 SER B C 1
ATOM 5878 O O . SER B 1 354 ? -10.656 -39.25 -12.328 1 95.19 354 SER B O 1
ATOM 5880 N N . ASN B 1 355 ? -10.203 -37.75 -13.984 1 94.81 355 ASN B N 1
ATOM 5881 C CA . ASN B 1 355 ? -9.742 -38.781 -14.906 1 94.81 355 ASN B CA 1
ATOM 5882 C C . ASN B 1 355 ? -8.25 -39.062 -14.75 1 94.81 355 ASN B C 1
ATOM 5884 O O . ASN B 1 355 ? -7.723 -40 -15.328 1 94.81 355 ASN B O 1
ATOM 5888 N N . GLU B 1 356 ? -7.617 -38.219 -14.031 1 94.19 356 GLU B N 1
ATOM 5889 C CA . GLU B 1 356 ? -6.18 -38.312 -13.789 1 94.19 356 GLU B CA 1
ATOM 5890 C C . GLU B 1 356 ? -5.41 -38.406 -15.102 1 94.19 356 GLU B C 1
ATOM 5892 O O . GLU B 1 356 ? -4.547 -39.281 -15.266 1 94.19 356 GLU B O 1
ATOM 5897 N N . LYS B 1 357 ? -5.816 -37.562 -16 1 95.12 357 LYS B N 1
ATOM 5898 C CA . LYS B 1 357 ? -5.188 -37.562 -17.312 1 95.12 357 LYS B CA 1
ATOM 5899 C C . LYS B 1 357 ? -4.934 -36.125 -17.812 1 95.12 357 LYS B C 1
ATOM 5901 O O . LYS B 1 357 ? -5.738 -35.219 -17.562 1 95.12 357 LYS B O 1
ATOM 5906 N N . ALA B 1 358 ? -3.869 -36.062 -18.578 1 96.75 358 ALA B N 1
ATOM 5907 C CA . ALA B 1 358 ? -3.574 -34.812 -19.234 1 96.75 358 ALA B CA 1
ATOM 5908 C C . ALA B 1 358 ? -4.453 -34.594 -20.469 1 96.75 358 ALA B C 1
ATOM 5910 O O . ALA B 1 358 ? -4.578 -35.5 -21.297 1 96.75 358 ALA B O 1
ATOM 5911 N N . LEU B 1 359 ? -5.113 -33.469 -20.547 1 98.12 359 LEU B N 1
ATOM 5912 C CA . LEU B 1 359 ? -5.816 -33.094 -21.766 1 98.12 359 LEU B CA 1
ATOM 5913 C C . LEU B 1 359 ? -4.871 -32.406 -22.75 1 98.12 359 LEU B C 1
ATOM 5915 O O . LEU B 1 359 ? -5.121 -32.375 -23.953 1 98.12 359 LEU B O 1
ATOM 5919 N N . LEU B 1 360 ? -3.922 -31.766 -22.203 1 97.94 360 LEU B N 1
ATOM 5920 C CA . LEU B 1 360 ? -2.828 -31.141 -22.922 1 97.94 360 LEU B CA 1
ATOM 5921 C C . LEU B 1 360 ? -1.511 -31.297 -22.172 1 97.94 360 LEU B C 1
ATOM 5923 O O . LEU B 1 360 ? -1.376 -30.828 -21.047 1 97.94 360 LEU B O 1
ATOM 5927 N N . ASN B 1 361 ? -0.551 -31.984 -22.812 1 96.19 361 ASN B N 1
ATOM 5928 C CA . ASN B 1 361 ? 0.77 -32.094 -22.203 1 96.19 361 ASN B CA 1
ATOM 5929 C C . ASN B 1 361 ? 1.505 -30.75 -22.203 1 96.19 361 ASN B C 1
ATOM 5931 O O . ASN B 1 361 ? 1.101 -29.812 -22.906 1 96.19 361 ASN B O 1
ATOM 5935 N N . GLU B 1 362 ? 2.525 -30.688 -21.391 1 95.31 362 GLU B N 1
ATOM 5936 C CA . GLU B 1 362 ? 3.289 -29.453 -21.297 1 95.31 362 GLU B CA 1
ATOM 5937 C C . GLU B 1 362 ? 3.658 -28.922 -22.672 1 95.31 362 GLU B C 1
ATOM 5939 O O . GLU B 1 362 ? 4.344 -29.594 -23.438 1 95.31 362 GLU B O 1
ATOM 5944 N N . THR B 1 363 ? 3.207 -27.781 -22.938 1 94.62 363 THR B N 1
ATOM 5945 C CA . THR B 1 363 ? 3.443 -27.094 -24.203 1 94.62 363 THR B CA 1
ATOM 5946 C C . THR B 1 363 ? 4.109 -25.75 -23.969 1 94.62 363 THR B C 1
ATOM 5948 O O . THR B 1 363 ? 3.633 -24.938 -23.156 1 94.62 363 THR B O 1
ATOM 5951 N N . PRO B 1 364 ? 5.184 -25.469 -24.672 1 93.56 364 PRO B N 1
ATOM 5952 C CA . PRO B 1 364 ? 5.902 -24.203 -24.438 1 93.56 364 PRO B CA 1
ATOM 5953 C C . PRO B 1 364 ? 5.137 -22.984 -24.922 1 93.56 364 PRO B C 1
ATOM 5955 O O . PRO B 1 364 ? 4.469 -23.047 -25.953 1 93.56 364 PRO B O 1
ATOM 5958 N N . LEU B 1 365 ? 5.191 -21.938 -24.109 1 91.06 365 LEU B N 1
ATOM 5959 C CA . LEU B 1 365 ? 4.77 -20.625 -24.562 1 91.06 365 LEU B CA 1
ATOM 5960 C C . LEU B 1 365 ? 5.836 -19.984 -25.453 1 91.06 365 LEU B C 1
ATOM 5962 O O . LEU B 1 365 ? 7.023 -20.281 -25.297 1 91.06 365 LEU B O 1
ATOM 5966 N N . SER B 1 366 ? 5.465 -19.312 -26.438 1 80.31 366 SER B N 1
ATOM 5967 C CA . SER B 1 366 ? 6.457 -18.688 -27.312 1 80.31 366 SER B CA 1
ATOM 5968 C C . SER B 1 366 ? 7.27 -17.641 -26.562 1 80.31 366 SER B C 1
ATOM 5970 O O . SER B 1 366 ? 6.727 -16.891 -25.734 1 80.31 366 SER B O 1
ATOM 5972 N N . GLY B 1 367 ? 8.57 -17.656 -26.766 1 78 367 GLY B N 1
ATOM 5973 C CA . GLY B 1 367 ? 9.469 -16.656 -26.188 1 78 367 GLY B CA 1
ATOM 5974 C C . GLY B 1 367 ? 10.227 -17.188 -24.984 1 78 367 GLY B C 1
ATOM 5975 O O . GLY B 1 367 ? 10.07 -18.344 -24.594 1 78 367 GLY B O 1
ATOM 5976 N N . THR B 1 368 ? 11.117 -16.297 -24.422 1 80.94 368 THR B N 1
ATOM 5977 C CA . THR B 1 368 ? 12 -16.703 -23.328 1 80.94 368 THR B CA 1
ATOM 5978 C C . THR B 1 368 ? 11.594 -16.031 -22.031 1 80.94 368 THR B C 1
ATOM 5980 O O . THR B 1 368 ? 12.453 -15.648 -21.219 1 80.94 368 THR B O 1
ATOM 5983 N N . PHE B 1 369 ? 10.258 -15.867 -21.891 1 88.25 369 PHE B N 1
ATOM 5984 C CA . PHE B 1 369 ? 9.797 -15.188 -20.688 1 88.25 369 PHE B CA 1
ATOM 5985 C C . PHE B 1 369 ? 9.336 -16.188 -19.641 1 88.25 369 PHE B C 1
ATOM 5987 O O . PHE B 1 369 ? 8.859 -17.281 -19.984 1 88.25 369 PHE B O 1
ATOM 5994 N N . LYS B 1 370 ? 9.523 -15.766 -18.438 1 91.06 370 LYS B N 1
ATOM 5995 C CA . LYS B 1 370 ? 9 -16.5 -17.297 1 91.06 370 LYS B CA 1
ATOM 5996 C C . LYS B 1 370 ? 7.59 -16.047 -16.938 1 91.06 370 LYS B C 1
ATOM 5998 O O . LYS B 1 370 ? 7.418 -15.031 -16.25 1 91.06 370 LYS B O 1
ATOM 6003 N N . TYR B 1 371 ? 6.613 -16.781 -17.453 1 95.31 371 TYR B N 1
ATOM 6004 C CA . TYR B 1 371 ? 5.238 -16.469 -17.078 1 95.31 371 TYR B CA 1
ATOM 6005 C C . TYR B 1 371 ? 4.895 -17.062 -15.719 1 95.31 371 TYR B C 1
ATOM 6007 O O . TYR B 1 371 ? 5.141 -18.234 -15.461 1 95.31 371 TYR B O 1
ATOM 6015 N N . GLU B 1 372 ? 4.328 -16.188 -14.852 1 96.06 372 GLU B N 1
ATOM 6016 C CA . GLU B 1 372 ? 4.148 -16.594 -13.461 1 96.06 372 GLU B CA 1
ATOM 6017 C C . GLU B 1 372 ? 2.688 -16.5 -13.039 1 96.06 372 GLU B C 1
ATOM 6019 O O . GLU B 1 372 ? 2.316 -16.938 -11.953 1 96.06 372 GLU B O 1
ATOM 6024 N N . GLY B 1 373 ? 1.884 -15.93 -13.797 1 98.12 373 GLY B N 1
ATOM 6025 C CA . GLY B 1 373 ? 0.467 -15.82 -13.484 1 98.12 373 GLY B CA 1
ATOM 6026 C C . GLY B 1 373 ? -0.428 -16.219 -14.648 1 98.12 373 GLY B C 1
ATOM 6027 O O . GLY B 1 373 ? -0.097 -15.961 -15.805 1 98.12 373 GLY B O 1
ATOM 6028 N N . ILE B 1 374 ? -1.563 -16.781 -14.344 1 98.56 374 ILE B N 1
ATOM 6029 C CA . ILE B 1 374 ? -2.545 -17.141 -15.352 1 98.56 374 ILE B CA 1
ATOM 6030 C C . ILE B 1 374 ? -3.955 -16.984 -14.789 1 98.56 374 ILE B C 1
ATOM 6032 O O . ILE B 1 374 ? -4.191 -17.281 -13.609 1 98.56 374 ILE B O 1
ATOM 6036 N N . GLU B 1 375 ? -4.852 -16.5 -15.602 1 98.75 375 GLU B N 1
ATOM 6037 C CA . GLU B 1 375 ? -6.25 -16.359 -15.203 1 98.75 375 GLU B CA 1
ATOM 6038 C C . GLU B 1 375 ? -7.172 -16.359 -16.422 1 98.75 375 GLU B C 1
ATOM 6040 O O . GLU B 1 375 ? -6.746 -16.016 -17.531 1 98.75 375 GLU B O 1
ATOM 6045 N N . PHE B 1 376 ? -8.383 -16.828 -16.234 1 98.56 376 PHE B N 1
ATOM 6046 C CA . PHE B 1 376 ? -9.414 -16.75 -17.266 1 98.56 376 PHE B CA 1
ATOM 6047 C C . PHE B 1 376 ? -10.055 -15.359 -17.266 1 98.56 376 PHE B C 1
ATOM 6049 O O . PHE B 1 376 ? -10.422 -14.836 -16.219 1 98.56 376 PHE B O 1
ATOM 6056 N N . VAL B 1 377 ? -10.211 -14.82 -18.453 1 97.69 377 VAL B N 1
ATOM 6057 C CA . VAL B 1 377 ? -10.695 -13.445 -18.531 1 97.69 377 VAL B CA 1
ATOM 6058 C C . VAL B 1 377 ? -11.75 -13.328 -19.625 1 97.69 377 VAL B C 1
ATOM 6060 O O . VAL B 1 377 ? -11.789 -14.141 -20.547 1 97.69 377 VAL B O 1
#

Organism: Strongyloides stercoralis (NCBI:txid6248)

Foldseek 3Di:
DDDDPPDDDPDDDPDDDPDDPVPVVVVVVVVVVVVVVVVVCVVPPPPVPPPPPPDDFAPDDPWDWDQDPQQKIKTKKKFKFFQDVVQWDPPDPATKGWIKMWMKIWIAGRVRQAIDIGTDPDIAIEMDRDFDPSDWDRWQAWDQASNFIWIAIQGQQWIFTADPRYTHTDEHACWAQRPDPGHHSWQDWEDDPRKIKTAFFLWFDDDLVQHGDGRRRNWIWIAHPNGDIGIHHCNVLSQLQLVQVPAHPVWDWTFREWYAAPLVQKIKTFTFFTDNDHDHPVCRQQRAFQKIWIAHDVRPDIDMDGADDCPSRNKHWLYKDQDPPPSSQKMKTKIWGDDPRFTAWMWIWMAGNVVSDTNGDTDTDPDRTHTRYMDTD/DPPCVDDDDDDDDDDDDDPPPVVVVVVVVVVVVVVVVVVVCVVPPPPVPPPPPPDDFAPDDPWDWDQDPQQKIKTKKKFKFFQDVVQWDPPDPATKGWIKMWMKIWIAGRVRQAIDIGTDPDIAIEMDRDFDPSDWDRWQAWDQASNFIWIAIQGQQWIFTADPRYTHTDEHACWAQRPDPGHHSWQYWEDDPRKIKTAFFLWFDDDLVQHGDGRRRNWIWIAHPNGDIGIHHCNVLSQLQLVQVPAHPVWDWTFREWYAAPLVQKIKTFTFFTDNDHDHPVCRQQRAFQKIWIAHDVRPDIDMDGADDCPSRNKHWLYKDQDPPPSSQKMKTKIWGDDPRFAAWMWIWMAGNVVSDTNGDTDTDPDRTHTRYMDTD

InterPro domains:
  IPR009283 Apyrase [PF06079] (84-377)
  IPR009283 Apyrase [PTHR13023] (18-377)
  IPR036258 Apyrase superfamily [G3DSA:2.120.10.100] (45-377)
  IPR036258 Apyrase superfamily [SSF101887] (57-377)